Protein AF-0000000079470313 (afdb_homodimer)

InterPro domains:
  IPR011032 GroES-like superfamily [SSF50129] (1-136)
  IPR013149 Alcohol dehydrogenase-like, C-terminal [PF00107] (152-273)
  IPR020843 Enoylreductase domain [SM00829] (20-323)
  IPR036291 NAD(P)-binding domain superfamily [SSF51735] (120-291)
  IPR041694 Oxidoreductase, N-terminal domain [PF16884] (5-104)
  IPR045010 Medium-chain dehydrogenase/reductase [PTHR43205] (5-325)

Solvent-accessible surface area (backbone atoms only — not comparable to full-atom values): 33168 Å² total; per-residue (Å²): 116,47,78,31,48,29,38,22,33,67,42,70,56,78,49,70,62,53,74,82,25,44,43,84,41,79,40,79,32,68,70,47,46,88,47,11,28,18,33,37,40,25,36,34,51,51,60,78,73,52,55,56,30,45,74,67,75,46,57,71,72,30,58,34,78,38,37,34,36,24,30,25,72,33,54,44,24,94,92,52,51,62,67,38,41,27,37,38,62,84,20,43,41,43,45,49,66,42,70,51,79,81,46,42,78,52,86,76,56,89,90,49,66,75,66,41,53,65,26,66,72,20,62,36,23,44,32,23,50,37,36,43,52,56,70,26,51,63,56,76,54,39,31,33,35,26,39,50,20,44,32,49,39,24,35,48,34,53,38,52,42,46,76,44,55,27,50,33,36,29,27,27,76,40,69,68,45,40,48,43,41,44,68,73,65,53,45,74,40,68,42,42,50,76,81,41,62,52,54,62,52,48,52,69,71,32,81,89,30,25,41,29,38,45,35,35,36,36,35,71,59,46,36,45,45,40,79,39,42,30,79,59,12,23,28,21,29,67,42,37,59,56,42,57,50,71,73,49,72,25,34,68,42,66,65,40,25,22,87,22,32,21,35,38,33,20,45,58,53,84,76,37,71,91,42,42,68,61,46,54,53,51,46,50,49,30,45,76,72,56,72,41,77,85,53,66,29,72,44,79,35,65,90,43,43,67,56,50,52,43,34,52,81,69,62,70,48,48,22,35,39,33,30,36,56,48,133,117,46,78,33,48,28,38,21,33,68,41,69,55,80,50,70,62,53,75,82,25,42,43,85,41,80,40,79,32,68,72,48,46,88,47,12,28,18,34,36,38,25,36,33,52,51,60,78,75,53,56,56,31,46,72,66,75,46,57,70,73,30,58,33,78,39,34,33,36,24,30,25,72,33,54,43,22,94,91,52,50,62,68,38,42,27,38,37,64,83,21,43,40,44,46,49,65,44,69,52,81,82,46,43,78,52,85,76,56,90,88,50,65,75,68,41,54,65,25,65,72,20,63,37,24,45,32,24,50,38,35,42,52,57,70,27,51,65,55,74,54,39,31,33,36,27,39,50,19,42,32,46,38,24,36,49,35,55,37,54,41,46,75,45,54,27,49,32,34,29,28,27,76,41,69,68,46,39,49,43,41,45,70,72,64,53,45,75,40,68,42,43,51,77,80,41,62,50,55,63,51,49,51,70,70,31,80,88,29,25,41,30,38,45,34,35,35,37,34,71,59,46,36,45,45,39,78,38,40,30,78,59,12,23,28,22,29,67,42,37,61,54,42,56,51,72,73,48,72,25,35,69,44,67,66,37,25,23,87,22,32,21,36,38,32,21,45,60,54,85,76,37,71,92,44,45,68,62,47,53,53,52,46,51,49,29,45,76,73,56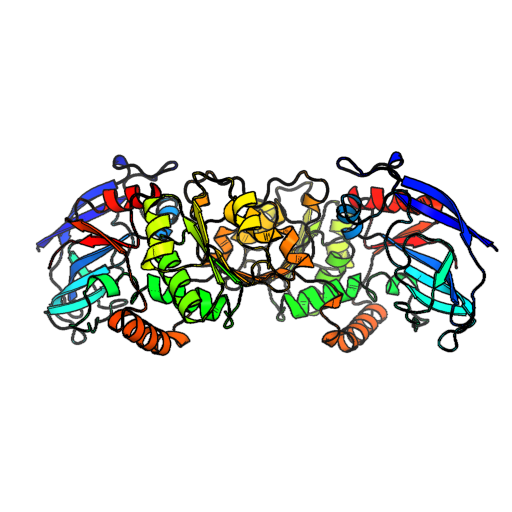,71,41,76,86,53,66,30,71,44,80,36,66,89,43,44,65,55,51,50,43,34,53,81,68,63,70,48,47,23,34,39,33,29,36,55,47,134

Secondary structure (DSSP, 8-state):
-EEEEEEEE-S--SSS--GGGEEEEEEEEPPP-TT-EEEEEEEEEE-TTHHHHHHTTSPTTSBPP--EEEEEEEE--TT--TT-EEEE---SBSEEEE-STT-EE----TTS-GGGGGTTTSHHHHHHHIIIIIIS---TT-EEEETTTTBHHHHHHHHHHHHTT-EEEEEESSHHHHHHIIIII--SEEEETTTS-HHHHHHHH-TT-EEEEEBSS-HHHHHHHGGGEEEEEEEEE---GGGTTS----B--TTHHHHHT-EEEE--GGG-GGGHHHHHHHHHHHHHHTSS---EEEEESGGGHHHHHHHHHTT--SBEEEEE---/-EEEEEEEE-S--SSS--GGGEEEEEEEEPPP-TT-EEEEEEEEEE-TTHHHHHHTTSPTTSBPP--EEEEEEEE--TT--TT-EEEE---SBSEEEE-STT-EE----TTS-GGGGGTTTSHHHHHHHIIIIIIS---TT-EEEETTTTBHHHHHHHHHHHHTT-EEEEEESSHHHHHHIIIII--SEEEETTTS-HHHHHHHH-TT-EEEEEBSS-HHHHHHHGGGEEEEEEEEE---GGGTTS----B--TTHHHHHT-EEEE--GGG-GGGHHHHHHHHHHHHHTTSS---EEEEESGGGHHHHHHHHHTT--SBEEEEE---

Organism: NCBI:txid2803784

Sequence (654 aa):
MTIARQIHLVRRPKGKPVQEDFALVEAPVADAADGEIQVTALLMSVDPYMRPRLDADQALDAPLLGGGIGRVTQSKNPKFKEGDLVRHSAGFRETFVSDGRGVSVLNRDPELPLSVYMHALGGTGVTAYGGLLGTGALKDGEQVFVSTAGGAVGSVVAQIAKIKGCYVVGSTGTDEKAAWLKGEVGIDAVINYKKENLAEALKAATPNGIDVYFENVGGAHLDAALPRMNLRGRIPVCGMISTYNGDGEGVKNLFSLIYGRIRMEGFVAGDFPHLNADFLADMTHWLKSGKIKYQETILDGFERASEGLIGLFEGKNNGKMLIHIADMTIARQIHLVRRPKGKPVQEDFALVEAPVADAADGEIQVTALLMSVDPYMRPRLDADQALDAPLLGGGIGRVTQSKNPKFKEGDLVRHSAGFRETFVSDGRGVSVLNRDPELPLSVYMHALGGTGVTAYGGLLGTGALKDGEQVFVSTAGGAVGSVVAQIAKIKGCYVVGSTGTDEKAAWLKGEVGIDAVINYKKENLAEALKAATPNGIDVYFENVGGAHLDAALPRMNLRGRIPVCGMISTYNGDGEGVKNLFSLIYGRIRMEGFVAGDFPHLNADFLADMTHWLKSGKIKYQETILDGFERASEGLIGLFEGKNNGKMLIHIAD

Structure (mmCIF, N/CA/C/O backbone):
data_AF-0000000079470313-model_v1
#
loop_
_entity.id
_entity.type
_entity.pdbx_description
1 polymer 'NADP-dependent oxidoreductase'
#
loop_
_atom_site.group_PDB
_atom_site.id
_atom_site.type_symbol
_atom_site.label_atom_id
_atom_site.label_alt_id
_atom_site.label_comp_id
_atom_site.label_asym_id
_atom_site.label_entity_id
_atom_site.label_seq_id
_atom_site.pdbx_PDB_ins_code
_atom_site.Cartn_x
_atom_site.Cartn_y
_atom_site.Cartn_z
_atom_site.occupancy
_atom_site.B_iso_or_equiv
_atom_site.auth_seq_id
_atom_site.auth_comp_id
_atom_site.auth_asym_id
_atom_site.auth_atom_id
_atom_site.pdbx_PDB_model_num
ATOM 1 N N . MET A 1 1 ? 17 48.312 10.352 1 73.06 1 MET A N 1
ATOM 2 C CA . MET A 1 1 ? 17.094 46.875 10.594 1 73.06 1 MET A CA 1
ATOM 3 C C . MET A 1 1 ? 16.422 46.5 11.914 1 73.06 1 MET A C 1
ATOM 5 O O . MET A 1 1 ? 16.625 47.188 12.93 1 73.06 1 MET A O 1
ATOM 9 N N . THR A 1 2 ? 15.43 45.656 11.844 1 87.5 2 THR A N 1
ATOM 10 C CA . THR A 1 2 ? 14.742 45.188 13.055 1 87.5 2 THR A CA 1
ATOM 11 C C . THR A 1 2 ? 15.266 43.844 13.508 1 87.5 2 THR A C 1
ATOM 13 O O . THR A 1 2 ? 15.805 43.062 12.703 1 87.5 2 THR A O 1
ATOM 16 N N . ILE A 1 3 ? 15.367 43.656 14.852 1 94.75 3 ILE A N 1
ATOM 17 C CA . ILE A 1 3 ? 15.742 42.344 15.414 1 94.75 3 ILE A CA 1
ATOM 18 C C . ILE A 1 3 ? 14.5 41.5 15.633 1 94.75 3 ILE A C 1
ATOM 20 O O . ILE A 1 3 ? 13.484 42 16.125 1 94.75 3 ILE A O 1
ATOM 24 N N . ALA A 1 4 ? 14.57 40.312 15.141 1 96.44 4 ALA A N 1
ATOM 25 C CA . ALA A 1 4 ? 13.445 39.375 15.328 1 96.44 4 ALA A CA 1
ATOM 26 C C . ALA A 1 4 ? 13.93 38 15.766 1 96.44 4 ALA A C 1
ATOM 28 O O . ALA A 1 4 ? 15.102 37.656 15.578 1 96.44 4 ALA A O 1
ATOM 29 N N . ARG A 1 5 ? 13.023 37.219 16.359 1 97.69 5 ARG A N 1
ATOM 30 C CA . ARG A 1 5 ? 13.375 35.906 16.922 1 97.69 5 ARG A CA 1
ATOM 31 C C . ARG A 1 5 ? 13.156 34.781 15.906 1 97.69 5 ARG A C 1
ATOM 33 O O . ARG A 1 5 ? 12.289 34.906 15.039 1 97.69 5 ARG A O 1
ATOM 40 N N . GLN A 1 6 ? 13.953 33.844 15.945 1 98.06 6 GLN A N 1
ATOM 41 C CA . GLN A 1 6 ? 13.875 32.594 15.18 1 98.06 6 GLN A CA 1
ATOM 42 C C . GLN A 1 6 ? 14.055 31.391 16.078 1 98.06 6 GLN A C 1
ATOM 44 O O . GLN A 1 6 ? 14.727 31.469 17.109 1 98.06 6 GLN A O 1
ATOM 49 N N . ILE A 1 7 ? 13.461 30.312 15.758 1 98.31 7 ILE A N 1
ATOM 50 C CA . ILE A 1 7 ? 13.734 29.047 16.406 1 98.31 7 ILE A CA 1
ATOM 51 C C . ILE A 1 7 ? 14.633 28.188 15.523 1 98.31 7 ILE A C 1
ATOM 53 O O . ILE A 1 7 ? 14.266 27.859 14.391 1 98.31 7 ILE A O 1
ATOM 57 N N . HIS A 1 8 ? 15.781 27.844 15.984 1 98.5 8 HIS A N 1
ATOM 58 C CA . HIS A 1 8 ? 16.75 27.062 15.234 1 98.5 8 HIS A CA 1
ATOM 59 C C . HIS A 1 8 ? 16.812 25.625 15.727 1 98.5 8 HIS A C 1
ATOM 61 O O . HIS A 1 8 ? 16.625 25.359 16.922 1 98.5 8 HIS A O 1
ATOM 67 N N . LEU A 1 9 ? 16.984 24.703 14.82 1 98.38 9 LEU A N 1
ATOM 68 C CA . LEU A 1 9 ? 17.469 23.375 15.203 1 98.38 9 LEU A CA 1
ATOM 69 C C . LEU A 1 9 ? 18.969 23.406 15.438 1 98.38 9 LEU A C 1
ATOM 71 O O . LEU A 1 9 ? 19.75 23.719 14.523 1 98.38 9 LEU A O 1
ATOM 75 N N . VAL A 1 10 ? 19.438 23.047 16.625 1 97.81 10 VAL A N 1
ATOM 76 C CA . VAL A 1 10 ? 20.859 23.203 16.906 1 97.81 10 VAL A CA 1
ATOM 77 C C . VAL A 1 10 ? 21.5 21.828 17.094 1 97.81 10 VAL A C 1
ATOM 79 O O . VAL A 1 10 ? 22.734 21.703 17.078 1 97.81 10 VAL A O 1
ATOM 82 N N . ARG A 1 11 ? 20.672 20.891 17.281 1 96.69 11 ARG A N 1
ATOM 83 C CA . ARG A 1 11 ? 21.109 19.5 17.422 1 96.69 11 ARG A CA 1
ATOM 84 C C . ARG A 1 11 ? 20.047 18.547 16.891 1 96.69 11 ARG A C 1
ATOM 86 O O . ARG A 1 11 ? 18.859 18.703 17.172 1 96.69 11 ARG A O 1
ATOM 93 N N . ARG A 1 12 ? 20.484 17.562 16.156 1 96.31 12 ARG A N 1
ATOM 94 C CA . ARG A 1 12 ? 19.531 16.578 15.672 1 96.31 12 ARG A CA 1
ATOM 95 C C . ARG A 1 12 ? 19.031 15.695 16.812 1 96.31 12 ARG A C 1
ATOM 97 O O . ARG A 1 12 ? 19.844 15.156 17.578 1 96.31 12 ARG A O 1
ATOM 104 N N . PRO A 1 13 ? 17.781 15.578 16.859 1 95 13 PRO A N 1
ATOM 105 C CA . PRO A 1 13 ? 17.234 14.781 17.953 1 95 13 PRO A CA 1
ATOM 106 C C . PRO A 1 13 ? 17.625 13.305 17.859 1 95 13 PRO A C 1
ATOM 108 O O . PRO A 1 13 ? 17.703 12.758 16.75 1 95 13 PRO A O 1
ATOM 111 N N . LYS A 1 14 ? 17.906 12.633 18.938 1 90.44 14 LYS A N 1
ATOM 112 C CA . LYS A 1 14 ? 17.984 11.188 19.078 1 90.44 14 LYS A CA 1
ATOM 113 C C . LYS A 1 14 ? 16.719 10.625 19.703 1 90.44 14 LYS A C 1
ATOM 115 O O . LYS A 1 14 ? 16.547 10.672 20.922 1 90.44 14 LYS A O 1
ATOM 120 N N . GLY A 1 15 ? 15.867 10.109 18.891 1 89.06 15 GLY A N 1
ATOM 121 C CA . GLY A 1 15 ? 14.539 9.773 19.375 1 89.06 15 GLY A CA 1
ATOM 122 C C . GLY A 1 15 ? 13.609 10.969 19.469 1 89.06 15 GLY A C 1
ATOM 123 O O . GLY A 1 15 ? 13.523 11.766 18.531 1 89.06 15 GLY A O 1
ATOM 124 N N . LYS A 1 16 ? 12.945 11.078 20.578 1 91.31 16 LYS A N 1
ATOM 125 C CA . LYS A 1 16 ? 12.023 12.188 20.781 1 91.31 16 LYS A CA 1
ATOM 126 C C . LYS A 1 16 ? 12.781 13.508 20.953 1 91.31 16 LYS A C 1
ATOM 128 O O . LYS A 1 16 ? 13.758 13.578 21.703 1 91.31 16 LYS A O 1
ATOM 133 N N . PRO A 1 17 ? 12.367 14.492 20.234 1 95.56 17 PRO A N 1
ATOM 134 C CA . PRO A 1 17 ? 13.016 15.797 20.406 1 95.56 17 PRO A CA 1
ATOM 135 C C . PRO A 1 17 ? 12.906 16.328 21.828 1 95.56 17 PRO A C 1
ATOM 137 O O . PRO A 1 17 ? 11.922 16.062 22.516 1 95.56 17 PRO A O 1
ATOM 140 N N . VAL A 1 18 ? 13.977 17 22.281 1 96.5 18 VAL A N 1
ATOM 141 C CA . VAL A 1 18 ? 14 17.656 23.578 1 96.5 18 VAL A CA 1
ATOM 142 C C . VAL A 1 18 ? 14.32 19.141 23.391 1 96.5 18 VAL A C 1
ATOM 144 O O . VAL A 1 18 ? 14.734 19.562 22.312 1 96.5 18 VAL A O 1
ATOM 147 N N . GLN A 1 19 ? 14.07 19.891 24.453 1 96.94 19 GLN A N 1
ATOM 148 C CA . GLN A 1 19 ? 14.211 21.328 24.375 1 96.94 19 GLN A CA 1
ATOM 149 C C . GLN A 1 19 ? 15.625 21.719 23.938 1 96.94 19 GLN A C 1
ATOM 151 O O . GLN A 1 19 ? 15.805 22.688 23.188 1 96.94 19 GLN A O 1
ATOM 156 N N . GLU A 1 20 ? 16.609 20.938 24.359 1 97.25 20 GLU A N 1
ATOM 157 C CA . GLU A 1 20 ? 18 21.234 24.094 1 97.25 20 GLU A CA 1
ATOM 158 C C . GLU A 1 20 ? 18.328 21.109 22.609 1 97.25 20 GLU A C 1
ATOM 160 O O . GLU A 1 20 ? 19.375 21.562 22.156 1 97.25 20 GLU A O 1
ATOM 165 N N . ASP A 1 21 ? 17.469 20.469 21.859 1 98 21 ASP A N 1
ATOM 166 C CA . ASP A 1 21 ? 17.688 20.328 20.422 1 98 21 ASP A CA 1
ATOM 167 C C . ASP A 1 21 ? 17.438 21.641 19.688 1 98 21 ASP A C 1
ATOM 169 O O . ASP A 1 21 ? 17.812 21.781 18.531 1 98 21 ASP A O 1
ATOM 173 N N . PHE A 1 22 ? 16.812 22.609 20.344 1 98.19 22 PHE A N 1
ATOM 174 C CA . PHE A 1 22 ? 16.391 23.844 19.703 1 98.19 22 PHE A CA 1
ATOM 175 C C . PHE A 1 22 ? 16.984 25.047 20.438 1 98.19 22 PHE A C 1
ATOM 177 O O . PHE A 1 22 ? 17.391 24.938 21.594 1 98.19 22 PHE A O 1
ATOM 184 N N . ALA A 1 23 ? 17.031 26.141 19.766 1 98.12 23 ALA A N 1
ATOM 185 C CA . ALA A 1 23 ? 17.484 27.406 20.359 1 98.12 23 ALA A CA 1
ATOM 186 C C . ALA A 1 23 ? 16.656 28.578 19.859 1 98.12 23 ALA A C 1
ATOM 188 O O . ALA A 1 23 ? 16.312 28.641 18.672 1 98.12 23 ALA A O 1
ATOM 189 N N . LEU A 1 24 ? 16.25 29.438 20.719 1 97.94 24 LEU A N 1
ATOM 190 C CA . LEU A 1 24 ? 15.719 30.75 20.359 1 97.94 24 LEU A CA 1
ATOM 191 C C . LEU A 1 24 ? 16.844 31.719 20.016 1 97.94 24 LEU A C 1
ATOM 193 O O . LEU A 1 24 ? 17.703 32 20.859 1 97.94 24 LEU A O 1
ATOM 197 N N . VAL A 1 25 ? 16.844 32.219 18.781 1 97.81 25 VAL A N 1
ATOM 198 C CA . VAL A 1 25 ? 17.922 33.062 18.297 1 97.81 25 VAL A CA 1
ATOM 199 C C . VAL A 1 25 ? 17.375 34.406 17.844 1 97.81 25 VAL A C 1
ATOM 201 O O . VAL A 1 25 ? 16.312 34.469 17.219 1 97.81 25 VAL A O 1
ATOM 204 N N . GLU A 1 26 ? 18.062 35.438 18.219 1 97.5 26 GLU A N 1
ATOM 205 C CA . GLU A 1 26 ? 17.75 36.781 17.688 1 97.5 26 GLU A CA 1
ATOM 206 C C . GLU A 1 26 ? 18.578 37.062 16.438 1 97.5 26 GLU A C 1
ATOM 208 O O . GLU A 1 26 ? 19.781 36.844 16.422 1 97.5 26 GLU A O 1
ATOM 213 N N . ALA A 1 27 ? 17.891 37.5 15.461 1 96.06 27 ALA A N 1
ATOM 214 C CA . ALA A 1 27 ? 18.594 37.812 14.211 1 96.06 27 ALA A CA 1
ATOM 215 C C . ALA A 1 27 ? 18.094 39.125 13.617 1 96.06 27 ALA A C 1
ATOM 217 O O . ALA A 1 27 ? 16.906 39.469 13.758 1 96.06 27 ALA A O 1
ATOM 218 N N . PRO A 1 28 ? 19.016 39.906 13.016 1 96.56 28 PRO A N 1
ATOM 219 C CA . PRO A 1 28 ? 18.562 41.094 12.32 1 96.56 28 PRO A CA 1
ATOM 220 C C . PRO A 1 28 ? 17.703 40.781 11.102 1 96.56 28 PRO A C 1
ATOM 222 O O . PRO A 1 28 ? 17.969 39.812 10.391 1 96.56 28 PRO A O 1
ATOM 225 N N . VAL A 1 29 ? 16.672 41.594 10.875 1 97.25 29 VAL A N 1
ATOM 226 C CA . VAL A 1 29 ? 15.828 41.5 9.688 1 97.25 29 VAL A CA 1
ATOM 227 C C . VAL A 1 29 ? 15.93 42.781 8.875 1 97.25 29 VAL A C 1
ATOM 229 O O . VAL A 1 29 ? 15.742 43.875 9.406 1 97.25 29 VAL A O 1
ATOM 232 N N . ALA A 1 30 ? 16.234 42.625 7.602 1 95.5 30 ALA A N 1
ATOM 233 C CA . ALA A 1 30 ? 16.375 43.75 6.715 1 95.5 30 ALA A CA 1
ATOM 234 C C . ALA A 1 30 ? 15.031 44.375 6.391 1 95.5 30 ALA A C 1
ATOM 236 O O . ALA A 1 30 ? 13.984 43.75 6.547 1 95.5 30 ALA A O 1
ATOM 237 N N . ASP A 1 31 ? 15.133 45.688 6.113 1 96.69 31 ASP A N 1
ATOM 238 C CA . ASP A 1 31 ? 13.953 46.312 5.508 1 96.69 31 ASP A CA 1
ATOM 239 C C . ASP A 1 31 ? 13.68 45.719 4.129 1 96.69 31 ASP A C 1
ATOM 241 O O . ASP A 1 31 ? 14.586 45.219 3.471 1 96.69 31 ASP A O 1
ATOM 245 N N . ALA A 1 32 ? 12.359 45.781 3.746 1 97.44 32 ALA A N 1
ATOM 246 C CA . ALA A 1 32 ? 12 45.281 2.42 1 97.44 32 ALA A CA 1
ATOM 247 C C . ALA A 1 32 ? 12.664 46.125 1.327 1 97.44 32 ALA A C 1
ATOM 249 O O . ALA A 1 32 ? 12.594 47.344 1.348 1 97.44 32 ALA A O 1
ATOM 250 N N . ALA A 1 33 ? 13.336 45.438 0.398 1 97.5 33 ALA A N 1
ATOM 251 C CA . ALA A 1 33 ? 13.883 46.094 -0.785 1 97.5 33 ALA A CA 1
ATOM 252 C C . ALA A 1 33 ? 12.883 46.062 -1.935 1 97.5 33 ALA A C 1
ATOM 254 O O . ALA A 1 33 ? 11.742 45.656 -1.764 1 97.5 33 ALA A O 1
ATOM 255 N N . ASP A 1 34 ? 13.305 46.719 -2.994 1 97.81 34 ASP A N 1
ATOM 256 C CA . ASP A 1 34 ? 12.43 46.719 -4.164 1 97.81 34 ASP A CA 1
ATOM 257 C C . ASP A 1 34 ? 12.016 45.312 -4.555 1 97.81 34 ASP A C 1
ATOM 259 O O . ASP A 1 34 ? 12.859 44.438 -4.703 1 97.81 34 ASP A O 1
ATOM 263 N N . GLY A 1 35 ? 10.688 45.188 -4.645 1 98.19 35 GLY A N 1
ATOM 264 C CA . GLY A 1 35 ? 10.156 43.875 -5.031 1 98.19 35 GLY A CA 1
ATOM 265 C C . GLY A 1 35 ? 9.945 42.938 -3.855 1 98.19 35 GLY A C 1
ATOM 266 O O . GLY A 1 35 ? 9.5 41.812 -4.031 1 98.19 35 GLY A O 1
ATOM 267 N N . GLU A 1 36 ? 10.195 43.469 -2.676 1 98.44 36 GLU A N 1
ATOM 268 C CA . GLU A 1 36 ? 10.125 42.594 -1.503 1 98.44 36 GLU A CA 1
ATOM 269 C C . GLU A 1 36 ? 9.039 43.062 -0.537 1 98.44 36 GLU A C 1
ATOM 271 O O . GLU A 1 36 ? 8.5 44.156 -0.685 1 98.44 36 GLU A O 1
ATOM 276 N N . ILE A 1 37 ? 8.734 42.156 0.364 1 98.44 37 ILE A N 1
ATOM 277 C CA . ILE A 1 37 ? 7.859 42.469 1.49 1 98.44 37 ILE A CA 1
ATOM 278 C C . ILE A 1 37 ? 8.508 42 2.791 1 98.44 37 ILE A C 1
ATOM 280 O O . ILE A 1 37 ? 9.312 41.062 2.789 1 98.44 37 ILE A O 1
ATOM 284 N N . GLN A 1 38 ? 8.234 42.688 3.818 1 98.31 38 GLN A N 1
ATOM 285 C CA . GLN A 1 38 ? 8.5 42.188 5.168 1 98.31 38 GLN A CA 1
ATOM 286 C C . GLN A 1 38 ? 7.223 41.688 5.84 1 98.31 38 GLN A C 1
ATOM 288 O O . GLN A 1 38 ? 6.176 42.344 5.742 1 98.31 38 GLN A O 1
ATOM 293 N N . VAL A 1 39 ? 7.289 40.531 6.379 1 98.06 39 VAL A N 1
ATOM 294 C CA . VAL A 1 39 ? 6.121 39.906 6.98 1 98.06 39 VAL A CA 1
ATOM 295 C C . VAL A 1 39 ? 6.402 39.594 8.453 1 98.06 39 VAL A C 1
ATOM 297 O O . VAL A 1 39 ? 7.477 39.094 8.789 1 98.06 39 VAL A O 1
ATOM 300 N N . THR A 1 40 ? 5.523 39.969 9.289 1 97.75 40 THR A N 1
ATOM 301 C CA . THR A 1 40 ? 5.535 39.531 10.688 1 97.75 40 THR A CA 1
ATOM 302 C C . THR A 1 40 ? 4.535 38.406 10.906 1 97.75 40 THR A C 1
ATOM 304 O O . THR A 1 40 ? 3.352 38.531 10.586 1 97.75 40 THR A O 1
ATOM 307 N N . ALA A 1 41 ? 5.043 37.312 11.445 1 97.62 41 ALA A N 1
ATOM 308 C CA . ALA A 1 41 ? 4.199 36.156 11.664 1 97.62 41 ALA A CA 1
ATOM 309 C C . ALA A 1 41 ? 3.168 36.406 12.758 1 97.62 41 ALA A C 1
ATOM 311 O O . ALA A 1 41 ? 3.473 37.031 13.773 1 97.62 41 ALA A O 1
ATOM 312 N N . LEU A 1 42 ? 1.95 35.938 12.508 1 98.25 42 LEU A N 1
ATOM 313 C CA . LEU A 1 42 ? 0.886 36.031 13.5 1 98.25 42 LEU A CA 1
ATOM 314 C C . LEU A 1 42 ? 0.61 34.688 14.141 1 98.25 42 LEU A C 1
ATOM 316 O O . LEU A 1 42 ? 0.445 34.594 15.359 1 98.25 42 LEU A O 1
ATOM 320 N N . LEU A 1 43 ? 0.504 33.656 13.344 1 97.88 43 LEU A N 1
ATOM 321 C CA . LEU A 1 43 ? 0.259 32.281 13.742 1 97.88 43 LEU A CA 1
ATOM 322 C C . LEU A 1 43 ? 1.202 31.344 13.016 1 97.88 43 LEU A C 1
ATOM 324 O O . LEU A 1 43 ? 1.473 31.516 11.828 1 97.88 43 LEU A O 1
ATOM 328 N N . MET A 1 44 ? 1.679 30.391 13.727 1 97 44 MET A N 1
ATOM 329 C CA . MET A 1 44 ? 2.486 29.328 13.117 1 97 44 MET A CA 1
ATOM 330 C C . MET A 1 44 ? 1.876 27.969 13.375 1 97 44 MET A C 1
ATOM 332 O O . MET A 1 44 ? 1.335 27.703 14.453 1 97 44 MET A O 1
ATOM 336 N N . SER A 1 45 ? 1.951 27.172 12.391 1 96.5 45 SER A N 1
ATOM 337 C CA . SER A 1 45 ? 1.435 25.812 12.492 1 96.5 45 SER A CA 1
ATOM 338 C C . SER A 1 45 ? 2.51 24.844 12.977 1 96.5 45 SER A C 1
ATOM 340 O O . SER A 1 45 ? 3.664 24.922 12.547 1 96.5 45 SER A O 1
ATOM 342 N N . VAL A 1 46 ? 2.199 24.016 13.914 1 95.94 46 VAL A N 1
ATOM 343 C CA . VAL A 1 46 ? 3.039 22.891 14.32 1 95.94 46 VAL A CA 1
ATOM 344 C C . VAL A 1 46 ? 2.441 21.594 13.797 1 95.94 46 VAL A C 1
ATOM 346 O O . VAL A 1 46 ? 1.306 21.25 14.125 1 95.94 46 VAL A O 1
ATOM 349 N N . ASP A 1 47 ? 3.215 20.891 13.008 1 94.81 47 ASP A N 1
ATOM 350 C CA . ASP A 1 47 ? 2.691 19.734 12.281 1 94.81 47 ASP A CA 1
ATOM 351 C C . ASP A 1 47 ? 3.59 18.516 12.469 1 94.81 47 ASP A C 1
ATOM 353 O O . ASP A 1 47 ? 4.809 18.641 12.578 1 94.81 47 ASP A O 1
ATOM 357 N N . PRO A 1 48 ? 2.977 17.312 12.383 1 93.44 48 PRO A N 1
ATOM 358 C CA . PRO A 1 48 ? 3.736 16.078 12.586 1 93.44 48 PRO A CA 1
ATOM 359 C C . PRO A 1 48 ? 4.852 15.891 11.555 1 93.44 48 PRO A C 1
ATOM 361 O O . PRO A 1 48 ? 5.91 15.352 11.875 1 93.44 48 PRO A O 1
ATOM 364 N N . TYR A 1 49 ? 4.699 16.344 10.344 1 91.56 49 TYR A N 1
ATOM 365 C CA . TYR A 1 49 ? 5.691 16.125 9.305 1 91.56 49 TYR A CA 1
ATOM 366 C C . TYR A 1 49 ? 7.004 16.828 9.641 1 91.56 49 TYR A C 1
ATOM 368 O O . TYR A 1 49 ? 8.039 16.531 9.047 1 91.56 49 TYR A O 1
ATOM 376 N N . MET A 1 50 ? 6.996 17.734 10.547 1 94.19 50 MET A N 1
ATOM 377 C CA . MET A 1 50 ? 8.203 18.438 10.945 1 94.19 50 MET A CA 1
ATOM 378 C C . MET A 1 50 ? 9.195 17.5 11.633 1 94.19 50 MET A C 1
ATOM 380 O O . MET A 1 50 ? 10.406 17.719 11.578 1 94.19 50 MET A O 1
ATOM 384 N N . ARG A 1 51 ? 8.727 16.422 12.227 1 93.94 51 ARG A N 1
ATOM 385 C CA . ARG A 1 51 ? 9.602 15.555 13.008 1 93.94 51 ARG A CA 1
ATOM 386 C C . ARG A 1 51 ? 10.617 14.852 12.109 1 93.94 51 ARG A C 1
ATOM 388 O O . ARG A 1 51 ? 11.82 14.93 12.359 1 93.94 51 ARG A O 1
ATOM 395 N N . PRO A 1 52 ? 10.109 14.133 11.094 1 91.06 52 PRO A N 1
ATOM 396 C CA . PRO A 1 52 ? 11.117 13.461 10.266 1 91.06 52 PRO A CA 1
ATOM 397 C C . PRO A 1 52 ? 12.062 14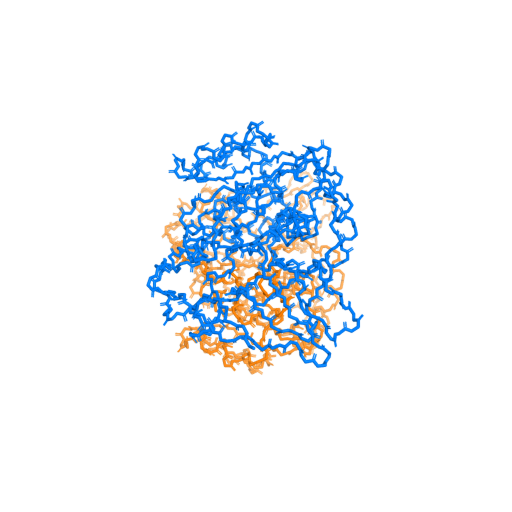.445 9.586 1 91.06 52 PRO A C 1
ATOM 399 O O . PRO A 1 52 ? 13.219 14.102 9.305 1 91.06 52 PRO A O 1
ATOM 402 N N . ARG A 1 53 ? 11.672 15.672 9.367 1 92.75 53 ARG A N 1
ATOM 403 C CA . ARG A 1 53 ? 12.523 16.672 8.719 1 92.75 53 ARG A CA 1
ATOM 404 C C . ARG A 1 53 ? 13.695 17.062 9.617 1 92.75 53 ARG A C 1
ATOM 406 O O . ARG A 1 53 ? 14.734 17.5 9.125 1 92.75 53 ARG A O 1
ATOM 413 N N . LEU A 1 54 ? 13.516 16.906 10.891 1 95.06 54 LEU A N 1
ATOM 414 C CA . LEU A 1 54 ? 14.578 17.25 11.836 1 95.06 54 LEU A CA 1
ATOM 415 C C . LEU A 1 54 ? 15.773 16.328 11.664 1 95.06 54 LEU A C 1
ATOM 417 O O . LEU A 1 54 ? 16.891 16.672 12.055 1 95.06 54 LEU A O 1
ATOM 421 N N . ASP A 1 55 ? 15.539 15.164 11.148 1 91.44 55 ASP A N 1
ATOM 422 C CA . ASP A 1 55 ? 16.594 14.164 11.039 1 91.44 55 ASP A CA 1
ATOM 423 C C . ASP A 1 55 ? 17.5 14.445 9.844 1 91.44 55 ASP A C 1
ATOM 425 O O . ASP A 1 55 ? 18.672 14.094 9.852 1 91.44 55 ASP A O 1
ATOM 429 N N . ALA A 1 56 ? 17.016 15.055 8.75 1 86.25 56 ALA A N 1
ATOM 430 C CA . ALA A 1 56 ? 17.875 15.172 7.574 1 86.25 56 ALA A CA 1
ATOM 431 C C . ALA A 1 56 ? 17.578 16.453 6.805 1 86.25 56 ALA A C 1
ATOM 433 O O . ALA A 1 56 ? 18.5 17.234 6.5 1 86.25 56 ALA A O 1
ATOM 434 N N . ASP A 1 57 ? 16.375 16.875 6.605 1 88.75 57 ASP A N 1
ATOM 435 C CA . ASP A 1 57 ? 15.961 17.969 5.727 1 88.75 57 ASP A CA 1
ATOM 436 C C . ASP A 1 57 ? 16.203 19.328 6.391 1 88.75 57 ASP A C 1
ATOM 438 O O . ASP A 1 57 ? 16.562 20.297 5.723 1 88.75 57 ASP A O 1
ATOM 442 N N . GLN A 1 58 ? 16.016 19.375 7.66 1 95.44 58 GLN A N 1
ATOM 443 C CA . GLN A 1 58 ? 16.172 20.609 8.422 1 95.44 58 GLN A CA 1
ATOM 444 C C . GLN A 1 58 ? 17.656 20.938 8.625 1 95.44 58 GLN A C 1
ATOM 446 O O . GLN A 1 58 ? 18.391 20.156 9.234 1 95.44 58 GLN A O 1
ATOM 451 N N . ALA A 1 59 ? 18.078 22.094 8.094 1 96.62 59 ALA A N 1
ATOM 452 C CA . ALA A 1 59 ? 19.469 22.5 8.305 1 96.62 59 ALA A CA 1
ATOM 453 C C . ALA A 1 59 ? 19.719 22.844 9.773 1 96.62 59 ALA A C 1
ATOM 455 O O . ALA A 1 59 ? 18.859 23.422 10.445 1 96.62 59 ALA A O 1
ATOM 456 N N . LEU A 1 60 ? 20.875 22.5 10.227 1 97.44 60 LEU A N 1
ATOM 457 C CA . LEU A 1 60 ? 21.297 22.875 11.57 1 97.44 60 LEU A CA 1
ATOM 458 C C . LEU A 1 60 ? 21.594 24.375 11.641 1 97.44 60 LEU A C 1
ATOM 460 O O . LEU A 1 60 ? 22.109 24.953 10.688 1 97.44 60 LEU A O 1
ATOM 464 N N . ASP A 1 61 ? 21.25 24.906 12.789 1 97.44 61 ASP A N 1
ATOM 465 C CA . ASP A 1 61 ? 21.5 26.312 13.102 1 97.44 61 ASP A CA 1
ATOM 466 C C . ASP A 1 61 ? 20.812 27.219 12.094 1 97.44 61 ASP A C 1
ATOM 468 O O . ASP A 1 61 ? 21.422 28.188 11.609 1 97.44 61 ASP A O 1
ATOM 472 N N . ALA A 1 62 ? 19.703 26.828 11.711 1 96.94 62 ALA A N 1
ATOM 473 C CA . ALA A 1 62 ? 18.797 27.562 10.836 1 96.94 62 ALA A CA 1
ATOM 474 C C . ALA A 1 62 ? 17.359 27.484 11.344 1 96.94 62 ALA A C 1
ATOM 476 O O . ALA A 1 62 ? 17.016 26.609 12.133 1 96.94 62 ALA A O 1
ATOM 477 N N . PRO A 1 63 ? 16.562 28.453 10.938 1 97 63 PRO A N 1
ATOM 478 C CA . PRO A 1 63 ? 15.172 28.422 11.391 1 97 63 PRO A CA 1
ATOM 479 C C . PRO A 1 63 ? 14.453 27.125 11 1 97 63 PRO A C 1
ATOM 481 O O . PRO A 1 63 ? 14.664 26.609 9.898 1 97 63 PRO A O 1
ATOM 484 N N . LEU A 1 64 ? 13.68 26.672 11.93 1 97.38 64 LEU A N 1
ATOM 485 C CA . LEU A 1 64 ? 12.852 25.5 11.625 1 97.38 64 LEU A CA 1
ATOM 486 C C . LEU A 1 64 ? 11.969 25.766 10.414 1 97.38 64 LEU A C 1
ATOM 488 O O . LEU A 1 64 ? 11.438 26.859 10.25 1 97.38 64 LEU A O 1
ATOM 492 N N . LEU A 1 65 ? 11.82 24.734 9.625 1 95.31 65 LEU A N 1
ATOM 493 C CA . LEU A 1 65 ? 10.875 24.797 8.516 1 95.31 65 LEU A CA 1
ATOM 494 C C . LEU A 1 65 ? 9.438 24.734 9.023 1 95.31 65 LEU A C 1
ATOM 496 O O . LEU A 1 65 ? 9.172 24.156 10.078 1 95.31 65 LEU A O 1
ATOM 500 N N . GLY A 1 66 ? 8.586 25.328 8.258 1 93.69 66 GLY A N 1
ATOM 501 C CA . GLY A 1 66 ? 7.18 25.375 8.617 1 93.69 66 GLY A CA 1
ATOM 502 C C . GLY A 1 66 ? 6.445 26.547 7.973 1 93.69 66 GLY A C 1
ATOM 503 O O . GLY A 1 66 ? 7.031 27.312 7.207 1 93.69 66 GLY A O 1
ATOM 504 N N . GLY A 1 67 ? 5.184 26.578 8.258 1 93.56 67 GLY A N 1
ATOM 505 C CA . GLY A 1 67 ? 4.363 27.625 7.672 1 93.56 67 GLY A CA 1
ATOM 506 C C . GLY A 1 67 ? 3.514 28.359 8.695 1 93.56 67 GLY A C 1
ATOM 507 O O . GLY A 1 67 ? 3.551 28.047 9.883 1 93.56 67 GLY A O 1
ATOM 508 N N . GLY A 1 68 ? 2.908 29.438 8.172 1 96.44 68 GLY A N 1
ATOM 509 C CA . GLY A 1 68 ? 2.049 30.234 9.031 1 96.44 68 GLY A CA 1
ATOM 510 C C . GLY A 1 68 ? 1.317 31.344 8.289 1 96.44 68 GLY A C 1
ATOM 511 O O . GLY A 1 68 ? 1.292 31.359 7.055 1 96.44 68 GLY A O 1
ATOM 512 N N . ILE A 1 69 ? 0.622 32.062 9.086 1 97.75 69 ILE A N 1
ATOM 513 C CA . ILE A 1 69 ? -0.03 33.281 8.633 1 97.75 69 ILE A CA 1
ATOM 514 C C . ILE A 1 69 ? 0.68 34.5 9.227 1 97.75 69 ILE A C 1
ATOM 516 O O . ILE A 1 69 ? 1.056 34.5 10.398 1 97.75 69 ILE A O 1
ATOM 520 N N . GLY A 1 70 ? 0.933 35.406 8.359 1 98.06 70 GLY A N 1
ATOM 521 C CA . GLY A 1 70 ? 1.562 36.656 8.805 1 98.06 70 GLY A CA 1
ATOM 522 C C . GLY A 1 70 ? 0.91 37.875 8.227 1 98.06 70 GLY A C 1
ATOM 523 O O . GLY A 1 70 ? -0.056 37.781 7.465 1 98.06 70 GLY A O 1
ATOM 524 N N . ARG A 1 71 ? 1.409 39 8.68 1 98.12 71 ARG A N 1
ATOM 525 C CA . ARG A 1 71 ? 0.991 40.312 8.188 1 98.12 71 ARG A CA 1
ATOM 526 C C . ARG A 1 71 ? 2.141 41.031 7.492 1 98.12 71 ARG A C 1
ATOM 528 O O . ARG A 1 71 ? 3.254 41.094 8.016 1 98.12 71 ARG A O 1
ATOM 535 N N . VAL A 1 72 ? 1.812 41.562 6.32 1 98.5 72 VAL A N 1
ATOM 536 C CA . VAL A 1 72 ? 2.805 42.375 5.629 1 98.5 72 VAL A CA 1
ATOM 537 C C . VAL A 1 72 ? 3.01 43.688 6.383 1 98.5 72 VAL A C 1
ATOM 539 O O . VAL A 1 72 ? 2.082 44.5 6.512 1 98.5 72 VAL A O 1
ATOM 542 N N . THR A 1 73 ? 4.211 43.938 6.832 1 97.81 73 THR A N 1
ATOM 543 C CA . THR A 1 73 ? 4.492 45.125 7.621 1 97.81 73 THR A CA 1
ATOM 544 C C . THR A 1 73 ? 5.219 46.188 6.781 1 97.81 73 THR A C 1
ATOM 546 O O . THR A 1 73 ? 5.172 47.375 7.09 1 97.81 73 THR A O 1
ATOM 549 N N . GLN A 1 74 ? 5.996 45.75 5.816 1 98.06 74 GLN A N 1
ATOM 550 C CA . GLN A 1 74 ? 6.586 46.562 4.781 1 98.06 74 GLN A CA 1
ATOM 551 C C . GLN A 1 74 ? 6.379 45.969 3.396 1 98.06 74 GLN A C 1
ATOM 553 O O . GLN A 1 74 ? 6.484 44.75 3.225 1 98.06 74 GLN A O 1
ATOM 558 N N . SER A 1 75 ? 6.078 46.875 2.414 1 98.25 75 SER A N 1
ATOM 559 C CA . SER A 1 75 ? 5.934 46.344 1.066 1 98.25 75 SER A CA 1
ATOM 560 C C . SER A 1 75 ? 6.555 47.25 0.029 1 98.25 75 SER A C 1
ATOM 562 O O . SER A 1 75 ? 6.309 48.469 0.046 1 98.25 75 SER A O 1
ATOM 564 N N . LYS A 1 76 ? 7.395 46.781 -0.697 1 98.31 76 LYS A N 1
ATOM 565 C CA . LYS A 1 76 ? 7.875 47.375 -1.94 1 98.31 76 LYS A CA 1
ATOM 566 C C . LYS A 1 76 ? 7.633 46.438 -3.125 1 98.31 76 LYS A C 1
ATOM 568 O O . LYS A 1 76 ? 8.445 46.375 -4.047 1 98.31 76 LYS A O 1
ATOM 573 N N . ASN A 1 77 ? 6.668 45.656 -2.979 1 98 77 ASN A N 1
ATOM 574 C CA . ASN A 1 77 ? 6.176 44.719 -3.975 1 98 77 ASN A CA 1
ATOM 575 C C . ASN A 1 77 ? 4.746 45.031 -4.395 1 98 77 ASN A C 1
ATOM 577 O O . ASN A 1 77 ? 3.838 45.062 -3.561 1 98 77 ASN A O 1
ATOM 581 N N . PRO A 1 78 ? 4.484 45.312 -5.605 1 97.19 78 PRO A N 1
ATOM 582 C CA . PRO A 1 78 ? 3.162 45.75 -6.051 1 97.19 78 PRO A CA 1
ATOM 583 C C . PRO A 1 78 ? 2.076 44.719 -5.832 1 97.19 78 PRO A C 1
ATOM 585 O O . PRO A 1 78 ? 0.886 45.031 -5.844 1 97.19 78 PRO A O 1
ATOM 588 N N . LYS A 1 79 ? 2.451 43.469 -5.645 1 97.62 79 LYS A N 1
ATOM 589 C CA . LYS A 1 79 ? 1.475 42.406 -5.477 1 97.62 79 LYS A CA 1
ATOM 590 C C . LYS A 1 79 ? 0.958 42.344 -4.043 1 97.62 79 LYS A C 1
ATOM 592 O O . LYS A 1 79 ? -0.012 41.656 -3.754 1 97.62 79 LYS A O 1
ATOM 597 N N . PHE A 1 80 ? 1.549 43.031 -3.152 1 98.38 80 PHE A N 1
ATOM 598 C CA . PHE A 1 80 ? 1.2 43 -1.737 1 98.38 80 PHE A CA 1
ATOM 599 C C . PHE A 1 80 ? 1.089 44.406 -1.17 1 98.38 80 PHE A C 1
ATOM 601 O O . PHE A 1 80 ? 1.842 45.281 -1.562 1 98.38 80 PHE A O 1
ATOM 608 N N . LYS A 1 81 ? 0.2 44.531 -0.197 1 97.94 81 LYS A N 1
ATOM 609 C CA . LYS A 1 81 ? 0.053 45.812 0.527 1 97.94 81 LYS A CA 1
ATOM 610 C C . LYS A 1 81 ? 0.37 45.625 2.01 1 97.94 81 LYS A C 1
ATOM 612 O O . LYS A 1 81 ? 0.126 44.562 2.578 1 97.94 81 LYS A O 1
ATOM 617 N N . GLU A 1 82 ? 0.903 46.688 2.527 1 98.25 82 GLU A N 1
ATOM 618 C CA . GLU A 1 82 ? 1.06 46.688 3.979 1 98.25 82 GLU A CA 1
ATOM 619 C C . GLU A 1 82 ? -0.273 46.406 4.676 1 98.25 82 GLU A C 1
ATOM 621 O O . GLU A 1 82 ? -1.302 46.969 4.285 1 98.25 82 GLU A O 1
ATOM 626 N N . GLY A 1 83 ? -0.245 45.531 5.594 1 97.56 83 GLY A N 1
ATOM 627 C CA . GLY A 1 83 ? -1.462 45.156 6.301 1 97.56 83 GLY A CA 1
ATOM 628 C C . GLY A 1 83 ? -2.084 43.875 5.797 1 97.56 83 GLY A C 1
ATOM 629 O O . GLY A 1 83 ? -2.906 43.25 6.484 1 97.56 83 GLY A O 1
ATOM 630 N N . ASP A 1 84 ? -1.705 43.438 4.598 1 97.94 84 ASP A N 1
ATOM 631 C CA . ASP A 1 84 ? -2.238 42.188 4.039 1 97.94 84 ASP A CA 1
ATOM 632 C C . ASP A 1 84 ? -1.934 41 4.945 1 97.94 84 ASP A C 1
ATOM 634 O O . ASP A 1 84 ? -0.83 40.906 5.48 1 97.94 84 ASP A O 1
ATOM 638 N N . LEU A 1 85 ? -2.98 40.188 5.164 1 97.81 85 LEU A N 1
ATOM 639 C CA . LEU A 1 85 ? -2.729 38.844 5.715 1 97.81 85 LEU A CA 1
ATOM 640 C C . LEU A 1 85 ? -2.201 37.906 4.645 1 97.81 85 LEU A C 1
ATOM 642 O O . LEU A 1 85 ? -2.723 37.875 3.527 1 97.81 85 LEU A O 1
ATOM 646 N N . VAL A 1 86 ? -1.136 37.156 4.98 1 98.06 86 VAL A N 1
ATOM 647 C CA . VAL A 1 86 ? -0.553 36.281 3.975 1 98.06 86 VAL A CA 1
ATOM 648 C C . VAL A 1 86 ? -0.254 34.906 4.594 1 98.06 86 VAL A C 1
ATOM 650 O O . VAL A 1 86 ? 0.034 34.812 5.789 1 98.06 86 VAL A O 1
ATOM 653 N N . ARG A 1 87 ? -0.428 33.875 3.824 1 96.56 87 ARG A N 1
ATOM 654 C CA . ARG A 1 87 ? 0.13 32.562 4.145 1 96.56 87 ARG A CA 1
ATOM 655 C C . ARG A 1 87 ? 1.579 32.438 3.682 1 96.56 87 ARG A C 1
ATOM 657 O O . ARG A 1 87 ? 1.927 32.906 2.596 1 96.56 87 ARG A O 1
ATOM 664 N N . HIS A 1 88 ? 2.381 31.922 4.43 1 96.06 88 HIS A N 1
ATOM 665 C CA . HIS A 1 88 ? 3.789 31.797 4.07 1 96.06 88 HIS A CA 1
ATOM 666 C C . HIS A 1 88 ? 4.355 30.469 4.543 1 96.06 88 HIS A C 1
ATOM 668 O O . HIS A 1 88 ? 3.717 29.75 5.32 1 96.06 88 HIS A O 1
ATOM 674 N N . SER A 1 89 ? 5.461 30.094 4.066 1 95.56 89 SER A N 1
ATOM 675 C CA . SER A 1 89 ? 6.215 28.906 4.473 1 95.56 89 SER A CA 1
ATOM 676 C C . SER A 1 89 ? 7.633 29.281 4.898 1 95.56 89 SER A C 1
ATOM 678 O O . SER A 1 89 ? 8.586 28.547 4.598 1 95.56 89 SER A O 1
ATOM 680 N N . ALA A 1 90 ? 7.781 30.391 5.523 1 94.94 90 ALA A N 1
ATOM 681 C CA . ALA A 1 90 ? 9.094 30.969 5.82 1 94.94 90 ALA A CA 1
ATOM 682 C C . ALA A 1 90 ? 9.727 30.281 7.031 1 94.94 90 ALA A C 1
ATOM 684 O O . ALA A 1 90 ? 10.891 30.531 7.352 1 94.94 90 ALA A O 1
ATOM 685 N N . GLY A 1 91 ? 8.984 29.391 7.66 1 94.5 91 GLY A N 1
ATOM 686 C CA . GLY A 1 91 ? 9.516 28.719 8.836 1 94.5 91 GLY A CA 1
ATOM 687 C C . GLY A 1 91 ? 9.289 29.484 10.117 1 94.5 91 GLY A C 1
ATOM 688 O O . GLY A 1 91 ? 8.469 30.406 10.164 1 94.5 91 GLY A O 1
ATOM 689 N N . PHE A 1 92 ? 9.969 29.016 11.148 1 97 92 PHE A N 1
ATOM 690 C CA . PHE A 1 92 ? 9.758 29.578 12.477 1 97 92 PHE A CA 1
ATOM 691 C C . PHE A 1 92 ? 10.594 30.828 12.68 1 97 92 PHE A C 1
ATOM 693 O O . PHE A 1 92 ? 11.539 30.844 13.477 1 97 92 PHE A O 1
ATOM 700 N N . ARG A 1 93 ? 10.117 31.844 12.008 1 97.25 93 ARG A N 1
ATOM 701 C CA . ARG A 1 93 ? 10.641 33.219 12.086 1 97.25 93 ARG A CA 1
ATOM 702 C C . ARG A 1 93 ? 9.539 34.188 12.484 1 97.25 93 ARG A C 1
ATOM 704 O O . ARG A 1 93 ? 8.461 34.188 11.891 1 97.25 93 ARG A O 1
ATOM 711 N N . GLU A 1 94 ? 9.883 34.969 13.414 1 97.19 94 GLU A N 1
ATOM 712 C CA . GLU A 1 94 ? 8.922 35.969 13.859 1 97.19 94 GLU A CA 1
ATOM 713 C C . GLU A 1 94 ? 8.656 37 12.766 1 97.19 94 GLU A C 1
ATOM 715 O O . GLU A 1 94 ? 7.527 37.469 12.594 1 97.19 94 GLU A O 1
ATOM 720 N N . THR A 1 95 ? 9.727 37.469 12.148 1 97.31 95 THR A N 1
ATOM 721 C CA . THR A 1 95 ? 9.688 38.406 11.023 1 97.31 95 THR A CA 1
ATOM 722 C C . THR A 1 95 ? 10.68 37.969 9.945 1 97.31 95 THR A C 1
ATOM 724 O O . THR A 1 95 ? 11.758 37.469 10.242 1 97.31 95 THR A O 1
ATOM 727 N N . PHE A 1 96 ? 10.281 38.156 8.664 1 97 96 PHE A N 1
ATOM 728 C CA . PHE A 1 96 ? 11.172 37.812 7.562 1 97 96 PHE A CA 1
ATOM 729 C C . PHE A 1 96 ? 10.898 38.656 6.34 1 97 96 PHE A C 1
ATOM 731 O O . PHE A 1 96 ? 9.875 39.344 6.273 1 97 96 PHE A O 1
ATOM 738 N N . VAL A 1 97 ? 11.828 38.719 5.488 1 97.81 97 VAL A N 1
ATOM 739 C CA . VAL A 1 97 ? 11.68 39.406 4.207 1 97.81 97 VAL A CA 1
ATOM 740 C C . VAL A 1 97 ? 11.57 38.375 3.086 1 97.81 97 VAL A C 1
ATOM 742 O O . VAL A 1 97 ? 12.203 37.312 3.137 1 97.81 97 VAL A O 1
ATOM 745 N N . SER A 1 98 ? 10.688 38.594 2.16 1 97.25 98 SER A N 1
ATOM 746 C CA . SER A 1 98 ? 10.43 37.688 1.055 1 97.25 98 SER A CA 1
ATOM 747 C C . SER A 1 98 ? 10.242 38.438 -0.257 1 97.25 98 SER A C 1
ATOM 749 O O . SER A 1 98 ? 9.844 39.594 -0.255 1 97.25 98 SER A O 1
ATOM 751 N N . ASP A 1 99 ? 10.547 37.75 -1.353 1 97.25 99 ASP A N 1
ATOM 752 C CA . ASP A 1 99 ? 10.273 38.344 -2.664 1 97.25 99 ASP A CA 1
ATOM 753 C C . ASP A 1 99 ? 8.836 38.094 -3.1 1 97.25 99 ASP A C 1
ATOM 755 O O . ASP A 1 99 ? 8.445 38.438 -4.219 1 97.25 99 ASP A O 1
ATOM 759 N N . GLY A 1 100 ? 8.109 37.5 -2.246 1 95.81 100 GLY A N 1
ATOM 760 C CA . GLY A 1 100 ? 6.707 37.25 -2.512 1 95.81 100 GLY A CA 1
ATOM 761 C C . GLY A 1 100 ? 6.445 35.875 -3.1 1 95.81 100 GLY A C 1
ATOM 762 O O . GLY A 1 100 ? 5.297 35.438 -3.16 1 95.81 100 GLY A O 1
ATOM 763 N N . ARG A 1 101 ? 7.531 35.281 -3.594 1 90.38 101 ARG A N 1
ATOM 764 C CA . ARG A 1 101 ? 7.352 33.938 -4.145 1 90.38 101 ARG A CA 1
ATOM 765 C C . ARG A 1 101 ? 6.934 32.969 -3.059 1 90.38 101 ARG A C 1
ATOM 767 O O . ARG A 1 101 ? 7.535 32.906 -1.985 1 90.38 101 ARG A O 1
ATOM 774 N N . GLY A 1 102 ? 5.816 32.156 -3.252 1 91.62 102 GLY A N 1
ATOM 775 C CA . GLY A 1 102 ? 5.324 31.188 -2.293 1 91.62 102 GLY A CA 1
ATOM 776 C C . GLY A 1 102 ? 4.477 31.797 -1.196 1 91.62 102 GLY A C 1
ATOM 777 O O . GLY A 1 102 ? 4.09 31.109 -0.246 1 91.62 102 GLY A O 1
ATOM 778 N N . VAL A 1 103 ? 4.32 33.031 -1.299 1 96.31 103 VAL A N 1
ATOM 779 C CA . VAL A 1 103 ? 3.457 33.75 -0.369 1 96.31 103 VAL A CA 1
ATOM 780 C C . VAL A 1 103 ? 2.139 34.125 -1.054 1 96.31 103 VAL A C 1
ATOM 782 O O . VAL A 1 103 ? 2.127 34.562 -2.205 1 96.31 103 VAL A O 1
ATOM 785 N N . SER A 1 104 ? 1.083 33.844 -0.371 1 95.31 104 SER A N 1
ATOM 786 C CA . SER A 1 104 ? -0.22 34.156 -0.958 1 95.31 104 SER A CA 1
ATOM 787 C C . SER A 1 104 ? -1.081 34.969 -0.003 1 95.31 104 SER A C 1
ATOM 789 O O . SER A 1 104 ? -1.078 34.719 1.206 1 95.31 104 SER A O 1
ATOM 791 N N . VAL A 1 105 ? -1.797 35.906 -0.562 1 96.94 105 VAL A N 1
ATOM 792 C CA . VAL A 1 105 ? -2.701 36.719 0.232 1 96.94 105 VAL A CA 1
ATOM 793 C C . VAL A 1 105 ? -3.861 35.875 0.745 1 96.94 105 VAL A C 1
ATOM 795 O O . VAL A 1 105 ? -4.422 35.062 0.002 1 96.94 105 VAL A O 1
ATOM 798 N N . LEU A 1 106 ? -4.152 36 1.979 1 95.81 106 LEU A N 1
ATOM 799 C CA . LEU A 1 106 ? -5.262 35.281 2.615 1 95.81 106 LEU A CA 1
ATOM 800 C C . LEU A 1 106 ? -6.5 36.156 2.695 1 95.81 106 LEU A C 1
ATOM 802 O O . LEU A 1 106 ? -6.473 37.219 3.336 1 95.81 106 LEU A O 1
ATOM 806 N N . ASN A 1 107 ? -7.531 35.75 1.961 1 91 107 ASN A N 1
ATOM 807 C CA . ASN A 1 107 ? -8.82 36.406 2.104 1 91 107 ASN A CA 1
ATOM 808 C C . ASN A 1 107 ? -9.648 35.781 3.223 1 91 107 ASN A C 1
ATOM 810 O O . ASN A 1 107 ? -10.328 34.781 3.014 1 91 107 ASN A O 1
ATOM 814 N N . ARG A 1 108 ? -9.641 36.375 4.285 1 90.25 108 ARG A N 1
ATOM 815 C CA . ARG A 1 108 ? -10.289 35.844 5.477 1 90.25 108 ARG A CA 1
ATOM 816 C C . ARG A 1 108 ? -11.766 36.188 5.512 1 90.25 108 ARG A C 1
ATOM 818 O O . ARG A 1 108 ? -12.141 37.344 5.211 1 90.25 108 ARG A O 1
ATOM 825 N N . ASP A 1 109 ? -12.617 35.219 5.789 1 90.75 109 ASP A N 1
ATOM 826 C CA . ASP A 1 109 ? -13.992 35.469 6.195 1 90.75 109 ASP A CA 1
ATOM 827 C C . ASP A 1 109 ? -14.062 36 7.621 1 90.75 109 ASP A C 1
ATOM 829 O O . ASP A 1 109 ? -13.617 35.344 8.562 1 90.75 109 ASP A O 1
ATOM 833 N N . PRO A 1 110 ? -14.562 37.188 7.773 1 90.19 110 PRO A N 1
ATOM 834 C CA . PRO A 1 110 ? -14.562 37.812 9.102 1 90.19 110 PRO A CA 1
ATOM 835 C C . PRO A 1 110 ? -15.344 37 10.133 1 90.19 110 PRO A C 1
ATOM 837 O O . PRO A 1 110 ? -15.156 37.188 11.336 1 90.19 110 PRO A O 1
ATOM 840 N N . GLU A 1 111 ? -16.141 36.125 9.68 1 92.94 111 GLU A N 1
ATOM 841 C CA . GLU A 1 111 ? -16.938 35.312 10.594 1 92.94 111 GLU A CA 1
ATOM 842 C C . GLU A 1 111 ? -16.125 34.156 11.164 1 92.94 111 GLU A C 1
ATOM 844 O O . GLU A 1 111 ? -16.547 33.5 12.125 1 92.94 111 GLU A O 1
ATOM 849 N N . LEU A 1 112 ? -15.039 33.875 10.594 1 94.5 112 LEU A N 1
ATOM 850 C CA . LEU A 1 112 ? -14.227 32.75 11.023 1 94.5 112 LEU A CA 1
ATOM 851 C C . LEU A 1 112 ? -12.922 33.25 11.656 1 94.5 112 LEU A C 1
ATOM 853 O O . LEU A 1 112 ? -12.32 34.188 11.18 1 94.5 112 LEU A O 1
ATOM 857 N N . PRO A 1 113 ? -12.594 32.594 12.719 1 94.56 113 PRO A N 1
ATOM 858 C CA . PRO A 1 113 ? -11.312 32.969 13.32 1 94.56 113 PRO A CA 1
ATOM 859 C C . PRO A 1 113 ? -10.133 32.719 12.391 1 94.56 113 PRO A C 1
ATOM 861 O O . PRO A 1 113 ? -10.164 31.797 11.57 1 94.56 113 PRO A O 1
ATOM 864 N N . LEU A 1 114 ? -9.086 33.531 12.539 1 95.31 114 LEU A N 1
ATOM 865 C CA . LEU A 1 114 ? -7.898 33.438 11.695 1 95.31 114 LEU A CA 1
ATOM 866 C C . LEU A 1 114 ? -7.258 32.062 11.797 1 95.31 114 LEU A C 1
ATOM 868 O O . LEU A 1 114 ? -6.738 31.531 10.812 1 95.31 114 LEU A O 1
ATOM 872 N N . SER A 1 115 ? -7.34 31.453 13.008 1 95.5 115 SER A N 1
ATOM 873 C CA . SER A 1 115 ? -6.656 30.188 13.289 1 95.5 115 SER A CA 1
ATOM 874 C C . SER A 1 115 ? -7.199 29.062 12.414 1 95.5 115 SER A C 1
ATOM 876 O O . SER A 1 115 ? -6.465 28.141 12.07 1 95.5 115 SER A O 1
ATOM 878 N N . VAL A 1 116 ? -8.461 29.109 11.992 1 95.62 116 VAL A N 1
ATOM 879 C CA . VAL A 1 116 ? -9.078 28.031 11.242 1 95.62 116 VAL A CA 1
ATOM 880 C C . VAL A 1 116 ? -8.422 27.906 9.867 1 95.62 116 VAL A C 1
ATOM 882 O O . VAL A 1 116 ? -8.445 26.844 9.25 1 95.62 116 VAL A O 1
ATOM 885 N N . TYR A 1 117 ? -7.789 29 9.383 1 95.69 117 TYR A N 1
ATOM 886 C CA . TYR A 1 117 ? -7.109 29.016 8.094 1 95.69 117 TYR A CA 1
ATOM 887 C C . TYR A 1 117 ? -5.762 28.312 8.18 1 95.69 117 TYR A C 1
ATOM 889 O O . TYR A 1 117 ? -5.125 28.047 7.156 1 95.69 117 TYR A O 1
ATOM 897 N N . MET A 1 118 ? -5.316 27.922 9.391 1 94.06 118 MET A N 1
ATOM 898 C CA . MET A 1 118 ? -4.133 27.094 9.602 1 94.06 118 MET A CA 1
ATOM 899 C C . MET A 1 118 ? -4.523 25.656 9.969 1 94.06 118 MET A C 1
ATOM 901 O O . MET A 1 118 ? -3.66 24.844 10.281 1 94.06 118 MET A O 1
ATOM 905 N N . HIS A 1 119 ? -5.742 25.406 9.977 1 94.44 119 HIS A N 1
ATOM 906 C CA . HIS A 1 119 ? -6.301 24.125 10.383 1 94.44 119 HIS A CA 1
ATOM 907 C C . HIS A 1 119 ? -7.324 23.625 9.367 1 94.44 119 HIS A C 1
ATOM 909 O O . HIS A 1 119 ? -6.957 23.203 8.266 1 94.44 119 HIS A O 1
ATOM 915 N N . ALA A 1 120 ? -8.695 23.688 9.695 1 95.19 120 ALA A N 1
ATOM 916 C CA . ALA A 1 120 ? -9.766 23.062 8.93 1 95.19 120 ALA A CA 1
ATOM 917 C C . ALA A 1 120 ? -9.906 23.703 7.551 1 95.19 120 ALA A C 1
ATOM 919 O O . ALA A 1 120 ? -10.344 23.047 6.598 1 95.19 120 ALA A O 1
ATOM 920 N N . LEU A 1 121 ? -9.523 25 7.375 1 95.38 121 LEU A N 1
ATOM 921 C CA . LEU A 1 121 ? -9.633 25.672 6.09 1 95.38 121 LEU A CA 1
ATOM 922 C C . LEU A 1 121 ? -8.258 25.828 5.438 1 95.38 121 LEU A C 1
ATOM 924 O O . LEU A 1 121 ? -8.133 26.422 4.371 1 95.38 121 LEU A O 1
ATOM 928 N N . GLY A 1 122 ? -7.262 25.266 6.078 1 93.38 122 GLY A N 1
ATOM 929 C CA . GLY A 1 122 ? -5.895 25.312 5.582 1 93.38 122 GLY A CA 1
ATOM 930 C C . GLY A 1 122 ? -5.379 23.953 5.145 1 93.38 122 GLY A C 1
ATOM 931 O O . GLY A 1 122 ? -6.117 23.172 4.539 1 93.38 122 GLY A O 1
ATOM 932 N N . GLY A 1 123 ? -4.125 23.734 5.352 1 92.88 123 GLY A N 1
ATOM 933 C CA . GLY A 1 123 ? -3.453 22.516 4.934 1 92.88 123 GLY A CA 1
ATOM 934 C C . GLY A 1 123 ? -4.051 21.266 5.551 1 92.88 123 GLY A C 1
ATOM 935 O O . GLY A 1 123 ? -4.203 20.25 4.875 1 92.88 123 GLY A O 1
ATOM 936 N N . THR A 1 124 ? -4.441 21.344 6.816 1 95 124 THR A N 1
ATOM 937 C CA . THR A 1 124 ? -5.066 20.219 7.52 1 95 124 THR A CA 1
ATOM 938 C C . THR A 1 124 ? -6.367 19.812 6.836 1 95 124 THR A C 1
ATOM 940 O O . THR A 1 124 ? -6.609 18.625 6.613 1 95 124 THR A O 1
ATOM 943 N N . GLY A 1 125 ? -7.164 20.844 6.539 1 97.06 125 GLY A N 1
ATOM 944 C CA . GLY A 1 125 ? -8.438 20.578 5.895 1 97.06 125 GLY A CA 1
ATOM 945 C C . GLY A 1 125 ? -8.297 19.953 4.516 1 97.06 125 GLY A C 1
ATOM 946 O O . GLY A 1 125 ? -8.977 18.984 4.191 1 97.06 125 GLY A O 1
ATOM 947 N N . VAL A 1 126 ? -7.406 20.531 3.725 1 97.06 126 VAL A N 1
ATOM 948 C CA . VAL A 1 126 ? -7.215 20.031 2.367 1 97.06 126 VAL A CA 1
ATOM 949 C C . VAL A 1 126 ? -6.652 18.609 2.412 1 97.06 126 VAL A C 1
ATOM 951 O O . VAL A 1 126 ? -7 17.781 1.577 1 97.06 126 VAL A O 1
ATOM 954 N N . THR A 1 127 ? -5.809 18.359 3.332 1 98.06 127 THR A N 1
ATOM 955 C CA . THR A 1 127 ? -5.273 17.016 3.527 1 98.06 127 THR A CA 1
ATOM 956 C C . THR A 1 127 ? -6.391 16.031 3.838 1 98.06 127 THR A C 1
ATOM 958 O O . THR A 1 127 ? -6.457 14.953 3.236 1 98.06 127 THR A O 1
ATOM 961 N N . ALA A 1 128 ? -7.242 16.406 4.746 1 98.69 128 ALA A N 1
ATOM 962 C CA . ALA A 1 128 ? -8.367 15.539 5.121 1 98.69 128 ALA A CA 1
ATOM 963 C C . ALA A 1 128 ? -9.32 15.352 3.953 1 98.69 128 ALA A C 1
ATOM 965 O O . ALA A 1 128 ? -9.672 14.219 3.607 1 98.69 128 ALA A O 1
ATOM 966 N N . TYR A 1 129 ? -9.727 16.484 3.32 1 98.75 129 TYR A N 1
ATOM 967 C CA . TYR A 1 129 ? -10.711 16.5 2.242 1 98.75 129 TYR A CA 1
ATOM 968 C C . TYR A 1 129 ? -10.203 15.742 1.023 1 98.75 129 TYR A C 1
ATOM 970 O O . TYR A 1 129 ? -10.859 14.82 0.546 1 98.75 129 TYR A O 1
ATOM 978 N N . GLY A 1 130 ? -9.062 16.141 0.584 1 98.75 130 GLY A N 1
ATOM 979 C CA . GLY A 1 130 ? -8.484 15.5 -0.584 1 98.75 130 GLY A CA 1
ATOM 980 C C . GLY A 1 130 ? -8.086 14.055 -0.337 1 98.75 130 GLY A C 1
ATOM 981 O O . GLY A 1 130 ? -8.289 13.195 -1.197 1 98.75 130 GLY A O 1
ATOM 982 N N . GLY A 1 131 ? -7.48 13.766 0.835 1 98.81 131 GLY A N 1
ATOM 983 C CA . GLY A 1 131 ? -7.109 12.398 1.157 1 98.81 131 GLY A CA 1
ATOM 984 C C . GLY A 1 131 ? -8.297 11.453 1.219 1 98.81 131 GLY A C 1
ATOM 985 O O . GLY A 1 131 ? -8.234 10.344 0.697 1 98.81 131 GLY A O 1
ATOM 986 N N . LEU A 1 132 ? -9.375 11.898 1.848 1 98.88 132 LEU A N 1
ATOM 987 C CA . LEU A 1 132 ? -10.547 11.047 2.057 1 98.88 132 LEU A CA 1
ATOM 988 C C . LEU A 1 132 ? -11.352 10.906 0.769 1 98.88 132 LEU A C 1
ATOM 990 O O . LEU A 1 132 ? -11.688 9.789 0.365 1 98.88 132 LEU A O 1
ATOM 994 N N . LEU A 1 133 ? -11.633 12 0.078 1 98.62 133 LEU A N 1
ATOM 995 C CA . LEU A 1 133 ? -12.539 11.984 -1.062 1 98.62 133 LEU A CA 1
ATOM 996 C C . LEU A 1 133 ? -11.789 11.719 -2.359 1 98.62 133 LEU A C 1
ATOM 998 O O . LEU A 1 133 ? -12.336 11.125 -3.291 1 98.62 133 LEU A O 1
ATOM 1002 N N . GLY A 1 134 ? -10.602 12.219 -2.449 1 98.25 134 GLY A N 1
ATOM 1003 C CA . GLY A 1 134 ? -9.797 12 -3.645 1 98.25 134 GLY A CA 1
ATOM 1004 C C . GLY A 1 134 ? -9.07 10.672 -3.639 1 98.25 134 GLY A C 1
ATOM 1005 O O . GLY A 1 134 ? -9.492 9.727 -4.301 1 98.25 134 GLY A O 1
ATOM 1006 N N . THR A 1 135 ? -8.07 10.539 -2.781 1 98.56 135 THR A N 1
ATOM 1007 C CA . THR A 1 135 ? -7.23 9.344 -2.732 1 98.56 135 THR A CA 1
ATOM 1008 C C . THR A 1 135 ? -8.023 8.156 -2.199 1 98.56 135 THR A C 1
ATOM 1010 O O . THR A 1 135 ? -7.953 7.055 -2.76 1 98.56 135 THR A O 1
ATOM 1013 N N . GLY A 1 136 ? -8.773 8.367 -1.168 1 98.69 136 GLY A N 1
ATOM 1014 C CA . GLY A 1 136 ? -9.578 7.309 -0.583 1 98.69 136 GLY A CA 1
ATOM 1015 C C . GLY A 1 136 ? -10.828 6.996 -1.39 1 98.69 136 GLY A C 1
ATOM 1016 O O . GLY A 1 136 ? -11.438 5.941 -1.211 1 98.69 136 GLY A O 1
ATOM 1017 N N . ALA A 1 137 ? -11.289 7.957 -2.213 1 98.56 137 ALA A N 1
ATOM 1018 C CA . ALA A 1 137 ? -12.461 7.797 -3.072 1 98.56 137 ALA A CA 1
ATOM 1019 C C . ALA A 1 137 ? -13.68 7.352 -2.264 1 98.56 137 ALA A C 1
ATOM 1021 O O . ALA A 1 137 ? -14.359 6.395 -2.635 1 98.56 137 ALA A O 1
ATOM 1022 N N . LEU A 1 138 ? -13.93 7.965 -1.188 1 98.75 138 LEU A N 1
ATOM 1023 C CA . LEU A 1 138 ? -14.992 7.59 -0.266 1 98.75 138 LEU A CA 1
ATOM 1024 C C . LEU A 1 138 ? -16.344 7.637 -0.96 1 98.75 138 LEU A C 1
ATOM 1026 O O . LEU A 1 138 ? -16.641 8.57 -1.708 1 98.75 138 LEU A O 1
ATOM 1030 N N . LYS A 1 139 ? -17.109 6.605 -0.764 1 98.38 139 LYS A N 1
ATOM 1031 C CA . LYS A 1 139 ? -18.516 6.59 -1.168 1 98.38 139 LYS A CA 1
ATOM 1032 C C . LYS A 1 139 ? -19.438 6.738 0.04 1 98.38 139 LYS A C 1
ATOM 1034 O O . LYS A 1 139 ? -19.094 6.297 1.141 1 98.38 139 LYS A O 1
ATOM 1039 N N . ASP A 1 140 ? -20.547 7.32 -0.209 1 98.25 140 ASP A N 1
ATOM 1040 C CA . ASP A 1 140 ? -21.516 7.539 0.864 1 98.25 140 ASP A CA 1
ATOM 1041 C C . ASP A 1 140 ? -21.891 6.223 1.536 1 98.25 140 ASP A C 1
ATOM 1043 O O . ASP A 1 140 ? -22.094 5.211 0.861 1 98.25 140 ASP A O 1
ATOM 1047 N N . GLY A 1 141 ? -21.906 6.234 2.836 1 98.38 141 GLY A N 1
ATOM 1048 C CA . GLY A 1 141 ? -22.438 5.109 3.588 1 98.38 141 GLY A CA 1
ATOM 1049 C C . GLY A 1 141 ? -21.406 4.027 3.852 1 98.38 141 GLY A C 1
ATOM 1050 O O . GLY A 1 141 ? -21.703 3.002 4.465 1 98.38 141 GLY A O 1
ATOM 1051 N N . GLU A 1 142 ? -20.156 4.199 3.469 1 98.88 142 GLU A N 1
ATOM 1052 C CA . GLU A 1 142 ? -19.125 3.182 3.629 1 98.88 142 GLU A CA 1
ATOM 1053 C C . GLU A 1 142 ? -18.641 3.111 5.074 1 98.88 142 GLU A C 1
ATOM 1055 O O . GLU A 1 142 ? -19.031 3.928 5.906 1 98.88 142 GLU A O 1
ATOM 1060 N N . GLN A 1 143 ? -17.891 2.061 5.391 1 98.88 143 GLN A N 1
ATOM 1061 C CA . GLN A 1 143 ? -17.25 1.852 6.68 1 98.88 143 GLN A CA 1
ATOM 1062 C C . GLN A 1 143 ? -15.867 2.5 6.715 1 98.88 143 GLN A C 1
ATOM 1064 O O . GLN A 1 143 ? -14.977 2.119 5.953 1 98.88 143 GLN A O 1
ATOM 1069 N N . VAL A 1 144 ? -15.727 3.477 7.637 1 98.94 144 VAL A N 1
ATOM 1070 C CA . VAL A 1 144 ? -14.5 4.258 7.641 1 98.94 144 VAL A CA 1
ATOM 1071 C C . VAL A 1 144 ? -13.789 4.098 8.984 1 98.94 144 VAL A C 1
ATOM 1073 O O . VAL A 1 144 ? -14.414 4.176 10.039 1 98.94 144 VAL A O 1
ATOM 1076 N N . PHE A 1 145 ? -12.508 3.775 8.984 1 98.94 145 PHE A N 1
ATOM 1077 C CA . PHE A 1 145 ? -11.648 3.82 10.164 1 98.94 145 PHE A CA 1
ATOM 1078 C C . PHE A 1 145 ? -10.633 4.949 10.055 1 98.94 145 PHE A C 1
ATOM 1080 O O . PHE A 1 145 ? -9.977 5.098 9.023 1 98.94 145 PHE A O 1
ATOM 1087 N N . VAL A 1 146 ? -10.508 5.789 11.055 1 98.94 146 VAL A N 1
ATOM 1088 C CA . VAL A 1 146 ? -9.57 6.902 11.109 1 98.94 146 VAL A CA 1
ATOM 1089 C C . VAL A 1 146 ? -8.641 6.734 12.305 1 98.94 146 VAL A C 1
ATOM 1091 O O . VAL A 1 146 ? -9.078 6.793 13.453 1 98.94 146 VAL A O 1
ATOM 1094 N N . SER A 1 147 ? -7.371 6.469 12.055 1 98.5 147 SER A N 1
ATOM 1095 C CA . SER A 1 147 ? -6.418 6.473 13.164 1 98.5 147 SER A CA 1
ATOM 1096 C C . SER A 1 147 ? -6.066 7.895 13.586 1 98.5 147 SER A C 1
ATOM 1098 O O . SER A 1 147 ? -6.094 8.812 12.766 1 98.5 147 SER A O 1
ATOM 1100 N N . THR A 1 148 ? -5.711 8.102 14.867 1 96.44 148 THR A N 1
ATOM 1101 C CA . THR A 1 148 ? -5.492 9.414 15.469 1 96.44 148 THR A CA 1
ATOM 1102 C C . THR A 1 148 ? -6.629 10.367 15.109 1 96.44 148 THR A C 1
ATOM 1104 O O . THR A 1 148 ? -6.383 11.477 14.617 1 96.44 148 THR A O 1
ATOM 1107 N N . ALA A 1 149 ? -7.84 9.898 15.398 1 97.94 149 ALA A N 1
ATOM 1108 C CA . ALA A 1 149 ? -9.039 10.617 14.992 1 97.94 149 ALA A CA 1
ATOM 1109 C C . ALA A 1 149 ? -9.219 11.898 15.805 1 97.94 149 ALA A C 1
ATOM 1111 O O . ALA A 1 149 ? -9.992 12.781 15.422 1 97.94 149 ALA A O 1
ATOM 1112 N N . GLY A 1 150 ? -8.602 11.984 16.938 1 96.19 150 GLY A N 1
ATOM 1113 C CA . GLY A 1 150 ? -8.695 13.172 17.766 1 96.19 150 GLY A CA 1
ATOM 1114 C C . GLY A 1 150 ? -7.676 14.242 17.391 1 96.19 150 GLY A C 1
ATOM 1115 O O . GLY A 1 150 ? -7.664 15.32 17.984 1 96.19 150 GLY A O 1
ATOM 1116 N N . GLY A 1 151 ? -6.828 13.922 16.438 1 95.56 151 GLY A N 1
ATOM 1117 C CA . GLY A 1 151 ? -5.812 14.867 15.992 1 95.56 151 GLY A CA 1
ATOM 1118 C C . GLY A 1 151 ? -6.336 15.875 14.992 1 95.56 151 GLY A C 1
ATOM 1119 O O . GLY A 1 151 ? -7.543 15.969 14.773 1 95.56 151 GLY A O 1
ATOM 1120 N N . ALA A 1 152 ? -5.398 16.672 14.43 1 96.12 152 ALA A N 1
ATOM 1121 C CA . ALA A 1 152 ? -5.754 17.766 13.523 1 96.12 152 ALA A CA 1
ATOM 1122 C C . ALA A 1 152 ? -6.422 17.234 12.266 1 96.12 152 ALA A C 1
ATOM 1124 O O . ALA A 1 152 ? -7.609 17.484 12.031 1 96.12 152 ALA A O 1
ATOM 1125 N N . VAL A 1 153 ? -5.738 16.406 11.531 1 97.69 153 VAL A N 1
ATOM 1126 C CA . VAL A 1 153 ? -6.258 15.906 10.266 1 97.69 153 VAL A CA 1
ATOM 1127 C C . VAL A 1 153 ? -7.34 14.859 10.531 1 97.69 153 VAL A C 1
ATOM 1129 O O . VAL A 1 153 ? -8.422 14.914 9.938 1 97.69 153 VAL A O 1
ATOM 1132 N N . GLY A 1 154 ? -7.113 13.969 11.484 1 98.19 154 GLY A N 1
ATOM 1133 C CA . GLY A 1 154 ? -8.023 12.875 11.781 1 98.19 154 GLY A CA 1
ATOM 1134 C C . GLY A 1 154 ? -9.414 13.336 12.172 1 98.19 154 GLY A C 1
ATOM 1135 O O . GLY A 1 154 ? -10.414 12.742 11.758 1 98.19 154 GLY A O 1
ATOM 1136 N N . SER A 1 155 ? -9.492 14.375 12.977 1 98.06 155 SER A N 1
ATOM 1137 C CA . SER A 1 155 ? -10.789 14.844 13.438 1 98.06 155 SER A CA 1
ATOM 1138 C C . SER A 1 155 ? -11.617 15.406 12.281 1 98.06 155 SER A C 1
ATOM 1140 O O . SER A 1 155 ? -12.836 15.234 12.242 1 98.06 155 SER A O 1
ATOM 1142 N N . VAL A 1 156 ? -10.945 16.094 11.352 1 98.44 156 VAL A N 1
ATOM 1143 C CA . VAL A 1 156 ? -11.633 16.625 10.188 1 98.44 156 VAL A CA 1
ATOM 1144 C C . VAL A 1 156 ? -12.094 15.484 9.281 1 98.44 156 VAL A C 1
ATOM 1146 O O . VAL A 1 156 ? -13.227 15.492 8.797 1 98.44 156 VAL A O 1
ATOM 1149 N N . VAL A 1 157 ? -11.281 14.453 9.086 1 98.88 157 VAL A N 1
ATOM 1150 C CA . VAL A 1 157 ? -11.617 13.289 8.281 1 98.88 157 VAL A CA 1
ATOM 1151 C C . VAL A 1 157 ? -12.867 12.609 8.836 1 98.88 157 VAL A C 1
ATOM 1153 O O . VAL A 1 157 ? -13.797 12.312 8.086 1 98.88 157 VAL A O 1
ATOM 1156 N N . ALA A 1 158 ? -12.859 12.367 10.148 1 98.81 158 ALA A N 1
ATOM 1157 C CA . ALA A 1 158 ? -13.984 11.688 10.797 1 98.81 158 ALA A CA 1
ATOM 1158 C C . ALA A 1 158 ? -15.289 12.445 10.57 1 98.81 158 ALA A C 1
ATOM 1160 O O . ALA A 1 158 ? -16.328 11.844 10.273 1 98.81 158 ALA A O 1
ATOM 1161 N N . GLN A 1 159 ? -15.234 13.742 10.664 1 98.81 159 GLN A N 1
ATOM 1162 C CA . GLN A 1 159 ? -16.438 14.555 10.539 1 98.81 159 GLN A CA 1
ATOM 1163 C C . GLN A 1 159 ? -16.938 14.602 9.102 1 98.81 159 GLN A C 1
ATOM 1165 O O . GLN A 1 159 ? -18.141 14.539 8.844 1 98.81 159 GLN A O 1
ATOM 1170 N N . ILE A 1 160 ? -16 14.719 8.117 1 98.75 160 ILE A N 1
ATOM 1171 C CA . ILE A 1 160 ? -16.406 14.672 6.715 1 98.75 160 ILE A CA 1
ATOM 1172 C C . ILE A 1 160 ? -17.062 13.336 6.418 1 98.75 160 ILE A C 1
ATOM 1174 O O . ILE A 1 160 ? -18.109 13.281 5.746 1 98.75 160 ILE A O 1
ATOM 1178 N N . ALA A 1 161 ? -16.484 12.227 6.902 1 98.88 161 ALA A N 1
ATOM 1179 C CA . ALA A 1 161 ? -17.062 10.906 6.695 1 98.88 161 ALA A CA 1
ATOM 1180 C C . ALA A 1 161 ? -18.469 10.82 7.273 1 98.88 161 ALA A C 1
ATOM 1182 O O . ALA A 1 161 ? -19.375 10.242 6.66 1 98.88 161 ALA A O 1
ATOM 1183 N N . LYS A 1 162 ? -18.672 11.406 8.461 1 98.75 162 LYS A N 1
ATOM 1184 C CA . LYS A 1 162 ? -20 11.422 9.062 1 98.75 162 LYS A CA 1
ATOM 1185 C C . LYS A 1 162 ? -20.984 12.211 8.211 1 98.75 162 LYS A C 1
ATOM 1187 O O . LYS A 1 162 ? -22.125 11.789 8.016 1 98.75 162 LYS A O 1
ATOM 1192 N N . ILE A 1 163 ? -20.547 13.367 7.75 1 98.31 163 ILE A N 1
ATOM 1193 C CA . ILE A 1 163 ? -21.391 14.195 6.895 1 98.31 163 ILE A CA 1
ATOM 1194 C C . ILE A 1 163 ? -21.812 13.406 5.66 1 98.31 163 ILE A C 1
ATOM 1196 O O . ILE A 1 163 ? -22.938 13.562 5.168 1 98.31 163 ILE A O 1
ATOM 1200 N N . LYS A 1 164 ? -20.953 12.5 5.203 1 98.19 164 LYS A N 1
ATOM 1201 C CA . LYS A 1 164 ? -21.234 11.68 4.027 1 98.19 164 LYS A CA 1
ATOM 1202 C C . LYS A 1 164 ? -22.062 10.453 4.395 1 98.19 164 LYS A C 1
ATOM 1204 O O . LYS A 1 164 ? -22.281 9.578 3.559 1 98.19 164 LYS A O 1
ATOM 1209 N N . GLY A 1 165 ? -22.484 10.336 5.629 1 98.44 165 GLY A N 1
ATOM 1210 C CA . GLY A 1 165 ? -23.391 9.281 6.062 1 98.44 165 GLY A CA 1
ATOM 1211 C C . GLY A 1 165 ? -22.688 7.969 6.352 1 98.44 165 GLY A C 1
ATOM 1212 O O . GLY A 1 165 ? -23.312 6.906 6.316 1 98.44 165 GLY A O 1
ATOM 1213 N N . CYS A 1 166 ? -21.453 7.992 6.621 1 98.81 166 CYS A N 1
ATOM 1214 C CA . CYS A 1 166 ? -20.672 6.785 6.809 1 98.81 166 CYS A CA 1
ATOM 1215 C C . CYS A 1 166 ? -20.719 6.316 8.258 1 98.81 166 CYS A C 1
ATOM 1217 O O . CYS A 1 166 ? -21.062 7.09 9.148 1 98.81 166 CYS A O 1
ATOM 1219 N N . TYR A 1 167 ? -20.5 4.992 8.461 1 98.88 167 TYR A N 1
ATOM 1220 C CA . TYR A 1 167 ? -20.125 4.465 9.766 1 98.88 167 TYR A CA 1
ATOM 1221 C C . TYR A 1 167 ? -18.656 4.734 10.062 1 98.88 167 TYR A C 1
ATOM 1223 O O . TYR A 1 167 ? -17.781 4.316 9.305 1 98.88 167 TYR A O 1
ATOM 1231 N N . VAL A 1 168 ? -18.406 5.469 11.141 1 98.94 168 VAL A N 1
ATOM 1232 C CA . VAL A 1 168 ? -17.047 5.949 11.367 1 98.94 168 VAL A CA 1
ATOM 1233 C C . VAL A 1 168 ? -16.531 5.43 12.711 1 98.94 168 VAL A C 1
ATOM 1235 O O . VAL A 1 168 ? -17.172 5.637 13.75 1 98.94 168 VAL A O 1
ATOM 1238 N N . VAL A 1 169 ? -15.43 4.707 12.711 1 98.94 169 VAL A N 1
ATOM 1239 C CA . VAL A 1 169 ? -14.664 4.324 13.891 1 98.94 169 VAL A CA 1
ATOM 1240 C C . VAL A 1 169 ? -13.383 5.16 13.961 1 98.94 169 VAL A C 1
ATOM 1242 O O . VAL A 1 169 ? -12.695 5.34 12.961 1 98.94 169 VAL A O 1
ATOM 1245 N N . GLY A 1 170 ? -13.086 5.734 15.078 1 98.88 170 GLY A N 1
ATOM 1246 C CA . GLY A 1 170 ? -11.852 6.469 15.297 1 98.88 170 GLY A CA 1
ATOM 1247 C C . GLY A 1 170 ? -11.023 5.922 16.438 1 98.88 170 GLY A C 1
ATOM 1248 O O . GLY A 1 170 ? -11.57 5.402 17.422 1 98.88 170 GLY A O 1
ATOM 1249 N N . SER A 1 171 ? -9.734 5.938 16.312 1 98.62 171 SER A N 1
ATOM 1250 C CA . SER A 1 171 ? -8.852 5.656 17.438 1 98.62 171 SER A CA 1
ATOM 1251 C C . SER A 1 171 ? -8.195 6.93 17.953 1 98.62 171 SER A C 1
ATOM 1253 O O . SER A 1 171 ? -7.973 7.875 17.203 1 98.62 171 SER A O 1
ATOM 1255 N N . THR A 1 172 ? -7.926 6.996 19.188 1 97.44 172 THR A N 1
ATOM 1256 C CA . THR A 1 172 ? -7.25 8.117 19.828 1 97.44 172 THR A CA 1
ATOM 1257 C C . THR A 1 172 ? -6.531 7.664 21.109 1 97.44 172 THR A C 1
ATOM 1259 O O . THR A 1 172 ? -6.609 6.496 21.484 1 97.44 172 THR A O 1
ATOM 1262 N N . GLY A 1 173 ? -5.762 8.555 21.766 1 95.31 173 GLY A N 1
ATOM 1263 C CA . GLY A 1 173 ? -4.883 8.125 22.828 1 95.31 173 GLY A CA 1
ATOM 1264 C C . GLY A 1 173 ? -5.34 8.586 24.203 1 95.31 173 GLY A C 1
ATOM 1265 O O . GLY A 1 173 ? -4.699 8.281 25.219 1 95.31 173 GLY A O 1
ATOM 1266 N N . THR A 1 174 ? -6.406 9.367 24.312 1 96.06 174 THR A N 1
ATOM 1267 C CA . THR A 1 174 ? -6.871 9.836 25.609 1 96.06 174 THR A CA 1
ATOM 1268 C C . THR A 1 174 ? -8.391 9.727 25.719 1 96.06 174 THR A C 1
ATOM 1270 O O . THR A 1 174 ? -9.086 9.75 24.703 1 96.06 174 THR A O 1
ATOM 1273 N N . ASP A 1 175 ? -8.852 9.656 26.953 1 97.06 175 ASP A N 1
ATOM 1274 C CA . ASP A 1 175 ? -10.289 9.602 27.188 1 97.06 175 ASP A CA 1
ATOM 1275 C C . ASP A 1 175 ? -10.961 10.922 26.812 1 97.06 175 ASP A C 1
ATOM 1277 O O . ASP A 1 175 ? -12.102 10.93 26.359 1 97.06 175 ASP A O 1
ATOM 1281 N N . GLU A 1 176 ? -10.234 11.977 27.078 1 96.56 176 GLU A N 1
ATOM 1282 C CA . GLU A 1 176 ? -10.766 13.297 26.734 1 96.56 176 GLU A CA 1
ATOM 1283 C C . GLU A 1 176 ? -11.047 13.414 25.25 1 96.56 176 GLU A C 1
ATOM 1285 O O . GLU A 1 176 ? -12.133 13.844 24.844 1 96.56 176 GLU A O 1
ATOM 1290 N N . LYS A 1 177 ? -10.148 13.023 24.453 1 97 177 LYS A N 1
ATOM 1291 C CA . LYS A 1 177 ? -10.328 13.062 23.016 1 97 177 LYS A CA 1
ATOM 1292 C C . LYS A 1 177 ? -11.406 12.078 22.562 1 97 177 LYS A C 1
ATOM 1294 O O . LYS A 1 177 ? -12.195 12.375 21.656 1 97 177 LYS A O 1
ATOM 1299 N N . ALA A 1 178 ? -11.391 10.914 23.203 1 97.94 178 ALA A N 1
ATOM 1300 C CA . ALA A 1 178 ? -12.414 9.93 22.875 1 97.94 178 ALA A CA 1
ATOM 1301 C C . ALA A 1 178 ? -13.812 10.469 23.156 1 97.94 178 ALA A C 1
ATOM 1303 O O . ALA A 1 178 ? -14.727 10.297 22.344 1 97.94 178 ALA A O 1
ATOM 1304 N N . ALA A 1 179 ? -13.945 11.102 24.281 1 97.75 179 ALA A N 1
ATOM 1305 C CA . ALA A 1 179 ? -15.234 11.688 24.656 1 97.75 179 ALA A CA 1
ATOM 1306 C C . ALA A 1 179 ? -15.656 12.766 23.672 1 97.75 179 ALA A C 1
ATOM 1308 O O . ALA A 1 179 ? -16.828 12.844 23.297 1 97.75 179 ALA A O 1
ATOM 1309 N N . TRP A 1 180 ? -14.75 13.562 23.25 1 97.75 180 TRP A N 1
ATOM 1310 C CA . TRP A 1 180 ? -15.047 14.609 22.281 1 97.75 180 TRP A CA 1
ATOM 1311 C C . TRP A 1 180 ? -15.492 14.008 20.953 1 97.75 180 TRP A C 1
ATOM 1313 O O . TRP A 1 180 ? -16.453 14.477 20.344 1 97.75 180 TRP A O 1
ATOM 1323 N N . LEU A 1 181 ? -14.82 12.969 20.469 1 98.25 181 LEU A N 1
ATOM 1324 C CA . LEU A 1 181 ? -15.141 12.305 19.219 1 98.25 181 LEU A CA 1
ATOM 1325 C C . LEU A 1 181 ? -16.547 11.703 19.266 1 98.25 181 LEU A C 1
ATOM 1327 O O . LEU A 1 181 ? -17.312 11.828 18.297 1 98.25 181 LEU A O 1
ATOM 1331 N N . LYS A 1 182 ? -16.844 11.109 20.359 1 97.5 182 LYS A N 1
ATOM 1332 C CA . LYS A 1 182 ? -18.156 10.461 20.5 1 97.5 182 LYS A CA 1
ATOM 1333 C C . LYS A 1 182 ? -19.266 11.492 20.703 1 97.5 182 LYS A C 1
ATOM 1335 O O . LYS A 1 182 ? -20.312 11.414 20.062 1 97.5 182 LYS A O 1
ATOM 1340 N N . GLY A 1 183 ? -19.062 12.383 21.562 1 97.12 183 GLY A N 1
ATOM 1341 C CA . GLY A 1 183 ? -20.094 13.312 21.984 1 97.12 183 GLY A CA 1
ATOM 1342 C C . GLY A 1 183 ? -20.266 14.469 21.016 1 97.12 183 GLY A C 1
ATOM 1343 O O . GLY A 1 183 ? -21.391 14.773 20.594 1 97.12 183 GLY A O 1
ATOM 1344 N N . GLU A 1 184 ? -19.188 15.148 20.672 1 95.69 184 GLU A N 1
ATOM 1345 C CA . GLU A 1 184 ? -19.234 16.375 19.875 1 95.69 184 GLU A CA 1
ATOM 1346 C C . GLU A 1 184 ? -19.172 16.047 18.391 1 95.69 184 GLU A C 1
ATOM 1348 O O . GLU A 1 184 ? -19.969 16.562 17.609 1 95.69 184 GLU A O 1
ATOM 1353 N N . VAL A 1 185 ? -18.266 15.234 18 1 96.69 185 VAL A N 1
ATOM 1354 C CA . VAL A 1 185 ? -18.125 14.891 16.594 1 96.69 185 VAL A CA 1
ATOM 1355 C C . VAL A 1 185 ? -19.188 13.875 16.188 1 96.69 185 VAL A C 1
ATOM 1357 O O . VAL A 1 185 ? -19.719 13.922 15.078 1 96.69 185 VAL A O 1
ATOM 1360 N N . GLY A 1 186 ? -19.516 12.945 17.125 1 97.75 186 GLY A N 1
ATOM 1361 C CA . GLY A 1 186 ? -20.625 12.016 16.906 1 97.75 186 GLY A CA 1
ATOM 1362 C C . GLY A 1 186 ? -20.234 10.812 16.062 1 97.75 186 GLY A C 1
ATOM 1363 O O . GLY A 1 186 ? -21.047 10.312 15.289 1 97.75 186 GLY A O 1
ATOM 1364 N N . ILE A 1 187 ? -18.984 10.344 16.141 1 98.12 187 ILE A N 1
ATOM 1365 C CA . ILE A 1 187 ? -18.625 9.156 15.375 1 98.12 187 ILE A CA 1
ATOM 1366 C C . ILE A 1 187 ? -19.172 7.91 16.078 1 98.12 187 ILE A C 1
ATOM 1368 O O . ILE A 1 187 ? -19.594 7.98 17.234 1 98.12 187 ILE A O 1
ATOM 1372 N N . ASP A 1 188 ? -19.266 6.836 15.367 1 98.75 188 ASP A N 1
ATOM 1373 C CA . ASP A 1 188 ? -20.047 5.668 15.742 1 98.75 188 ASP A CA 1
ATOM 1374 C C . ASP A 1 188 ? -19.328 4.844 16.812 1 98.75 188 ASP A C 1
ATOM 1376 O O . ASP A 1 188 ? -19.984 4.203 17.641 1 98.75 188 ASP A O 1
ATOM 1380 N N . ALA A 1 189 ? -18.031 4.789 16.781 1 98.75 189 ALA A N 1
ATOM 1381 C CA . ALA A 1 189 ? -17.234 4.09 17.781 1 98.75 189 ALA A CA 1
ATOM 1382 C C . ALA A 1 189 ? -15.852 4.73 17.922 1 98.75 189 ALA A C 1
ATOM 1384 O O . ALA A 1 189 ? -15.305 5.27 16.953 1 98.75 189 ALA A O 1
ATOM 1385 N N . VAL A 1 190 ? -15.328 4.746 19.141 1 98.75 190 VAL A N 1
ATOM 1386 C CA . VAL A 1 190 ? -14 5.293 19.406 1 98.75 190 VAL A CA 1
ATOM 1387 C C . VAL A 1 190 ? -13.188 4.289 20.219 1 98.75 190 VAL A C 1
ATOM 1389 O O . VAL A 1 190 ? -13.703 3.664 21.156 1 98.75 190 VAL A O 1
ATOM 1392 N N . ILE A 1 191 ? -12.023 4.047 19.812 1 98.62 191 ILE A N 1
ATOM 1393 C CA . ILE A 1 191 ? -11.086 3.156 20.5 1 98.62 191 ILE A CA 1
ATOM 1394 C C . ILE A 1 191 ? -9.984 3.977 21.156 1 98.62 191 ILE A C 1
ATOM 1396 O O . ILE A 1 191 ? -9.25 4.707 20.484 1 98.62 191 ILE A O 1
ATOM 1400 N N . ASN A 1 192 ? -9.859 3.924 22.469 1 98.31 192 ASN A N 1
ATOM 1401 C CA . ASN A 1 192 ? -8.664 4.422 23.141 1 98.31 192 ASN A CA 1
ATOM 1402 C C . ASN A 1 192 ? -7.551 3.381 23.141 1 98.31 192 ASN A C 1
ATOM 1404 O O . ASN A 1 192 ? -7.508 2.523 24.031 1 98.31 192 ASN A O 1
ATOM 1408 N N . TYR A 1 193 ? -6.668 3.502 22.203 1 96.19 193 TYR A N 1
ATOM 1409 C CA . TYR A 1 193 ? -5.707 2.438 21.938 1 96.19 193 TYR A CA 1
ATOM 1410 C C . TYR A 1 193 ? -4.672 2.346 23.047 1 96.19 193 TYR A C 1
ATOM 1412 O O . TYR A 1 193 ? -3.895 1.388 23.094 1 96.19 193 TYR A O 1
ATOM 1420 N N . LYS A 1 194 ? -4.605 3.336 23.938 1 95.5 194 LYS A N 1
ATOM 1421 C CA . LYS A 1 194 ? -3.709 3.273 25.094 1 95.5 194 LYS A CA 1
ATOM 1422 C C . LYS A 1 194 ? -4.316 2.447 26.219 1 95.5 194 LYS A C 1
ATOM 1424 O O . LYS A 1 194 ? -3.609 2.02 27.141 1 95.5 194 LYS A O 1
ATOM 1429 N N . LYS A 1 195 ? -5.578 2.197 26.156 1 96.81 195 LYS A N 1
ATOM 1430 C CA . LYS A 1 195 ? -6.273 1.511 27.234 1 96.81 195 LYS A CA 1
ATOM 1431 C C . LYS A 1 195 ? -6.84 0.172 26.766 1 96.81 195 LYS A C 1
ATOM 1433 O O . LYS A 1 195 ? -7.195 -0.677 27.594 1 96.81 195 LYS A O 1
ATOM 1438 N N . GLU A 1 196 ? -6.98 0.093 25.516 1 96.69 196 GLU A N 1
ATOM 1439 C CA . GLU A 1 196 ? -7.586 -1.105 24.938 1 96.69 196 GLU A CA 1
ATOM 1440 C C . GLU A 1 196 ? -6.598 -1.846 24.047 1 96.69 196 GLU A C 1
ATOM 1442 O O . GLU A 1 196 ? -5.645 -1.253 23.547 1 96.69 196 GLU A O 1
ATOM 1447 N N . ASN A 1 197 ? -6.828 -3.146 23.984 1 97.69 197 ASN A N 1
ATOM 1448 C CA . ASN A 1 197 ? -6.148 -3.871 22.922 1 97.69 197 ASN A CA 1
ATOM 1449 C C . ASN A 1 197 ? -6.656 -3.443 21.547 1 97.69 197 ASN A C 1
ATOM 1451 O O . ASN A 1 197 ? -7.785 -3.762 21.172 1 97.69 197 ASN A O 1
ATOM 1455 N N . LEU A 1 198 ? -5.895 -2.824 20.828 1 97.56 198 LEU A N 1
ATOM 1456 C CA . LEU A 1 198 ? -6.277 -2.166 19.578 1 97.56 198 LEU A CA 1
ATOM 1457 C C . LEU A 1 198 ? -6.887 -3.166 18.609 1 97.56 198 LEU A C 1
ATOM 1459 O O . LEU A 1 198 ? -7.961 -2.924 18.047 1 97.56 198 LEU A O 1
ATOM 1463 N N . ALA A 1 199 ? -6.223 -4.305 18.344 1 97.62 199 ALA A N 1
ATOM 1464 C CA . ALA A 1 199 ? -6.684 -5.281 17.375 1 97.62 199 ALA A CA 1
ATOM 1465 C C . ALA A 1 199 ? -8.055 -5.836 17.75 1 97.62 199 ALA A C 1
ATOM 1467 O O . ALA A 1 199 ? -8.953 -5.906 16.906 1 97.62 199 ALA A O 1
ATOM 1468 N N . GLU A 1 200 ? -8.266 -6.18 18.969 1 98.25 200 GLU A N 1
ATOM 1469 C CA . GLU A 1 200 ? -9.531 -6.719 19.438 1 98.25 200 GLU A CA 1
ATOM 1470 C C . GLU A 1 200 ? -10.633 -5.66 19.391 1 98.25 200 GLU A C 1
ATOM 1472 O O . GLU A 1 200 ? -11.758 -5.941 18.969 1 98.25 200 GLU A O 1
ATOM 1477 N N . ALA A 1 201 ? -10.281 -4.473 19.906 1 98.62 201 ALA A N 1
ATOM 1478 C CA . ALA A 1 201 ? -11.258 -3.385 19.922 1 98.62 201 ALA A CA 1
ATOM 1479 C C . ALA A 1 201 ? -11.695 -3.02 18.516 1 98.62 201 ALA A C 1
ATOM 1481 O O . ALA A 1 201 ? -12.883 -2.775 18.266 1 98.62 201 ALA A O 1
ATOM 1482 N N . LEU A 1 202 ? -10.75 -2.977 17.594 1 98.69 202 LEU A N 1
ATOM 1483 C CA . LEU A 1 202 ? -11.062 -2.643 16.203 1 98.69 202 LEU A CA 1
ATOM 1484 C C . LEU A 1 202 ? -11.953 -3.709 15.578 1 98.69 202 LEU A C 1
ATOM 1486 O O . LEU A 1 202 ? -12.906 -3.387 14.867 1 98.69 202 LEU A O 1
ATOM 1490 N N . LYS A 1 203 ? -11.648 -4.953 15.797 1 98.38 203 LYS A N 1
ATOM 1491 C CA . LYS A 1 203 ? -12.492 -6.043 15.312 1 98.38 203 LYS A CA 1
ATOM 1492 C C . LYS A 1 203 ? -13.922 -5.91 15.82 1 98.38 203 LYS A C 1
ATOM 1494 O O . LYS A 1 203 ? -14.875 -6.051 15.055 1 98.38 203 LYS A O 1
ATOM 1499 N N . ALA A 1 204 ? -14.086 -5.605 17.094 1 98.56 204 ALA A N 1
ATOM 1500 C CA . ALA A 1 204 ? -15.406 -5.445 17.703 1 98.56 204 ALA A CA 1
ATOM 1501 C C . ALA A 1 204 ? -16.141 -4.242 17.109 1 98.56 204 ALA A C 1
ATOM 1503 O O . ALA A 1 204 ? -17.359 -4.281 16.922 1 98.56 204 ALA A O 1
ATOM 1504 N N . ALA A 1 205 ? -15.414 -3.195 16.797 1 98.69 205 ALA A N 1
ATOM 1505 C CA . ALA A 1 205 ? -16.016 -1.94 16.344 1 98.69 205 ALA A CA 1
ATOM 1506 C C . ALA A 1 205 ? -16.312 -1.985 14.844 1 98.69 205 ALA A C 1
ATOM 1508 O O . ALA A 1 205 ? -17 -1.109 14.32 1 98.69 205 ALA A O 1
ATOM 1509 N N . THR A 1 206 ? -15.781 -2.963 14.125 1 98.56 206 THR A N 1
ATOM 1510 C CA . THR A 1 206 ? -15.961 -3.023 12.68 1 98.56 206 THR A CA 1
ATOM 1511 C C . THR A 1 206 ? -16.5 -4.387 12.258 1 98.56 206 THR A C 1
ATOM 1513 O O . THR A 1 206 ? -15.883 -5.09 11.461 1 98.56 206 THR A O 1
ATOM 1516 N N . PRO A 1 207 ? -17.641 -4.777 12.758 1 98.19 207 PRO A N 1
ATOM 1517 C CA . PRO A 1 207 ? -18.188 -6.09 12.422 1 98.19 207 PRO A CA 1
ATOM 1518 C C . PRO A 1 207 ? -18.406 -6.273 10.922 1 98.19 207 PRO A C 1
ATOM 1520 O O . PRO A 1 207 ? -18.375 -7.402 10.422 1 98.19 207 PRO A O 1
ATOM 1523 N N . ASN A 1 208 ? -18.609 -5.16 10.195 1 98.56 208 ASN A N 1
ATOM 1524 C CA . ASN A 1 208 ? -18.844 -5.238 8.758 1 98.56 208 ASN A CA 1
ATOM 1525 C C . ASN A 1 208 ? -17.594 -4.863 7.965 1 98.56 208 ASN A C 1
ATOM 1527 O O . ASN A 1 208 ? -17.672 -4.535 6.781 1 98.56 208 ASN A O 1
ATOM 1531 N N . GLY A 1 209 ? -16.422 -4.793 8.617 1 98.81 209 GLY A N 1
ATOM 1532 C CA . GLY A 1 209 ? -15.156 -4.496 7.969 1 98.81 209 GLY A CA 1
ATOM 1533 C C . GLY A 1 209 ? -14.93 -3.01 7.758 1 98.81 209 GLY A C 1
ATOM 1534 O O . GLY A 1 209 ? -15.609 -2.18 8.359 1 98.81 209 GLY A O 1
ATOM 1535 N N . ILE A 1 210 ? -13.875 -2.703 7.008 1 98.94 210 ILE A N 1
ATOM 1536 C CA . ILE A 1 210 ? -13.461 -1.335 6.723 1 98.94 210 ILE A CA 1
ATOM 1537 C C . ILE A 1 210 ? -13.344 -1.133 5.215 1 98.94 210 ILE A C 1
ATOM 1539 O O . ILE A 1 210 ? -12.641 -1.882 4.535 1 98.94 210 ILE A O 1
ATOM 1543 N N . ASP A 1 211 ? -14.016 -0.16 4.688 1 98.94 211 ASP A N 1
ATOM 1544 C CA . ASP A 1 211 ? -13.906 0.165 3.27 1 98.94 211 ASP A CA 1
ATOM 1545 C C . ASP A 1 211 ? -12.781 1.169 3.02 1 98.94 211 ASP A C 1
ATOM 1547 O O . ASP A 1 211 ? -12.062 1.067 2.023 1 98.94 211 ASP A O 1
ATOM 1551 N N . VAL A 1 212 ? -12.688 2.168 3.895 1 98.94 212 VAL A N 1
ATOM 1552 C CA . VAL A 1 212 ? -11.633 3.172 3.799 1 98.94 212 VAL A CA 1
ATOM 1553 C C . VAL A 1 212 ? -10.938 3.322 5.148 1 98.94 212 VAL A C 1
ATOM 1555 O O . VAL A 1 212 ? -11.586 3.584 6.164 1 98.94 212 VAL A O 1
ATOM 1558 N N . TYR A 1 213 ? -9.719 3.039 5.23 1 99 213 TYR A N 1
ATOM 1559 C CA . TYR A 1 213 ? -8.898 3.334 6.398 1 99 213 TYR A CA 1
ATOM 1560 C C . TYR A 1 213 ? -8 4.539 6.145 1 99 213 TYR A C 1
ATOM 1562 O O . TYR A 1 213 ? -7.074 4.469 5.332 1 99 213 TYR A O 1
ATOM 1570 N N . PHE A 1 214 ? -8.305 5.695 6.73 1 98.94 214 PHE A N 1
ATOM 1571 C CA . PHE A 1 214 ? -7.457 6.879 6.66 1 98.94 214 PHE A CA 1
ATOM 1572 C C . PHE A 1 214 ? -6.27 6.75 7.609 1 98.94 214 PHE A C 1
ATOM 1574 O O . PHE A 1 214 ? -6.406 6.969 8.82 1 98.94 214 PHE A O 1
ATOM 1581 N N . GLU A 1 215 ? -5.113 6.449 7.109 1 98.75 215 GLU A N 1
ATOM 1582 C CA . GLU A 1 215 ? -3.947 5.988 7.855 1 98.75 215 GLU A CA 1
ATOM 1583 C C . GLU A 1 215 ? -3.062 7.156 8.281 1 98.75 215 GLU A C 1
ATOM 1585 O O . GLU A 1 215 ? -2.557 7.898 7.434 1 98.75 215 GLU A O 1
ATOM 1590 N N . ASN A 1 216 ? -2.91 7.336 9.57 1 97.75 216 ASN A N 1
ATOM 1591 C CA . ASN A 1 216 ? -2.088 8.414 10.109 1 97.75 216 ASN A CA 1
ATOM 1592 C C . ASN A 1 216 ? -0.971 7.875 11 1 97.75 216 ASN A C 1
ATOM 1594 O O . ASN A 1 216 ? -0.061 8.617 11.375 1 97.75 216 ASN A O 1
ATOM 1598 N N . VAL A 1 217 ? -0.977 6.586 11.312 1 95.81 217 VAL A N 1
ATOM 1599 C CA . VAL A 1 217 ? -0.161 6.16 12.445 1 95.81 217 VAL A CA 1
ATOM 1600 C C . VAL A 1 217 ? 0.85 5.109 11.992 1 95.81 217 VAL A C 1
ATOM 1602 O O . VAL A 1 217 ? 2.025 5.168 12.359 1 95.81 217 VAL A O 1
ATOM 1605 N N . GLY A 1 218 ? 0.461 4.191 11.172 1 95.62 218 GLY A N 1
ATOM 1606 C CA . GLY A 1 218 ? 1.303 3.068 10.797 1 95.62 218 GLY A CA 1
ATOM 1607 C C . GLY A 1 218 ? 1.426 2.023 11.891 1 95.62 218 GLY A C 1
ATOM 1608 O O . GLY A 1 218 ? 0.516 1.862 12.703 1 95.62 218 GLY A O 1
ATOM 1609 N N . GLY A 1 219 ? 2.471 1.17 11.805 1 94.06 219 GLY A N 1
ATOM 1610 C CA . GLY A 1 219 ? 2.799 0.196 12.836 1 94.06 219 GLY A CA 1
ATOM 1611 C C . GLY A 1 219 ? 1.623 -0.681 13.227 1 94.06 219 GLY A C 1
ATOM 1612 O O . GLY A 1 219 ? 0.978 -1.28 12.359 1 94.06 219 GLY A O 1
ATOM 1613 N N . ALA A 1 220 ? 1.348 -0.678 14.562 1 94.25 220 ALA A N 1
ATOM 1614 C CA . ALA A 1 220 ? 0.337 -1.563 15.133 1 94.25 220 ALA A CA 1
ATOM 1615 C C . ALA A 1 220 ? -1.05 -1.238 14.586 1 94.25 220 ALA A C 1
ATOM 1617 O O . ALA A 1 220 ? -1.88 -2.133 14.406 1 94.25 220 ALA A O 1
ATOM 1618 N N . HIS A 1 221 ? -1.331 0.039 14.344 1 97 221 HIS A N 1
ATOM 1619 C CA . HIS A 1 221 ? -2.633 0.439 13.82 1 97 221 HIS A CA 1
ATOM 1620 C C . HIS A 1 221 ? -2.873 -0.15 12.43 1 97 221 HIS A C 1
ATOM 1622 O O . HIS A 1 221 ? -3.92 -0.754 12.18 1 97 221 HIS A O 1
ATOM 1628 N N . LEU A 1 222 ? -1.885 0.065 11.586 1 97.69 222 LEU A N 1
ATOM 1629 C CA . LEU A 1 222 ? -2.006 -0.479 10.242 1 97.69 222 LEU A CA 1
ATOM 1630 C C . LEU A 1 222 ? -2.08 -2.002 10.273 1 97.69 222 LEU A C 1
ATOM 1632 O O . LEU A 1 222 ? -2.889 -2.604 9.562 1 97.69 222 LEU A O 1
ATOM 1636 N N . ASP A 1 223 ? -1.268 -2.609 11.078 1 96.19 223 ASP A N 1
ATOM 1637 C CA . ASP A 1 223 ? -1.263 -4.062 11.227 1 96.19 223 ASP A CA 1
ATOM 1638 C C . ASP A 1 223 ? -2.637 -4.578 11.648 1 96.19 223 ASP A C 1
ATOM 1640 O O . ASP A 1 223 ? -3.076 -5.633 11.188 1 96.19 223 ASP A O 1
ATOM 1644 N N . ALA A 1 224 ? -3.254 -3.883 12.531 1 97.56 224 ALA A N 1
ATOM 1645 C CA . ALA A 1 224 ? -4.562 -4.293 13.031 1 97.56 224 ALA A CA 1
ATOM 1646 C C . ALA A 1 224 ? -5.648 -4.062 11.984 1 97.56 224 ALA A C 1
ATOM 1648 O O . ALA A 1 224 ? -6.613 -4.824 11.906 1 97.56 224 ALA A O 1
ATOM 1649 N N . ALA A 1 225 ? -5.562 -3.037 11.188 1 98.69 225 ALA A N 1
ATOM 1650 C CA . ALA A 1 225 ? -6.605 -2.631 10.25 1 98.69 225 ALA A CA 1
ATOM 1651 C C . ALA A 1 225 ? -6.617 -3.529 9.016 1 98.69 225 ALA A C 1
ATOM 1653 O O . ALA A 1 225 ? -7.68 -3.83 8.469 1 98.69 225 ALA A O 1
ATOM 1654 N N . LEU A 1 226 ? -5.496 -3.967 8.578 1 98.44 226 LEU A N 1
ATOM 1655 C CA . LEU A 1 226 ? -5.324 -4.641 7.293 1 98.44 226 LEU A CA 1
ATOM 1656 C C . LEU A 1 226 ? -6.195 -5.891 7.215 1 98.44 226 LEU A C 1
ATOM 1658 O O . LEU A 1 226 ? -6.957 -6.059 6.262 1 98.44 226 LEU A O 1
ATOM 1662 N N . PRO A 1 227 ? -6.18 -6.746 8.242 1 97.31 227 PRO A N 1
ATOM 1663 C CA . PRO A 1 227 ? -7.02 -7.941 8.141 1 97.31 227 PRO A CA 1
ATOM 1664 C C . PRO A 1 227 ? -8.516 -7.617 8.188 1 97.31 227 PRO A C 1
ATOM 1666 O O . PRO A 1 227 ? -9.344 -8.477 7.895 1 97.31 227 PRO A O 1
ATOM 1669 N N . ARG A 1 228 ? -8.875 -6.379 8.539 1 98.5 228 ARG A N 1
ATOM 1670 C CA . ARG A 1 228 ? -10.273 -5.984 8.672 1 98.5 228 ARG A CA 1
ATOM 1671 C C . ARG A 1 228 ? -10.773 -5.312 7.395 1 98.5 228 ARG A C 1
ATOM 1673 O O . ARG A 1 228 ? -11.961 -5.004 7.277 1 98.5 228 ARG A O 1
ATOM 1680 N N . MET A 1 229 ? -9.891 -5.023 6.465 1 98.88 229 MET A N 1
ATOM 1681 C CA . MET A 1 229 ? -10.266 -4.297 5.254 1 98.88 229 MET A CA 1
ATOM 1682 C C . MET A 1 229 ? -11.203 -5.137 4.387 1 98.88 229 MET A C 1
ATOM 1684 O O . MET A 1 229 ? -11.008 -6.344 4.246 1 98.88 229 MET A O 1
ATOM 1688 N N . ASN A 1 230 ? -12.203 -4.488 3.846 1 98.81 230 ASN A N 1
ATOM 1689 C CA . ASN A 1 230 ? -13.094 -5.117 2.877 1 98.81 230 ASN A CA 1
ATOM 1690 C C . ASN A 1 230 ? -12.438 -5.23 1.503 1 98.81 230 ASN A C 1
ATOM 1692 O O . ASN A 1 230 ? -11.414 -4.594 1.243 1 98.81 230 ASN A O 1
ATOM 1696 N N . LEU A 1 231 ? -13.023 -6.16 0.689 1 98.69 231 LEU A N 1
ATOM 1697 C CA . LEU A 1 231 ? -12.547 -6.332 -0.679 1 98.69 231 LEU A CA 1
ATOM 1698 C C . LEU A 1 231 ? -12.469 -4.992 -1.401 1 98.69 231 LEU A C 1
ATOM 1700 O O . LEU A 1 231 ? -13.438 -4.223 -1.398 1 98.69 231 LEU A O 1
ATOM 1704 N N . ARG A 1 232 ? -11.281 -4.672 -1.95 1 98.69 232 ARG A N 1
ATOM 1705 C CA . ARG A 1 232 ? -11 -3.457 -2.707 1 98.69 232 ARG A CA 1
ATOM 1706 C C . ARG A 1 232 ? -11.047 -2.229 -1.806 1 98.69 232 ARG A C 1
ATOM 1708 O O . ARG A 1 232 ? -11.383 -1.132 -2.258 1 98.69 232 ARG A O 1
ATOM 1715 N N . GLY A 1 233 ? -10.844 -2.467 -0.454 1 98.88 233 GLY A N 1
ATOM 1716 C CA . GLY A 1 233 ? -10.68 -1.348 0.459 1 98.88 233 GLY A CA 1
ATOM 1717 C C . GLY A 1 233 ? -9.555 -0.412 0.058 1 98.88 233 GLY A C 1
ATOM 1718 O O . GLY A 1 233 ? -8.648 -0.803 -0.682 1 98.88 233 GLY A O 1
ATOM 1719 N N . ARG A 1 234 ? -9.641 0.815 0.522 1 98.94 234 ARG A N 1
ATOM 1720 C CA . ARG A 1 234 ? -8.648 1.837 0.203 1 98.94 234 ARG A CA 1
ATOM 1721 C C . ARG A 1 234 ? -8.039 2.428 1.471 1 98.94 234 ARG A C 1
ATOM 1723 O O . ARG A 1 234 ? -8.75 2.668 2.451 1 98.94 234 ARG A O 1
ATOM 1730 N N . ILE A 1 235 ? -6.781 2.598 1.371 1 98.94 235 ILE A N 1
ATOM 1731 C CA . ILE A 1 235 ? -6.062 3.193 2.494 1 98.94 235 ILE A CA 1
ATOM 1732 C C . ILE A 1 235 ? -5.281 4.414 2.018 1 98.94 235 ILE A C 1
ATOM 1734 O O . ILE A 1 235 ? -4.145 4.293 1.561 1 98.94 235 ILE A O 1
ATOM 1738 N N . PRO A 1 236 ? -5.895 5.602 2.014 1 98.94 236 PRO A N 1
ATOM 1739 C CA . PRO A 1 236 ? -5.066 6.801 1.855 1 98.94 236 PRO A CA 1
ATOM 1740 C C . PRO A 1 236 ? -4.055 6.973 2.986 1 98.94 236 PRO A C 1
ATOM 1742 O O . PRO A 1 236 ? -4.438 7.039 4.156 1 98.94 236 PRO A O 1
ATOM 1745 N N . VAL A 1 237 ? -2.818 6.996 2.639 1 98.88 237 VAL A N 1
ATOM 1746 C CA . VAL A 1 237 ? -1.742 7.062 3.623 1 98.88 237 VAL A CA 1
ATOM 1747 C C . VAL A 1 237 ? -1.328 8.516 3.836 1 98.88 237 VAL A C 1
ATOM 1749 O O . VAL A 1 237 ? -0.596 9.086 3.021 1 98.88 237 VAL A O 1
ATOM 1752 N N . CYS A 1 238 ? -1.736 9.023 4.91 1 98.38 238 CYS A N 1
ATOM 1753 C CA . CYS A 1 238 ? -1.511 10.422 5.242 1 98.38 238 CYS A CA 1
ATOM 1754 C C . CYS A 1 238 ? -0.25 10.594 6.086 1 98.38 238 CYS A C 1
ATOM 1756 O O . CYS A 1 238 ? 0.5 11.547 5.902 1 98.38 238 CYS A O 1
ATOM 1758 N N . GLY A 1 239 ? -0.092 9.703 6.977 1 96.44 239 GLY A N 1
ATOM 1759 C CA . GLY A 1 239 ? 1.046 9.75 7.883 1 96.44 239 GLY A CA 1
ATOM 1760 C C . GLY A 1 239 ? 1.358 8.406 8.516 1 96.44 239 GLY A C 1
ATOM 1761 O O . GLY A 1 239 ? 0.585 7.457 8.383 1 96.44 239 GLY A O 1
ATOM 1762 N N . MET A 1 240 ? 2.449 8.344 9.227 1 94.44 240 MET A N 1
ATOM 1763 C CA . MET A 1 240 ? 2.92 7.207 10.016 1 94.44 240 MET A CA 1
ATOM 1764 C C . MET A 1 240 ? 3.672 7.672 11.25 1 94.44 240 MET A C 1
ATOM 1766 O O . MET A 1 240 ? 4.844 7.332 11.438 1 94.44 240 MET A O 1
ATOM 1770 N N . ILE A 1 241 ? 2.957 8.312 12.031 1 90.88 241 ILE A N 1
ATOM 1771 C CA . ILE A 1 241 ? 3.549 9.055 13.141 1 90.88 241 ILE A CA 1
ATOM 1772 C C . ILE A 1 241 ? 4.23 8.086 14.109 1 90.88 241 ILE A C 1
ATOM 1774 O O . ILE A 1 241 ? 5.145 8.469 14.844 1 90.88 241 ILE A O 1
ATOM 1778 N N . SER A 1 242 ? 3.885 6.816 14.172 1 86.38 242 SER A N 1
ATOM 1779 C CA . SER A 1 242 ? 4.465 5.832 15.078 1 86.38 242 SER A CA 1
ATOM 1780 C C . SER A 1 242 ? 5.938 5.582 14.758 1 86.38 242 SER A C 1
ATOM 1782 O O . SER A 1 242 ? 6.684 5.078 15.594 1 86.38 242 SER A O 1
ATOM 1784 N N . THR A 1 243 ? 6.309 5.93 13.562 1 85.38 243 THR A N 1
ATOM 1785 C CA . THR A 1 243 ? 7.66 5.59 13.141 1 85.38 243 THR A CA 1
ATOM 1786 C C . THR A 1 243 ? 8.57 6.812 13.211 1 85.38 243 THR A C 1
ATOM 1788 O O . THR A 1 243 ? 9.781 6.707 12.984 1 85.38 243 THR A O 1
ATOM 1791 N N . TYR A 1 244 ? 8.047 7.91 13.5 1 85.94 244 TYR A N 1
ATOM 1792 C CA . TYR A 1 244 ? 8.773 9.172 13.359 1 85.94 244 TYR A CA 1
ATOM 1793 C C . TYR A 1 244 ? 9.961 9.219 14.312 1 85.94 244 TYR A C 1
ATOM 1795 O O . TYR A 1 244 ? 10.992 9.828 14 1 85.94 244 TYR A O 1
ATOM 1803 N N . ASN A 1 245 ? 9.82 8.57 15.414 1 82.5 245 ASN A N 1
ATOM 1804 C CA . ASN A 1 245 ? 10.883 8.648 16.406 1 82.5 245 ASN A CA 1
ATOM 1805 C C . ASN A 1 245 ? 11.797 7.426 16.344 1 82.5 245 ASN A C 1
ATOM 1807 O O . ASN A 1 245 ? 12.594 7.191 17.25 1 82.5 245 ASN A O 1
ATOM 1811 N N . GLY A 1 246 ? 11.727 6.578 15.32 1 76.06 246 GLY A N 1
ATOM 1812 C CA . GLY A 1 246 ? 12.641 5.48 15.062 1 76.06 246 GLY A CA 1
ATOM 1813 C C . GLY A 1 246 ? 12.227 4.188 15.742 1 76.06 246 GLY A C 1
ATOM 1814 O O . GLY A 1 246 ? 12.961 3.197 15.703 1 76.06 246 GLY A O 1
ATOM 1815 N N . ASP A 1 247 ? 11.164 3.984 16.484 1 69.12 247 ASP A N 1
ATOM 1816 C CA . ASP A 1 247 ? 10.805 2.822 17.297 1 69.12 247 ASP A CA 1
ATOM 1817 C C . ASP A 1 247 ? 9.703 2.004 16.625 1 69.12 247 ASP A C 1
ATOM 1819 O O . ASP A 1 247 ? 9.164 1.073 17.219 1 69.12 247 ASP A O 1
ATOM 1823 N N . GLY A 1 248 ? 9.664 1.98 15.414 1 72.38 248 GLY A N 1
ATOM 1824 C CA . GLY A 1 248 ? 8.492 1.289 14.898 1 72.38 248 GLY A CA 1
ATOM 1825 C C . GLY A 1 248 ? 8.781 -0.146 14.492 1 72.38 248 GLY A C 1
ATOM 1826 O O . GLY A 1 248 ? 9.852 -0.448 13.977 1 72.38 248 GLY A O 1
ATOM 1827 N N . GLU A 1 249 ? 8.062 -1.329 15.047 1 77.25 249 GLU A N 1
ATOM 1828 C CA . GLU A 1 249 ? 8.195 -2.754 14.758 1 77.25 249 GLU A CA 1
ATOM 1829 C C . GLU A 1 249 ? 7.871 -3.059 13.297 1 77.25 249 GLU A C 1
ATOM 1831 O O . GLU A 1 249 ? 8.109 -4.172 12.82 1 77.25 249 GLU A O 1
ATOM 1836 N N . GLY A 1 250 ? 7.676 -2.201 12.445 1 88.12 250 GLY A N 1
ATOM 1837 C CA . GLY A 1 250 ? 7.281 -2.436 11.062 1 88.12 250 GLY A CA 1
ATOM 1838 C C . GLY A 1 250 ? 5.887 -3.023 10.938 1 88.12 250 GLY A C 1
ATOM 1839 O O . GLY A 1 250 ? 5.258 -3.365 11.938 1 88.12 250 GLY A O 1
ATOM 1840 N N . VAL A 1 251 ? 5.348 -3.217 9.789 1 94.5 251 VAL A N 1
ATOM 1841 C CA . VAL A 1 251 ? 4.02 -3.742 9.5 1 94.5 251 VAL A CA 1
ATOM 1842 C C . VAL A 1 251 ? 4.129 -5.164 8.961 1 94.5 251 VAL A C 1
ATOM 1844 O O . VAL A 1 251 ? 4.871 -5.418 8.008 1 94.5 251 VAL A O 1
ATOM 1847 N N . LYS A 1 252 ? 3.338 -6.125 9.508 1 93.12 252 LYS A N 1
ATOM 1848 C CA . LYS A 1 252 ? 3.52 -7.543 9.203 1 93.12 252 LYS A CA 1
ATOM 1849 C C . LYS A 1 252 ? 2.361 -8.086 8.375 1 93.12 252 LYS A C 1
ATOM 1851 O O . LYS A 1 252 ? 2.486 -9.133 7.73 1 93.12 252 LYS A O 1
ATOM 1856 N N . ASN A 1 253 ? 1.263 -7.43 8.352 1 94.5 253 ASN A N 1
ATOM 1857 C CA . ASN A 1 253 ? 0.055 -8.008 7.777 1 94.5 253 ASN A CA 1
ATOM 1858 C C . ASN A 1 253 ? -0.202 -7.484 6.367 1 94.5 253 ASN A C 1
ATOM 1860 O O . ASN A 1 253 ? -1.338 -7.508 5.891 1 94.5 253 ASN A O 1
ATOM 1864 N N . LEU A 1 254 ? 0.867 -7.039 5.656 1 96.69 254 LEU A N 1
ATOM 1865 C CA . LEU A 1 254 ? 0.717 -6.461 4.324 1 96.69 254 LEU A CA 1
ATOM 1866 C C . LEU A 1 254 ? 0.217 -7.504 3.33 1 96.69 254 LEU A C 1
ATOM 1868 O O . LEU A 1 254 ? -0.26 -7.16 2.248 1 96.69 254 LEU A O 1
ATOM 1872 N N . PHE A 1 255 ? 0.308 -8.789 3.68 1 94.56 255 PHE A N 1
ATOM 1873 C CA . PHE A 1 255 ? -0.187 -9.859 2.826 1 94.56 255 PHE A CA 1
ATOM 1874 C C . PHE A 1 255 ? -1.678 -9.695 2.557 1 94.56 255 PHE A C 1
ATOM 1876 O O . PHE A 1 255 ? -2.178 -10.125 1.514 1 94.56 255 PHE A O 1
ATOM 1883 N N . SER A 1 256 ? -2.416 -9.008 3.436 1 96.56 256 SER A N 1
ATOM 1884 C CA . SER A 1 256 ? -3.85 -8.773 3.311 1 96.56 256 SER A CA 1
ATOM 1885 C C . SER A 1 256 ? -4.172 -7.984 2.045 1 96.56 256 SER A C 1
ATOM 1887 O O . SER A 1 256 ? -5.301 -8.031 1.548 1 96.56 256 SER A O 1
ATOM 1889 N N . LEU A 1 257 ? -3.195 -7.219 1.517 1 98.56 257 LEU A N 1
ATOM 1890 C CA . LEU A 1 257 ? -3.422 -6.445 0.301 1 98.56 257 LEU A CA 1
ATOM 1891 C C . LEU A 1 257 ? -3.812 -7.355 -0.858 1 98.56 257 LEU A C 1
ATOM 1893 O O . LEU A 1 257 ? -4.66 -6.992 -1.68 1 98.56 257 LEU A O 1
ATOM 1897 N N . ILE A 1 258 ? -3.225 -8.484 -0.931 1 97.75 258 ILE A N 1
ATOM 1898 C CA . ILE A 1 258 ? -3.303 -9.344 -2.104 1 97.75 258 ILE A CA 1
ATOM 1899 C C . ILE A 1 258 ? -4.73 -9.859 -2.277 1 97.75 258 ILE A C 1
ATOM 1901 O O . ILE A 1 258 ? -5.449 -9.422 -3.182 1 97.75 258 ILE A O 1
ATOM 1905 N N . TYR A 1 259 ? -5.27 -10.578 -1.286 1 95.5 259 TYR A N 1
ATOM 1906 C CA . TYR A 1 259 ? -6.574 -11.211 -1.465 1 95.5 259 TYR A CA 1
ATOM 1907 C C . TYR A 1 259 ? -7.699 -10.211 -1.233 1 95.5 259 TYR A C 1
ATOM 1909 O O . TYR A 1 259 ? -8.805 -10.383 -1.75 1 95.5 259 TYR A O 1
ATOM 1917 N N . GLY A 1 260 ? -7.363 -9.141 -0.487 1 98.12 260 GLY A N 1
ATOM 1918 C CA . GLY A 1 260 ? -8.336 -8.07 -0.314 1 98.12 260 GLY A CA 1
ATOM 1919 C C . GLY A 1 260 ? -8.359 -7.102 -1.479 1 98.12 260 GLY A C 1
ATOM 1920 O O . GLY A 1 260 ? -9.25 -6.254 -1.562 1 98.12 260 GLY A O 1
ATOM 1921 N N . ARG A 1 261 ? -7.461 -7.305 -2.393 1 98.75 261 ARG A N 1
ATOM 1922 C CA . ARG A 1 261 ? -7.312 -6.316 -3.457 1 98.75 261 ARG A CA 1
ATOM 1923 C C . ARG A 1 261 ? -7.316 -4.898 -2.895 1 98.75 261 ARG A C 1
ATOM 1925 O O . ARG A 1 261 ? -7.973 -4.012 -3.439 1 98.75 261 ARG A O 1
ATOM 1932 N N . ILE A 1 262 ? -6.605 -4.711 -1.804 1 98.88 262 ILE A N 1
ATOM 1933 C CA . ILE A 1 262 ? -6.586 -3.428 -1.112 1 98.88 262 ILE A CA 1
ATOM 1934 C C . ILE A 1 262 ? -5.605 -2.484 -1.806 1 98.88 262 ILE A C 1
ATOM 1936 O O . ILE A 1 262 ? -4.531 -2.908 -2.244 1 98.88 262 ILE A O 1
ATOM 1940 N N . ARG A 1 263 ? -5.953 -1.219 -1.892 1 98.88 263 ARG A N 1
ATOM 1941 C CA . ARG A 1 263 ? -5.074 -0.182 -2.424 1 98.88 263 ARG A CA 1
ATOM 1942 C C . ARG A 1 263 ? -4.582 0.743 -1.315 1 98.88 263 ARG A C 1
ATOM 1944 O O . ARG A 1 263 ? -5.387 1.345 -0.6 1 98.88 263 ARG A O 1
ATOM 1951 N N . MET A 1 264 ? -3.342 0.754 -1.125 1 98.88 264 MET A N 1
ATOM 1952 C CA . MET A 1 264 ? -2.666 1.725 -0.269 1 98.88 264 MET A CA 1
ATOM 1953 C C . MET A 1 264 ? -1.963 2.791 -1.103 1 98.88 264 MET A C 1
ATOM 1955 O O . MET A 1 264 ? -1.217 2.469 -2.029 1 98.88 264 MET A O 1
ATOM 1959 N N . GLU A 1 265 ? -2.213 4.039 -0.796 1 98.94 265 GLU A N 1
ATOM 1960 C CA . GLU A 1 265 ? -1.65 5.09 -1.638 1 98.94 265 GLU A CA 1
ATOM 1961 C C . GLU A 1 265 ? -1.302 6.328 -0.817 1 98.94 265 GLU A C 1
ATOM 1963 O O . GLU A 1 265 ? -2.133 6.832 -0.059 1 98.94 265 GLU A O 1
ATOM 1968 N N . GLY A 1 266 ? -0.048 6.773 -0.974 1 98.81 266 GLY A N 1
ATOM 1969 C CA . GLY A 1 266 ? 0.372 8 -0.32 1 98.81 266 GLY A CA 1
ATOM 1970 C C . GLY A 1 266 ? -0.091 9.25 -1.046 1 98.81 266 GLY A C 1
ATOM 1971 O O . GLY A 1 266 ? -0.371 9.211 -2.246 1 98.81 266 GLY A O 1
ATOM 1972 N N . PHE A 1 267 ? -0.145 10.305 -0.276 1 98.75 267 PHE A N 1
ATOM 1973 C CA . PHE A 1 267 ? -0.52 11.594 -0.85 1 98.75 267 PHE A CA 1
ATOM 1974 C C . PHE A 1 267 ? -0.014 12.742 0.016 1 98.75 267 PHE A C 1
ATOM 1976 O O . PHE A 1 267 ? 0.409 12.523 1.154 1 98.75 267 PHE A O 1
ATOM 1983 N N . VAL A 1 268 ? -0.017 13.93 -0.538 1 97.06 268 VAL A N 1
ATOM 1984 C CA . VAL A 1 268 ? 0.234 15.164 0.199 1 97.06 268 VAL A CA 1
ATOM 1985 C C . VAL A 1 268 ? -0.821 16.203 -0.164 1 97.06 268 VAL A C 1
ATOM 1987 O O . VAL A 1 268 ? -1.521 16.062 -1.17 1 97.06 268 VAL A O 1
ATOM 1990 N N . ALA A 1 269 ? -0.94 17.188 0.623 1 94.88 269 ALA A N 1
ATOM 1991 C CA . ALA A 1 269 ? -1.958 18.219 0.447 1 94.88 269 ALA A CA 1
ATOM 1992 C C . ALA A 1 269 ? -1.858 18.859 -0.936 1 94.88 269 ALA A C 1
ATOM 1994 O O . ALA A 1 269 ? -2.875 19.234 -1.53 1 94.88 269 ALA A O 1
ATOM 1995 N N . GLY A 1 270 ? -0.663 19 -1.465 1 94.81 270 GLY A N 1
ATOM 1996 C CA . GLY A 1 270 ? -0.419 19.688 -2.729 1 94.81 270 GLY A CA 1
ATOM 1997 C C . GLY A 1 270 ? -0.921 18.906 -3.93 1 94.81 270 GLY A C 1
ATOM 1998 O O . GLY A 1 270 ? -0.89 19.406 -5.055 1 94.81 270 GLY A O 1
ATOM 1999 N N . ASP A 1 271 ? -1.466 17.766 -3.715 1 96.88 271 ASP A N 1
ATOM 2000 C CA . ASP A 1 271 ? -1.9 16.906 -4.809 1 96.88 271 ASP A CA 1
ATOM 2001 C C . ASP A 1 271 ? -3.318 17.25 -5.254 1 96.88 271 ASP A C 1
ATOM 2003 O O . ASP A 1 271 ? -3.812 16.719 -6.25 1 96.88 271 ASP A O 1
ATOM 2007 N N . PHE A 1 272 ? -3.99 18.25 -4.574 1 96.94 272 PHE A N 1
ATOM 2008 C CA . PHE A 1 272 ? -5.426 18.375 -4.801 1 96.94 272 PHE A CA 1
ATOM 2009 C C . PHE A 1 272 ? -5.797 19.797 -5.199 1 96.94 272 PHE A C 1
ATOM 2011 O O . PHE A 1 272 ? -6.789 20.344 -4.715 1 96.94 272 PHE A O 1
ATOM 2018 N N . PRO A 1 273 ? -5.062 20.438 -5.992 1 94.06 273 PRO A N 1
ATOM 2019 C CA . PRO A 1 273 ? -5.488 21.766 -6.441 1 94.06 273 PRO A CA 1
ATOM 2020 C C . PRO A 1 273 ? -6.844 21.75 -7.145 1 94.06 273 PRO A C 1
ATOM 2022 O O . PRO A 1 273 ? -7.613 22.703 -7.039 1 94.06 273 PRO A O 1
ATOM 2025 N N . HIS A 1 274 ? -7.09 20.641 -7.797 1 95.75 274 HIS A N 1
ATOM 2026 C CA . HIS A 1 274 ? -8.32 20.484 -8.57 1 95.75 274 HIS A CA 1
ATOM 2027 C C . HIS A 1 274 ? -9.539 20.422 -7.652 1 95.75 274 HIS A C 1
ATOM 2029 O O . HIS A 1 274 ? -10.664 20.609 -8.109 1 95.75 274 HIS A O 1
ATOM 2035 N N . LEU A 1 275 ? -9.305 20.234 -6.359 1 96.44 275 LEU A N 1
ATOM 2036 C CA . LEU A 1 275 ? -10.414 20.125 -5.422 1 96.44 275 LEU A CA 1
ATOM 2037 C C . LEU A 1 275 ? -10.562 21.406 -4.609 1 96.44 275 LEU A C 1
ATOM 2039 O O . LEU A 1 275 ? -11.484 21.531 -3.801 1 96.44 275 LEU A O 1
ATOM 2043 N N . ASN A 1 276 ? -9.719 22.359 -4.82 1 94.12 276 ASN A N 1
ATOM 2044 C CA . ASN A 1 276 ? -9.602 23.531 -3.947 1 94.12 276 ASN A CA 1
ATOM 2045 C C . ASN A 1 276 ? -10.922 24.281 -3.842 1 94.12 276 ASN A C 1
ATOM 2047 O O . ASN A 1 276 ? -11.344 24.656 -2.746 1 94.12 276 ASN A O 1
ATOM 2051 N N . ALA A 1 277 ? -11.609 24.562 -4.977 1 95.38 277 ALA A N 1
ATOM 2052 C CA . ALA A 1 277 ? -12.859 25.312 -4.969 1 95.38 277 ALA A CA 1
ATOM 2053 C C . ALA A 1 277 ? -13.938 24.578 -4.164 1 95.38 277 ALA A C 1
ATOM 2055 O O . ALA A 1 277 ? -14.586 25.172 -3.307 1 95.38 277 ALA A O 1
ATOM 2056 N N . ASP A 1 278 ? -14.117 23.281 -4.438 1 97.62 278 ASP A N 1
ATOM 2057 C CA . ASP A 1 278 ? -15.094 22.484 -3.713 1 97.62 278 ASP A CA 1
ATOM 2058 C C . ASP A 1 278 ? -14.75 22.406 -2.229 1 97.62 278 ASP A C 1
ATOM 2060 O O . ASP A 1 278 ? -15.633 22.516 -1.373 1 97.62 278 ASP A O 1
ATOM 2064 N N . PHE A 1 279 ? -13.484 22.266 -1.98 1 97.69 279 PHE A N 1
ATOM 2065 C CA . PHE A 1 279 ? -13 22.188 -0.607 1 97.69 279 PHE A CA 1
ATOM 2066 C C . PHE A 1 279 ? -13.367 23.453 0.162 1 97.69 279 PHE A C 1
ATOM 2068 O O . PHE A 1 279 ? -13.984 23.375 1.228 1 97.69 279 PHE A O 1
ATOM 2075 N N . LEU A 1 280 ? -12.977 24.562 -0.361 1 95.38 280 LEU A N 1
ATOM 2076 C CA . LEU A 1 280 ? -13.219 25.828 0.329 1 95.38 280 LEU A CA 1
ATOM 2077 C C . LEU A 1 280 ? -14.719 26.062 0.506 1 95.38 280 LEU A C 1
ATOM 2079 O O . LEU A 1 280 ? -15.164 26.484 1.572 1 95.38 280 LEU A O 1
ATOM 2083 N N . ALA A 1 281 ? -15.516 25.75 -0.5 1 96.94 281 ALA A N 1
ATOM 2084 C CA . ALA A 1 281 ? -16.969 25.938 -0.423 1 96.94 281 ALA A CA 1
ATOM 2085 C C . ALA A 1 281 ? -17.578 25.031 0.642 1 96.94 281 ALA A C 1
ATOM 2087 O O . ALA A 1 281 ? -18.297 25.5 1.528 1 96.94 281 ALA A O 1
ATOM 2088 N N . ASP A 1 282 ? -17.281 23.766 0.599 1 98 282 ASP A N 1
ATOM 2089 C CA . ASP A 1 282 ? -17.844 22.781 1.522 1 98 282 ASP A CA 1
ATOM 2090 C C . ASP A 1 282 ? -17.422 23.078 2.961 1 98 282 ASP A C 1
ATOM 2092 O O . ASP A 1 282 ? -18.266 23.188 3.85 1 98 282 ASP A O 1
ATOM 2096 N N . MET A 1 283 ? -16.141 23.281 3.135 1 97.38 283 MET A N 1
ATOM 2097 C CA . MET A 1 283 ? -15.633 23.422 4.492 1 97.38 283 MET A CA 1
ATOM 2098 C C . MET A 1 283 ? -16.109 24.719 5.125 1 97.38 283 MET A C 1
ATOM 2100 O O . MET A 1 283 ? -16.422 24.766 6.316 1 97.38 283 MET A O 1
ATOM 2104 N N . THR A 1 284 ? -16.094 25.781 4.293 1 96.56 284 THR A N 1
ATOM 2105 C CA . THR A 1 284 ? -16.609 27.031 4.82 1 96.56 284 THR A CA 1
ATOM 2106 C C . THR A 1 284 ? -18.062 26.875 5.266 1 96.56 284 THR A C 1
ATOM 2108 O O . THR A 1 284 ? -18.438 27.297 6.363 1 96.56 284 THR A O 1
ATOM 2111 N N . HIS A 1 285 ? -18.844 26.266 4.426 1 97.19 285 HIS A N 1
ATOM 2112 C CA . HIS A 1 285 ? -20.25 26.016 4.754 1 97.19 285 HIS A CA 1
ATOM 2113 C C . HIS A 1 285 ? -20.391 25.172 6.008 1 97.19 285 HIS A C 1
ATOM 2115 O O . HIS A 1 285 ? -21.141 25.5 6.918 1 97.19 285 HIS A O 1
ATOM 2121 N N . TRP A 1 286 ? -19.609 24.094 6.09 1 97.88 286 TRP A N 1
ATOM 2122 C CA . TRP A 1 286 ? -19.719 23.156 7.203 1 97.88 286 TRP A CA 1
ATOM 2123 C C . TRP A 1 286 ? -19.25 23.797 8.508 1 97.88 286 TRP A C 1
ATOM 2125 O O . TRP A 1 286 ? -19.812 23.531 9.57 1 97.88 286 TRP A O 1
ATOM 2135 N N . LEU A 1 287 ? -18.25 24.641 8.438 1 96.69 287 LEU A N 1
ATOM 2136 C CA . LEU A 1 287 ? -17.766 25.328 9.633 1 96.69 287 LEU A CA 1
ATOM 2137 C C . LEU A 1 287 ? -18.781 26.375 10.109 1 96.69 287 LEU A C 1
ATOM 2139 O O . LEU A 1 287 ? -19.109 26.422 11.297 1 96.69 287 LEU A O 1
ATOM 2143 N N . LYS A 1 288 ? -19.328 27.125 9.195 1 96.25 288 LYS A N 1
ATOM 2144 C CA . LYS A 1 288 ? -20.266 28.188 9.547 1 96.25 288 LYS A CA 1
ATOM 2145 C C . LYS A 1 288 ? -21.578 27.609 10.062 1 96.25 288 LYS A C 1
ATOM 2147 O O . LYS A 1 288 ? -22.219 28.188 10.945 1 96.25 288 LYS A O 1
ATOM 2152 N N . SER A 1 289 ? -22.016 26.438 9.523 1 96.56 289 SER A N 1
ATOM 2153 C CA . SER A 1 289 ? -23.25 25.812 9.945 1 96.56 289 SER A CA 1
ATOM 2154 C C . SER A 1 289 ? -23.047 24.984 11.211 1 96.56 289 SER A C 1
ATOM 2156 O O . SER A 1 289 ? -24.016 24.469 11.781 1 96.56 289 SER A O 1
ATOM 2158 N N . GLY A 1 290 ? -21.812 24.781 11.578 1 95.19 290 GLY A N 1
ATOM 2159 C CA . GLY A 1 290 ? -21.5 24.031 12.781 1 95.19 290 GLY A CA 1
ATOM 2160 C C . GLY A 1 290 ? -21.453 22.531 12.539 1 95.19 290 GLY A C 1
ATOM 2161 O O . GLY A 1 290 ? -21.312 21.75 13.484 1 95.19 290 GLY A O 1
ATOM 2162 N N . LYS A 1 291 ? -21.547 22.156 11.352 1 96.62 291 LYS A N 1
ATOM 2163 C CA . LYS A 1 291 ? -21.484 20.734 11.023 1 96.62 291 LYS A CA 1
ATOM 2164 C C . LYS A 1 291 ? -20.078 20.188 11.273 1 96.62 291 LYS A C 1
ATOM 2166 O O . LYS A 1 291 ? -19.922 19 11.594 1 96.62 291 LYS A O 1
ATOM 2171 N N . ILE A 1 292 ? -19.109 21 11.023 1 97.12 292 ILE A N 1
ATOM 2172 C CA . ILE A 1 292 ? -17.75 20.641 11.398 1 97.12 292 ILE A CA 1
ATOM 2173 C C . ILE A 1 292 ? -17.297 21.516 12.578 1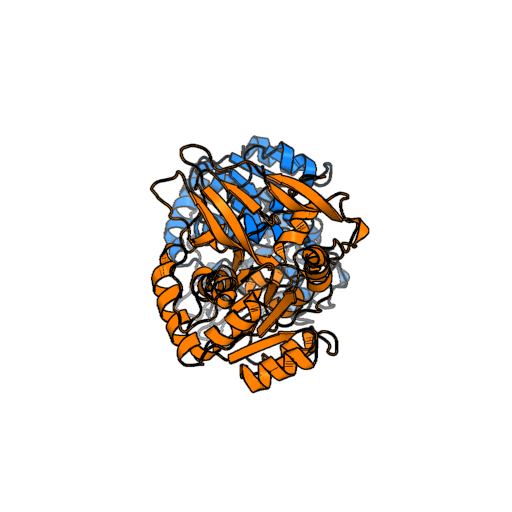 97.12 292 ILE A C 1
ATOM 2175 O O . ILE A 1 292 ? -17.438 22.734 12.547 1 97.12 292 ILE A O 1
ATOM 2179 N N . LYS A 1 293 ? -16.891 20.797 13.5 1 95.94 293 LYS A N 1
ATOM 2180 C CA . LYS A 1 293 ? -16.281 21.422 14.672 1 95.94 293 LYS A CA 1
ATOM 2181 C C . LYS A 1 293 ? -14.773 21.203 14.688 1 95.94 293 LYS A C 1
ATOM 2183 O O . LYS A 1 293 ? -14.258 20.359 13.945 1 95.94 293 LYS A O 1
ATOM 2188 N N . TYR A 1 294 ? -14.094 22.047 15.406 1 93.88 294 TYR A N 1
ATOM 2189 C CA . TYR A 1 294 ? -12.648 21.875 15.477 1 93.88 294 TYR A CA 1
ATOM 2190 C C . TYR A 1 294 ? -12.125 22.219 16.875 1 93.88 294 TYR A C 1
ATOM 2192 O O . TYR A 1 294 ? -12.781 22.953 17.625 1 93.88 294 TYR A O 1
ATOM 2200 N N . GLN A 1 295 ? -11.047 21.547 17.219 1 95.19 295 GLN A N 1
ATOM 2201 C CA . GLN A 1 295 ? -10.289 21.844 18.438 1 95.19 295 GLN A CA 1
ATOM 2202 C C . GLN A 1 295 ? -8.875 22.312 18.094 1 95.19 295 GLN A C 1
ATOM 2204 O O . GLN A 1 295 ? -8.273 21.859 17.125 1 95.19 295 GLN A O 1
ATOM 2209 N N . GLU A 1 296 ? -8.43 23.25 18.875 1 96.44 296 GLU A N 1
ATOM 2210 C CA . GLU A 1 296 ? -7.078 23.781 18.703 1 96.44 296 GLU A CA 1
ATOM 2211 C C . GLU A 1 296 ? -6.367 23.922 20.047 1 96.44 296 GLU A C 1
ATOM 2213 O O . GLU A 1 296 ? -7 24.219 21.062 1 96.44 296 GLU A O 1
ATOM 2218 N N . THR A 1 297 ? -5.176 23.594 20.047 1 97.44 297 THR A N 1
ATOM 2219 C CA . THR A 1 297 ? -4.254 23.938 21.125 1 97.44 297 THR A CA 1
ATOM 2220 C C . THR A 1 297 ? -3.318 25.062 20.703 1 97.44 297 THR A C 1
ATOM 2222 O O . THR A 1 297 ? -2.418 24.859 19.891 1 97.44 297 THR A O 1
ATOM 2225 N N . ILE A 1 298 ? -3.545 26.266 21.266 1 97.5 298 ILE A N 1
ATOM 2226 C CA . ILE A 1 298 ? -2.781 27.438 20.859 1 97.5 298 ILE A CA 1
ATOM 2227 C C . ILE A 1 298 ? -1.86 27.891 21.984 1 97.5 298 ILE A C 1
ATOM 2229 O O . ILE A 1 298 ? -2.326 28.234 23.078 1 97.5 298 ILE A O 1
ATOM 2233 N N . LEU A 1 299 ? -0.593 27.766 21.781 1 97.88 299 LEU A N 1
ATOM 2234 C CA . LEU A 1 299 ? 0.384 28.297 22.734 1 97.88 299 LEU A CA 1
AT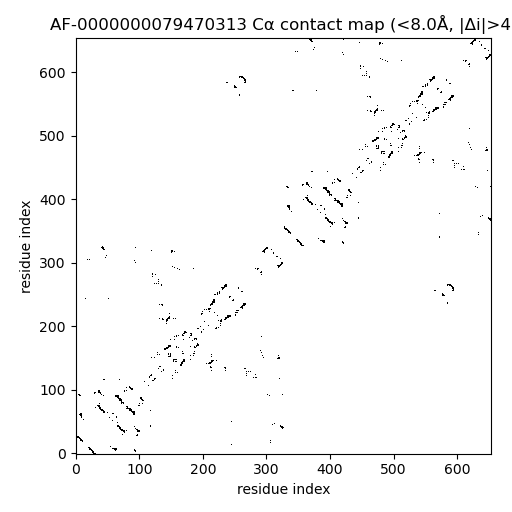OM 2235 C C . LEU A 1 299 ? 0.684 29.766 22.438 1 97.88 299 LEU A C 1
ATOM 2237 O O . LEU A 1 299 ? 0.952 30.141 21.297 1 97.88 299 LEU A O 1
ATOM 2241 N N . ASP A 1 300 ? 0.667 30.578 23.453 1 97.81 300 ASP A N 1
ATOM 2242 C CA . ASP A 1 300 ? 0.937 32 23.297 1 97.81 300 ASP A CA 1
ATOM 2243 C C . ASP A 1 300 ? 2.424 32.312 23.469 1 97.81 300 ASP A C 1
ATOM 2245 O O . ASP A 1 300 ? 3.004 32 24.516 1 97.81 300 ASP A O 1
ATOM 2249 N N . GLY A 1 301 ? 2.973 32.875 22.406 1 97.56 301 GLY A N 1
ATOM 2250 C CA . GLY A 1 301 ? 4.363 33.312 22.469 1 97.56 301 GLY A CA 1
ATOM 2251 C C . GLY A 1 301 ? 5.27 32.531 21.547 1 97.56 301 GLY A C 1
ATOM 2252 O O . GLY A 1 301 ? 5.336 31.297 21.641 1 97.56 301 GLY A O 1
ATOM 2253 N N . PHE A 1 302 ? 6.008 33.219 20.781 1 96.69 302 PHE A N 1
ATOM 2254 C CA . PHE A 1 302 ? 6.91 32.625 19.797 1 96.69 302 PHE A CA 1
ATOM 2255 C C . PHE A 1 302 ? 7.934 31.734 20.484 1 96.69 302 PHE A C 1
ATOM 2257 O O . PHE A 1 302 ? 8.336 30.703 19.938 1 96.69 302 PHE A O 1
ATOM 2264 N N . GLU A 1 303 ? 8.336 32.094 21.75 1 96.19 303 GLU A N 1
ATOM 2265 C CA . GLU A 1 303 ? 9.367 31.375 22.484 1 96.19 303 GLU A CA 1
ATOM 2266 C C . GLU A 1 303 ? 8.906 29.984 22.875 1 96.19 303 GLU A C 1
ATOM 2268 O O . GLU A 1 303 ? 9.719 29.125 23.25 1 96.19 303 GLU A O 1
ATOM 2273 N N . ARG A 1 304 ? 7.621 29.719 22.703 1 96.69 304 ARG A N 1
ATOM 2274 C CA . ARG A 1 304 ? 7.07 28.422 23.109 1 96.69 304 ARG A CA 1
ATOM 2275 C C . ARG A 1 304 ? 6.941 27.5 21.906 1 96.69 304 ARG A C 1
ATOM 2277 O O . ARG A 1 304 ? 6.375 26.406 22.016 1 96.69 304 ARG A O 1
ATOM 2284 N N . ALA A 1 305 ? 7.477 27.938 20.766 1 96.5 305 ALA A N 1
ATOM 2285 C CA . ALA A 1 305 ? 7.309 27.172 19.531 1 96.5 305 ALA A CA 1
ATOM 2286 C C . ALA A 1 305 ? 7.91 25.766 19.672 1 96.5 305 ALA A C 1
ATOM 2288 O O . ALA A 1 305 ? 7.281 24.781 19.281 1 96.5 305 ALA A O 1
ATOM 2289 N N . SER A 1 306 ? 9.102 25.656 20.234 1 96.5 306 SER A N 1
ATOM 2290 C CA . SER A 1 306 ? 9.719 24.344 20.406 1 96.5 306 SER A CA 1
ATOM 2291 C C . SER A 1 306 ? 8.93 23.469 21.391 1 96.5 306 SER A C 1
ATOM 2293 O O . SER A 1 306 ? 8.852 22.25 21.219 1 96.5 306 SER A O 1
ATOM 2295 N N . GLU A 1 307 ? 8.375 24.125 22.406 1 96.81 307 GLU A N 1
ATOM 2296 C CA . GLU A 1 307 ? 7.488 23.422 23.328 1 96.81 307 GLU A CA 1
ATOM 2297 C C . GLU A 1 307 ? 6.293 22.812 22.609 1 96.81 307 GLU A C 1
ATOM 2299 O O . GLU A 1 307 ? 5.898 21.672 22.891 1 96.81 307 GLU A O 1
ATOM 2304 N N . GLY A 1 308 ? 5.738 23.594 21.719 1 96.75 308 GLY A N 1
ATOM 2305 C CA . GLY A 1 308 ? 4.625 23.109 20.922 1 96.75 308 GLY A CA 1
ATOM 2306 C C . GLY A 1 308 ? 4.98 21.891 20.094 1 96.75 308 GLY A C 1
ATOM 2307 O O . GLY A 1 308 ? 4.223 20.922 20.031 1 96.75 308 GLY A O 1
ATOM 2308 N N . LEU A 1 309 ? 6.117 21.953 19.469 1 95.81 309 LEU A N 1
ATOM 2309 C CA . LEU A 1 309 ? 6.574 20.859 18.625 1 95.81 309 LEU A CA 1
ATOM 2310 C C . LEU A 1 309 ? 6.801 19.594 19.453 1 95.81 309 LEU A C 1
ATOM 2312 O O . LEU A 1 309 ? 6.32 18.516 19.094 1 95.81 309 LEU A O 1
ATOM 2316 N N . ILE A 1 310 ? 7.496 19.703 20.578 1 95.94 310 ILE A N 1
ATOM 2317 C CA . ILE A 1 310 ? 7.773 18.578 21.469 1 95.94 310 ILE A CA 1
ATOM 2318 C C . ILE A 1 310 ? 6.465 18.016 22.016 1 95.94 310 ILE A C 1
ATOM 2320 O O . ILE A 1 310 ? 6.254 16.812 22.016 1 95.94 310 ILE A O 1
ATOM 2324 N N . GLY A 1 311 ? 5.609 18.922 22.453 1 94.38 311 GLY A N 1
ATOM 2325 C CA . GLY A 1 311 ? 4.328 18.516 23 1 94.38 311 GLY A CA 1
ATOM 2326 C C . GLY A 1 311 ? 3.457 17.766 22.016 1 94.38 311 GLY A C 1
ATOM 2327 O O . GLY A 1 311 ? 2.697 16.875 22.406 1 94.38 311 GLY A O 1
ATOM 2328 N N . LEU A 1 312 ? 3.514 18.156 20.75 1 93.75 312 LEU A N 1
ATOM 2329 C CA . LEU A 1 312 ? 2.758 17.469 19.703 1 93.75 312 LEU A CA 1
ATOM 2330 C C . LEU A 1 312 ? 3.1 15.992 19.672 1 93.75 312 LEU A C 1
ATOM 2332 O O . LEU A 1 312 ? 2.207 15.141 19.625 1 93.75 312 LEU A O 1
ATOM 2336 N N . PHE A 1 313 ? 4.371 15.609 19.812 1 89.38 313 PHE A N 1
ATOM 2337 C CA . PHE A 1 313 ? 4.832 14.227 19.719 1 89.38 313 PHE A CA 1
ATOM 2338 C C . PHE A 1 313 ? 4.629 13.484 21.031 1 89.38 313 PHE A C 1
ATOM 2340 O O . PHE A 1 313 ? 4.785 12.266 21.094 1 89.38 313 PHE A O 1
ATOM 2347 N N . GLU A 1 314 ? 4.223 14.258 22.047 1 88.38 314 GLU A N 1
ATOM 2348 C CA . GLU A 1 314 ? 3.824 13.648 23.312 1 88.38 314 GLU A CA 1
ATOM 2349 C C . GLU A 1 314 ? 2.309 13.5 23.406 1 88.38 314 GLU A C 1
ATOM 2351 O O . GLU A 1 314 ? 1.791 12.93 24.359 1 88.38 314 GLU A O 1
ATOM 2356 N N . GLY A 1 315 ? 1.606 13.977 22.406 1 87.25 315 GLY A N 1
ATOM 2357 C CA . GLY A 1 315 ? 0.157 13.859 22.359 1 87.25 315 GLY A CA 1
ATOM 2358 C C . GLY A 1 315 ? -0.544 14.82 23.297 1 87.25 315 GLY A C 1
ATOM 2359 O O . GLY A 1 315 ? -1.663 14.562 23.75 1 87.25 315 GLY A O 1
ATOM 2360 N N . LYS A 1 316 ? 0.078 15.914 23.562 1 88.5 316 LYS A N 1
ATOM 2361 C CA . LYS A 1 316 ? -0.453 16.859 24.547 1 88.5 316 LYS A CA 1
ATOM 2362 C C . LYS A 1 316 ? -1.496 17.781 23.922 1 88.5 316 LYS A C 1
ATOM 2364 O O . LYS A 1 316 ? -2.246 18.453 24.641 1 88.5 316 LYS A O 1
ATOM 2369 N N . ASN A 1 317 ? -1.563 17.781 22.641 1 92.62 317 ASN A N 1
ATOM 2370 C CA . ASN A 1 317 ? -2.471 18.703 21.969 1 92.62 317 ASN A CA 1
ATOM 2371 C C . ASN A 1 317 ? -3.854 18.094 21.781 1 92.62 317 ASN A C 1
ATOM 2373 O O . ASN A 1 317 ? -3.977 16.891 21.562 1 92.62 317 ASN A O 1
ATOM 2377 N N . ASN A 1 318 ? -4.805 18.875 21.891 1 94.12 318 ASN A N 1
ATOM 2378 C CA . ASN A 1 318 ? -6.129 18.594 21.344 1 94.12 318 ASN A CA 1
ATOM 2379 C C . ASN A 1 318 ? -6.336 19.266 19.984 1 94.12 318 ASN A C 1
ATOM 2381 O O . ASN A 1 318 ? -6.316 20.5 19.891 1 94.12 318 ASN A O 1
ATOM 2385 N N . GLY A 1 319 ? -6.57 18.469 19.031 1 95.19 319 GLY A N 1
ATOM 2386 C CA . GLY A 1 319 ? -6.723 19.016 17.688 1 95.19 319 GLY A CA 1
ATOM 2387 C C . GLY A 1 319 ? -5.457 19.672 17.156 1 95.19 319 GLY A C 1
ATOM 2388 O O . GLY A 1 319 ? -4.355 19.141 17.359 1 95.19 319 GLY A O 1
ATOM 2389 N N . LYS A 1 320 ? -5.566 20.781 16.469 1 96.94 320 LYS A N 1
ATOM 2390 C CA . LYS A 1 320 ? -4.465 21.453 15.781 1 96.94 320 LYS A CA 1
ATOM 2391 C C . LYS A 1 320 ? -3.592 22.219 16.766 1 96.94 320 LYS A C 1
ATOM 2393 O O . LYS A 1 320 ? -4.102 22.984 17.594 1 96.94 320 LYS A O 1
ATOM 2398 N N . MET A 1 321 ? -2.283 21.984 16.75 1 97.19 321 MET A N 1
ATOM 2399 C CA . MET A 1 321 ? -1.317 22.75 17.531 1 97.19 321 MET A CA 1
ATOM 2400 C C . MET A 1 321 ? -0.87 24 16.797 1 97.19 321 MET A C 1
ATOM 2402 O O . MET A 1 321 ? -0.428 23.922 15.648 1 97.19 321 MET A O 1
ATOM 2406 N N . LEU A 1 322 ? -1.012 25.125 17.391 1 97.75 322 LEU A N 1
ATOM 2407 C CA . LEU A 1 322 ? -0.626 26.406 16.812 1 97.75 322 LEU A CA 1
ATOM 2408 C C . LEU A 1 322 ? 0.183 27.234 17.812 1 97.75 322 LEU A C 1
ATOM 2410 O O . LEU A 1 322 ? 0.08 27.031 19.016 1 97.75 322 LEU A O 1
ATOM 2414 N N . ILE A 1 323 ? 0.972 28.078 17.266 1 97.88 323 ILE A N 1
ATOM 2415 C CA . ILE A 1 323 ? 1.69 29.078 18.047 1 97.88 323 ILE A CA 1
ATOM 2416 C C . ILE A 1 323 ? 1.17 30.469 17.703 1 97.88 323 ILE A C 1
ATOM 2418 O O . ILE A 1 323 ? 1.229 30.891 16.562 1 97.88 323 ILE A O 1
ATOM 2422 N N . HIS A 1 324 ? 0.629 31.125 18.656 1 98 324 HIS A N 1
ATOM 2423 C CA . HIS A 1 324 ? 0.224 32.531 18.5 1 98 324 HIS A CA 1
ATOM 2424 C C . HIS A 1 324 ? 1.385 33.469 18.797 1 98 324 HIS A C 1
ATOM 2426 O O . HIS A 1 324 ? 2.018 33.375 19.844 1 98 324 HIS A O 1
ATOM 2432 N N . ILE A 1 325 ? 1.626 34.312 17.906 1 97 325 ILE A N 1
ATOM 2433 C CA . ILE A 1 325 ? 2.791 35.188 18.016 1 97 325 ILE A CA 1
ATOM 2434 C C . ILE A 1 325 ? 2.338 36.625 18.219 1 97 325 ILE A C 1
ATOM 2436 O O . ILE A 1 325 ? 2.861 37.312 19.094 1 97 325 ILE A O 1
ATOM 2440 N N . ALA A 1 326 ? 1.4 37.031 17.391 1 93.31 326 ALA A N 1
ATOM 2441 C CA . ALA A 1 326 ? 0.9 38.406 17.469 1 93.31 326 ALA A CA 1
ATOM 2442 C C . ALA A 1 326 ? -0.516 38.5 16.906 1 93.31 326 ALA A C 1
ATOM 2444 O O . ALA A 1 326 ? -0.992 37.562 16.234 1 93.31 326 ALA A O 1
ATOM 2445 N N . ASP A 1 327 ? -1.181 39.656 17.203 1 89.69 327 ASP A N 1
ATOM 2446 C CA . ASP A 1 327 ? -2.529 39.906 16.703 1 89.69 327 ASP A CA 1
ATOM 2447 C C . ASP A 1 327 ? -2.494 40.656 15.375 1 89.69 327 ASP A C 1
ATOM 2449 O O . ASP A 1 327 ? -1.609 41.5 15.164 1 89.69 327 ASP A O 1
ATOM 2453 N N . MET B 1 1 ? -15.664 -48.938 -9.523 1 73.25 1 MET B N 1
ATOM 2454 C CA . MET B 1 1 ? -14.953 -48 -8.656 1 73.25 1 MET B CA 1
ATOM 2455 C C . MET B 1 1 ? -13.445 -48.156 -8.812 1 73.25 1 MET B C 1
ATOM 2457 O O . MET B 1 1 ? -12.93 -49.281 -8.836 1 73.25 1 MET B O 1
ATOM 2461 N N . THR B 1 2 ? -12.773 -47.094 -9.195 1 87.44 2 THR B N 1
ATOM 2462 C CA . THR B 1 2 ? -11.32 -47.125 -9.336 1 87.44 2 THR B CA 1
ATOM 2463 C C . THR B 1 2 ? -10.641 -46.531 -8.109 1 87.44 2 THR B C 1
ATOM 2465 O O . THR B 1 2 ? -11.258 -45.719 -7.387 1 87.44 2 THR B O 1
ATOM 2468 N N . ILE B 1 3 ? -9.484 -47.094 -7.715 1 94.69 3 ILE B N 1
ATOM 2469 C CA . ILE B 1 3 ? -8.68 -46.531 -6.633 1 94.69 3 ILE B CA 1
ATOM 2470 C C . ILE B 1 3 ? -7.68 -45.531 -7.199 1 94.69 3 ILE B C 1
ATOM 2472 O O . ILE B 1 3 ? -7.043 -45.781 -8.227 1 94.69 3 ILE B O 1
ATOM 2476 N N . ALA B 1 4 ? -7.676 -44.406 -6.59 1 96.31 4 ALA B N 1
ATOM 2477 C CA . ALA B 1 4 ? -6.734 -43.375 -7.023 1 96.31 4 ALA B CA 1
ATOM 2478 C C . ALA B 1 4 ? -6.051 -42.719 -5.824 1 96.31 4 ALA B C 1
ATOM 2480 O O . ALA B 1 4 ? -6.547 -42.781 -4.699 1 96.31 4 ALA B O 1
ATOM 2481 N N . ARG B 1 5 ? -4.906 -42.062 -6.07 1 97.69 5 ARG B N 1
ATOM 2482 C CA . ARG B 1 5 ? -4.09 -41.5 -5.004 1 97.69 5 ARG B CA 1
ATOM 2483 C C . ARG B 1 5 ? -4.434 -40.031 -4.773 1 97.69 5 ARG B C 1
ATOM 2485 O O . ARG B 1 5 ? -4.855 -39.312 -5.699 1 97.69 5 ARG B O 1
ATOM 2492 N N . GLN B 1 6 ? -4.359 -39.594 -3.604 1 98.06 6 GLN B N 1
ATOM 2493 C CA . GLN B 1 6 ? -4.516 -38.219 -3.146 1 98.06 6 GLN B CA 1
ATOM 2494 C C . GLN B 1 6 ? -3.377 -37.812 -2.213 1 98.06 6 GLN B C 1
ATOM 2496 O O . GLN B 1 6 ? -2.803 -38.688 -1.526 1 98.06 6 GLN B O 1
ATOM 2501 N N . ILE B 1 7 ? -3.014 -36.625 -2.205 1 98.31 7 ILE B N 1
ATOM 2502 C CA . ILE B 1 7 ? -2.102 -36.062 -1.2 1 98.31 7 ILE B CA 1
ATOM 2503 C C . ILE B 1 7 ? -2.891 -35.312 -0.151 1 98.31 7 ILE B C 1
ATOM 2505 O O . ILE B 1 7 ? -3.566 -34.312 -0.473 1 98.31 7 ILE B O 1
ATOM 2509 N N . HIS B 1 8 ? -2.83 -35.719 1.065 1 98.44 8 HIS B N 1
ATOM 2510 C CA . HIS B 1 8 ? -3.559 -35.094 2.164 1 98.44 8 HIS B CA 1
ATOM 2511 C C . HIS B 1 8 ? -2.625 -34.25 3.039 1 98.44 8 HIS B C 1
ATOM 2513 O O . HIS B 1 8 ? -1.458 -34.594 3.219 1 98.44 8 HIS B O 1
ATOM 2519 N N . LEU B 1 9 ? -3.111 -33.125 3.51 1 98.31 9 LEU B N 1
ATOM 2520 C CA . LEU B 1 9 ? -2.496 -32.5 4.668 1 98.31 9 LEU B CA 1
ATOM 2521 C C . LEU B 1 9 ? -2.912 -33.219 5.957 1 98.31 9 LEU B C 1
ATOM 2523 O O . LEU B 1 9 ? -4.102 -33.25 6.285 1 98.31 9 LEU B O 1
ATOM 2527 N N . VAL B 1 10 ? -1.966 -33.719 6.73 1 97.81 10 VAL B N 1
ATOM 2528 C CA . VAL B 1 10 ? -2.355 -34.531 7.895 1 97.81 10 VAL B CA 1
ATOM 2529 C C . VAL B 1 10 ? -1.952 -33.781 9.172 1 97.81 10 VAL B C 1
ATOM 2531 O O . VAL B 1 10 ? -2.412 -34.125 10.266 1 97.81 10 VAL B O 1
ATOM 2534 N N . ARG B 1 11 ? -1.118 -32.875 9 1 96.62 11 ARG B N 1
ATOM 2535 C CA . ARG B 1 11 ? -0.65 -32.031 10.109 1 96.62 11 ARG B CA 1
ATOM 2536 C C . ARG B 1 11 ? -0.315 -30.625 9.633 1 96.62 11 ARG B C 1
ATOM 2538 O O . ARG B 1 11 ? 0.323 -30.453 8.594 1 96.62 11 ARG B O 1
ATOM 2545 N N . ARG B 1 12 ? -0.745 -29.641 10.367 1 96.31 12 ARG B N 1
ATOM 2546 C CA . ARG B 1 12 ? -0.392 -28.281 10.008 1 96.31 12 ARG B CA 1
ATOM 2547 C C . ARG B 1 12 ? 1.091 -28.016 10.242 1 96.31 12 ARG B C 1
ATOM 2549 O O . ARG B 1 12 ? 1.613 -28.297 11.32 1 96.31 12 ARG B O 1
ATOM 2556 N N . PRO B 1 13 ? 1.664 -27.484 9.25 1 95 13 PRO B N 1
ATOM 2557 C CA . PRO B 1 13 ? 3.1 -27.234 9.398 1 95 13 PRO B CA 1
ATOM 2558 C C . PRO B 1 13 ? 3.412 -26.188 10.469 1 95 13 PRO B C 1
ATOM 2560 O O . PRO B 1 13 ? 2.66 -25.219 10.633 1 95 13 PRO B O 1
ATOM 2563 N N . LYS B 1 14 ? 4.449 -26.328 11.234 1 90.56 14 LYS B N 1
ATOM 2564 C CA . LYS B 1 14 ? 5.086 -25.312 12.078 1 90.56 14 LYS B CA 1
ATOM 2565 C C . LYS B 1 14 ? 6.332 -24.75 11.414 1 90.56 14 LYS B C 1
ATOM 2567 O O . LYS B 1 14 ? 7.402 -25.359 11.461 1 90.56 14 LYS B O 1
ATOM 2572 N N . GLY B 1 15 ? 6.172 -23.625 10.836 1 89.06 15 GLY B N 1
ATOM 2573 C CA . GLY B 1 15 ? 7.242 -23.125 9.984 1 89.06 15 GLY B CA 1
ATOM 2574 C C . GLY B 1 15 ? 7.246 -23.75 8.602 1 89.06 15 GLY B C 1
ATOM 2575 O O . GLY B 1 15 ? 6.199 -23.844 7.957 1 89.06 15 GLY B O 1
ATOM 2576 N N . LYS B 1 16 ? 8.398 -24.141 8.18 1 91.38 16 LYS B N 1
ATOM 2577 C CA . LYS B 1 16 ? 8.523 -24.766 6.867 1 91.38 16 LYS B CA 1
ATOM 2578 C C . LYS B 1 16 ? 7.867 -26.141 6.844 1 91.38 16 LYS B C 1
ATOM 2580 O O . LYS B 1 16 ? 8.07 -26.953 7.754 1 91.38 16 LYS B O 1
ATOM 2585 N N . PRO B 1 17 ? 7.066 -26.375 5.852 1 95.56 17 PRO B N 1
ATOM 2586 C CA . PRO B 1 17 ? 6.465 -27.719 5.75 1 95.56 17 PRO B CA 1
ATOM 2587 C C . PRO B 1 17 ? 7.508 -28.828 5.625 1 95.56 17 PRO B C 1
ATOM 2589 O O . PRO B 1 17 ? 8.578 -28.609 5.055 1 95.56 17 PRO B O 1
ATOM 2592 N N . VAL B 1 18 ? 7.199 -29.969 6.25 1 96.5 18 VAL B N 1
ATOM 2593 C CA . VAL B 1 18 ? 8.031 -31.156 6.145 1 96.5 18 VAL B CA 1
ATOM 2594 C C . VAL B 1 18 ? 7.199 -32.312 5.613 1 96.5 18 VAL B C 1
ATOM 2596 O O . VAL B 1 18 ? 5.969 -32.25 5.562 1 96.5 18 VAL B O 1
ATOM 2599 N N . GLN B 1 19 ? 7.914 -33.375 5.199 1 96.88 19 GLN B N 1
ATOM 2600 C CA . GLN B 1 19 ? 7.242 -34.469 4.555 1 96.88 19 GLN B CA 1
ATOM 2601 C C . GLN B 1 19 ? 6.172 -35.094 5.461 1 96.88 19 GLN B C 1
ATOM 2603 O O . GLN B 1 19 ? 5.117 -35.5 4.988 1 96.88 19 GLN B O 1
ATOM 2608 N N . GLU B 1 20 ? 6.434 -35.062 6.762 1 97.25 20 GLU B N 1
ATOM 2609 C CA . GLU B 1 20 ? 5.535 -35.656 7.738 1 97.25 20 GLU B CA 1
ATOM 2610 C C . GLU B 1 20 ? 4.211 -34.906 7.816 1 97.25 20 GLU B C 1
ATOM 2612 O O . GLU B 1 20 ? 3.236 -35.438 8.375 1 97.25 20 GLU B O 1
ATOM 2617 N N . ASP B 1 21 ? 4.18 -33.719 7.309 1 98 21 ASP B N 1
ATOM 2618 C CA . ASP B 1 21 ? 2.947 -32.938 7.324 1 98 21 ASP B CA 1
ATOM 2619 C C . ASP B 1 21 ? 1.939 -33.469 6.312 1 98 21 ASP B C 1
ATOM 2621 O O . ASP B 1 21 ? 0.76 -33.125 6.352 1 98 21 ASP B O 1
ATOM 2625 N N . PHE B 1 22 ? 2.357 -34.344 5.391 1 98.19 22 PHE B N 1
ATOM 2626 C CA . PHE B 1 22 ? 1.532 -34.812 4.285 1 98.19 22 PHE B CA 1
ATOM 2627 C C . PHE B 1 22 ? 1.464 -36.312 4.266 1 98.19 22 PHE B C 1
ATOM 2629 O O . PHE B 1 22 ? 2.316 -37 4.852 1 98.19 22 PHE B O 1
ATOM 2636 N N . ALA B 1 23 ? 0.477 -36.844 3.627 1 98.06 23 ALA B N 1
ATOM 2637 C CA . ALA B 1 23 ? 0.319 -38.281 3.449 1 98.06 23 ALA B CA 1
ATOM 2638 C C . ALA B 1 23 ? -0.214 -38.594 2.059 1 98.06 23 ALA B C 1
ATOM 2640 O O . ALA B 1 23 ? -1.095 -37.906 1.544 1 98.06 23 ALA B O 1
ATOM 2641 N N . LEU B 1 24 ? 0.352 -39.562 1.41 1 97.88 24 LEU B N 1
ATOM 2642 C CA . LEU B 1 24 ? -0.223 -40.188 0.222 1 97.88 24 LEU B CA 1
ATOM 2643 C C . LEU B 1 24 ? -1.316 -41.156 0.601 1 97.88 24 LEU B C 1
ATOM 2645 O O . LEU B 1 24 ? -1.057 -42.156 1.31 1 97.88 24 LEU B O 1
ATOM 2649 N N . VAL B 1 25 ? -2.51 -40.906 0.13 1 97.75 25 VAL B N 1
ATOM 2650 C CA . VAL B 1 25 ? -3.664 -41.719 0.521 1 97.75 25 VAL B CA 1
ATOM 2651 C C . VAL B 1 25 ? -4.324 -42.312 -0.721 1 97.75 25 VAL B C 1
ATOM 2653 O O . VAL B 1 25 ? -4.453 -41.625 -1.746 1 97.75 25 VAL B O 1
ATOM 2656 N N . GLU B 1 26 ? -4.68 -43.562 -0.628 1 97.44 26 GLU B N 1
ATOM 2657 C CA . GLU B 1 26 ? -5.496 -44.188 -1.668 1 97.44 26 GLU B CA 1
ATOM 2658 C C . GLU B 1 26 ? -6.984 -44.094 -1.334 1 97.44 26 GLU B C 1
ATOM 2660 O O . GLU B 1 26 ? -7.387 -44.344 -0.2 1 97.44 26 GLU B O 1
ATOM 2665 N N . ALA B 1 27 ? -7.695 -43.656 -2.289 1 95.94 27 ALA B N 1
ATOM 2666 C CA . ALA B 1 27 ? -9.133 -43.5 -2.082 1 95.94 27 ALA B CA 1
ATOM 2667 C C . ALA B 1 27 ? -9.914 -44 -3.283 1 95.94 27 ALA B C 1
ATOM 2669 O O . ALA B 1 27 ? -9.461 -43.906 -4.426 1 95.94 27 ALA B O 1
ATOM 2670 N N . PRO B 1 28 ? -11.078 -44.625 -3.002 1 96.56 28 PRO B N 1
ATOM 2671 C CA . PRO B 1 28 ? -11.93 -45.031 -4.129 1 96.56 28 PRO B CA 1
ATOM 2672 C C . PRO B 1 28 ? -12.492 -43.844 -4.895 1 96.56 28 PRO B C 1
ATOM 2674 O O . PRO B 1 28 ? -12.836 -42.812 -4.289 1 96.56 28 PRO B O 1
ATOM 2677 N N . VAL B 1 29 ? -12.578 -43.969 -6.207 1 97.25 29 VAL B N 1
ATOM 2678 C CA . VAL B 1 29 ? -13.195 -42.938 -7.066 1 97.25 29 VAL B CA 1
ATOM 2679 C C . VAL B 1 29 ? -14.398 -43.562 -7.789 1 97.25 29 VAL B C 1
ATOM 2681 O O . VAL B 1 29 ? -14.281 -44.594 -8.422 1 97.25 29 VAL B O 1
ATOM 2684 N N . ALA B 1 30 ? -15.516 -42.875 -7.668 1 95.5 30 ALA B N 1
ATOM 2685 C CA . ALA B 1 30 ? -16.75 -43.344 -8.289 1 95.5 30 ALA B CA 1
ATOM 2686 C C . ALA B 1 30 ? -16.703 -43.156 -9.797 1 95.5 30 ALA B C 1
ATOM 2688 O O . ALA B 1 30 ? -15.93 -42.344 -10.312 1 95.5 30 ALA B O 1
ATOM 2689 N N . ASP B 1 31 ? -17.469 -44.062 -10.453 1 96.69 31 ASP B N 1
ATOM 2690 C CA . ASP B 1 31 ? -17.734 -43.781 -11.859 1 96.69 31 ASP B CA 1
ATOM 2691 C C . ASP B 1 31 ? -18.562 -42.5 -12.008 1 96.69 31 ASP B C 1
ATOM 2693 O O . ASP B 1 31 ? -19.281 -42.125 -11.094 1 96.69 31 ASP B O 1
ATOM 2697 N N . ALA B 1 32 ? -18.375 -41.844 -13.195 1 97.44 32 ALA B N 1
ATOM 2698 C CA . ALA B 1 32 ? -19.156 -40.656 -13.461 1 97.44 32 ALA B CA 1
ATOM 2699 C C . ALA B 1 32 ? -20.656 -40.969 -13.523 1 97.44 32 ALA B C 1
ATOM 2701 O O . ALA B 1 32 ? -21.062 -41.906 -14.219 1 97.44 32 ALA B O 1
ATOM 2702 N N . ALA B 1 33 ? -21.453 -40.219 -12.758 1 97.44 33 ALA B N 1
ATOM 2703 C CA . ALA B 1 33 ? -22.906 -40.312 -12.836 1 97.44 33 ALA B CA 1
ATOM 2704 C C . ALA B 1 33 ? -23.453 -39.344 -13.859 1 97.44 33 ALA B C 1
ATOM 2706 O O . ALA B 1 33 ? -22.703 -38.656 -14.562 1 97.44 33 ALA B O 1
ATOM 2707 N N . ASP B 1 34 ? -24.766 -39.438 -14.008 1 97.81 34 ASP B N 1
ATOM 2708 C CA . ASP B 1 34 ? -25.406 -38.531 -14.945 1 97.81 34 ASP B CA 1
ATOM 2709 C C . ASP B 1 34 ? -25.047 -37.062 -14.617 1 97.81 34 ASP B C 1
ATOM 2711 O O . ASP B 1 34 ? -25.172 -36.625 -13.477 1 97.81 34 ASP B O 1
ATOM 2715 N N . GLY B 1 35 ? -24.531 -36.406 -15.672 1 98.19 35 GLY B N 1
ATOM 2716 C CA . GLY B 1 35 ? -24.172 -35.031 -15.508 1 98.19 35 GLY B CA 1
ATOM 2717 C C . GLY B 1 35 ? -22.75 -34.844 -15 1 98.19 35 GLY B C 1
ATOM 2718 O O . GLY B 1 35 ? -22.297 -33.719 -14.805 1 98.19 35 GLY B O 1
ATOM 2719 N N . GLU B 1 36 ? -22.047 -35.938 -14.859 1 98.44 36 GLU B N 1
ATOM 2720 C CA . GLU B 1 36 ? -20.719 -35.844 -14.273 1 98.44 36 GLU B CA 1
ATOM 2721 C C . GLU B 1 36 ? -19.641 -36.312 -15.266 1 98.44 36 GLU B C 1
ATOM 2723 O O . GLU B 1 36 ? -19.953 -36.875 -16.312 1 98.44 36 GLU B O 1
ATOM 2728 N N . ILE B 1 37 ? -18.438 -35.969 -14.906 1 98.44 37 ILE B N 1
ATOM 2729 C CA . ILE B 1 37 ? -17.25 -36.469 -15.617 1 98.44 37 ILE B CA 1
ATOM 2730 C C . ILE B 1 37 ? -16.25 -37 -14.609 1 98.44 37 ILE B C 1
ATOM 2732 O O . ILE B 1 37 ? -16.219 -36.594 -13.453 1 98.44 37 ILE B O 1
ATOM 2736 N N . GLN B 1 38 ? -15.523 -37.969 -15.016 1 98.31 38 GLN B N 1
ATOM 2737 C CA . GLN B 1 38 ? -14.32 -38.375 -14.312 1 98.31 38 GLN B CA 1
ATOM 2738 C C . GLN B 1 38 ? -13.062 -37.875 -15.008 1 98.31 38 GLN B C 1
ATOM 2740 O O . GLN B 1 38 ? -12.961 -37.938 -16.234 1 98.31 38 GLN B O 1
ATOM 2745 N N . VAL B 1 39 ? -12.219 -37.281 -14.273 1 98 39 VAL B N 1
ATOM 2746 C CA . VAL B 1 39 ? -11.008 -36.688 -14.812 1 98 39 VAL B CA 1
ATOM 2747 C C . VAL B 1 39 ? -9.773 -37.312 -14.172 1 98 39 VAL B C 1
ATOM 2749 O O . VAL B 1 39 ? -9.734 -37.5 -12.953 1 98 39 VAL B O 1
ATOM 2752 N N . THR B 1 40 ? -8.852 -37.688 -14.953 1 97.75 40 THR B N 1
ATOM 2753 C CA . THR B 1 40 ? -7.527 -38.094 -14.484 1 97.75 40 THR B CA 1
ATOM 2754 C C . THR B 1 40 ? -6.52 -36.969 -14.695 1 97.75 40 THR B C 1
ATOM 2756 O O . THR B 1 40 ? -6.371 -36.469 -15.812 1 97.75 40 THR B O 1
ATOM 2759 N N . ALA B 1 41 ? -5.867 -36.594 -13.617 1 97.56 41 ALA B N 1
ATOM 2760 C CA . ALA B 1 41 ? -4.918 -35.5 -13.68 1 97.56 41 ALA B CA 1
ATOM 2761 C C . ALA B 1 41 ? -3.688 -35.875 -14.5 1 97.56 41 ALA B C 1
ATOM 2763 O O . ALA B 1 41 ? -3.191 -37 -14.406 1 97.56 41 ALA B O 1
ATOM 2764 N N . LEU B 1 42 ? -3.236 -34.938 -15.312 1 98.25 42 LEU B N 1
ATOM 2765 C CA . LEU B 1 42 ? -2.02 -35.125 -16.094 1 98.25 42 LEU B CA 1
ATOM 2766 C C . LEU B 1 42 ? -0.865 -34.312 -15.516 1 98.25 42 LEU B C 1
ATOM 2768 O O . LEU B 1 42 ? 0.255 -34.812 -15.398 1 98.25 42 LEU B O 1
ATOM 2772 N N . LEU B 1 43 ? -1.116 -33.094 -15.203 1 97.88 43 LEU B N 1
ATOM 2773 C CA . LEU B 1 43 ? -0.172 -32.125 -14.625 1 97.88 43 LEU B CA 1
ATOM 2774 C C . LEU B 1 43 ? -0.804 -31.391 -13.453 1 97.88 43 LEU B C 1
ATOM 2776 O O . LEU B 1 43 ? -1.977 -31 -13.516 1 97.88 43 LEU B O 1
ATOM 2780 N N . MET B 1 44 ? -0.055 -31.203 -12.445 1 97 44 MET B N 1
ATOM 2781 C CA . MET B 1 44 ? -0.495 -30.391 -11.312 1 97 44 MET B CA 1
ATOM 2782 C C . MET B 1 44 ? 0.474 -29.234 -11.062 1 97 44 MET B C 1
ATOM 2784 O O . MET B 1 44 ? 1.687 -29.406 -11.203 1 97 44 MET B O 1
ATOM 2788 N N . SER B 1 45 ? -0.084 -28.156 -10.75 1 96.44 45 SER B N 1
ATOM 2789 C CA . SER B 1 45 ? 0.71 -26.969 -10.461 1 96.44 45 SER B CA 1
ATOM 2790 C C . SER B 1 45 ? 1.048 -26.875 -8.977 1 96.44 45 SER B C 1
ATOM 2792 O O . SER B 1 45 ? 0.198 -27.141 -8.125 1 96.44 45 SER B O 1
ATOM 2794 N N . VAL B 1 46 ? 2.271 -26.609 -8.648 1 95.88 46 VAL B N 1
ATOM 2795 C CA . VAL B 1 46 ? 2.693 -26.266 -7.293 1 95.88 46 VAL B CA 1
ATOM 2796 C C . VAL B 1 46 ? 2.975 -24.766 -7.203 1 95.88 46 VAL B C 1
ATOM 2798 O O . VAL B 1 46 ? 3.83 -24.25 -7.922 1 95.88 46 VAL B O 1
ATOM 2801 N N . ASP B 1 47 ? 2.27 -24.094 -6.324 1 94.75 47 ASP B N 1
ATOM 2802 C CA . ASP B 1 47 ? 2.301 -22.641 -6.281 1 94.75 47 ASP B CA 1
ATOM 2803 C C . ASP B 1 47 ? 2.557 -22.141 -4.863 1 94.75 47 ASP B C 1
ATOM 2805 O O . ASP B 1 47 ? 2.111 -22.75 -3.891 1 94.75 47 ASP B O 1
ATOM 2809 N N . PRO B 1 48 ? 3.184 -20.938 -4.762 1 93.44 48 PRO B N 1
ATOM 2810 C CA . PRO B 1 48 ? 3.51 -20.391 -3.449 1 93.44 48 PRO B CA 1
ATOM 2811 C C . PRO B 1 48 ? 2.27 -20.125 -2.596 1 93.44 48 PRO B C 1
ATOM 2813 O O . PRO B 1 48 ? 2.318 -20.266 -1.371 1 93.44 48 PRO B O 1
ATOM 2816 N N . TYR B 1 49 ? 1.15 -19.781 -3.156 1 91.56 49 TYR B N 1
ATOM 2817 C CA . TYR B 1 49 ? -0.044 -19.438 -2.389 1 91.56 49 TYR B CA 1
ATOM 2818 C C . TYR B 1 49 ? -0.542 -20.641 -1.598 1 91.56 49 TYR B C 1
ATOM 2820 O O . TYR B 1 49 ? -1.349 -20.5 -0.676 1 91.56 49 TYR B O 1
ATOM 2828 N N . MET B 1 50 ? -0.112 -21.812 -1.924 1 94.19 50 MET B N 1
ATOM 2829 C CA . MET B 1 50 ? -0.527 -23.016 -1.217 1 94.19 50 MET B CA 1
ATOM 2830 C C . MET B 1 50 ? -0.001 -23.016 0.214 1 94.19 50 MET B C 1
ATOM 2832 O O . MET B 1 50 ? -0.612 -23.609 1.104 1 94.19 50 MET B O 1
ATOM 2836 N N . ARG B 1 51 ? 1.083 -22.328 0.487 1 94 51 ARG B N 1
ATOM 2837 C CA . ARG B 1 51 ? 1.714 -22.391 1.801 1 94 51 ARG B CA 1
ATOM 2838 C C . ARG B 1 51 ? 0.818 -21.781 2.869 1 94 51 ARG B C 1
ATOM 2840 O O . ARG B 1 51 ? 0.515 -22.422 3.879 1 94 51 ARG B O 1
ATOM 2847 N N . PRO B 1 52 ? 0.432 -20.5 2.645 1 91.12 52 PRO B N 1
ATOM 2848 C CA . PRO B 1 52 ? -0.419 -19.938 3.697 1 91.12 52 PRO B CA 1
ATOM 2849 C C . PRO B 1 52 ? -1.732 -20.703 3.861 1 91.12 52 PRO B C 1
ATOM 2851 O O . PRO B 1 52 ? -2.303 -20.734 4.957 1 91.12 52 PRO B O 1
ATOM 2854 N N . ARG B 1 53 ? -2.215 -21.391 2.865 1 92.81 53 ARG B N 1
ATOM 2855 C CA . ARG B 1 53 ? -3.463 -22.141 2.941 1 92.81 53 ARG B CA 1
ATOM 2856 C C . ARG B 1 53 ? -3.32 -23.344 3.869 1 92.81 53 ARG B C 1
ATOM 2858 O O . ARG B 1 53 ? -4.309 -23.812 4.434 1 92.81 53 ARG B O 1
ATOM 2865 N N . LEU B 1 54 ? -2.125 -23.812 4.004 1 95.12 54 LEU B N 1
ATOM 2866 C CA . LEU B 1 54 ? -1.878 -24.969 4.871 1 95.12 54 LEU B CA 1
ATOM 2867 C C . LEU B 1 54 ? -2.15 -24.625 6.328 1 95.12 54 LEU B C 1
ATOM 2869 O O . LEU B 1 54 ? -2.391 -25.5 7.148 1 95.12 54 LEU B O 1
ATOM 2873 N N . ASP B 1 55 ? -2.066 -23.375 6.652 1 91.5 55 ASP B N 1
ATOM 2874 C CA . ASP B 1 55 ? -2.213 -22.938 8.039 1 91.5 55 ASP B CA 1
ATOM 2875 C C . ASP B 1 55 ? -3.684 -22.859 8.445 1 91.5 55 ASP B C 1
ATOM 2877 O O . ASP B 1 55 ? -4.02 -23.031 9.617 1 91.5 55 ASP B O 1
ATOM 2881 N N . ALA B 1 56 ? -4.621 -22.594 7.539 1 86.25 56 ALA B N 1
ATOM 2882 C CA . ALA B 1 56 ? -5.992 -22.375 7.988 1 86.25 56 ALA B CA 1
ATOM 2883 C C . ALA B 1 56 ? -6.996 -22.859 6.949 1 86.25 56 ALA B C 1
ATOM 2885 O O . ALA B 1 56 ? -7.883 -23.656 7.266 1 86.25 56 ALA B O 1
ATOM 2886 N N . ASP B 1 57 ? -6.863 -22.625 5.676 1 88.81 57 ASP B N 1
ATOM 2887 C CA . ASP B 1 57 ? -7.844 -22.859 4.621 1 88.81 57 ASP B CA 1
ATOM 2888 C C . ASP B 1 57 ? -7.883 -24.344 4.23 1 88.81 57 ASP B C 1
ATOM 2890 O O . ASP B 1 57 ? -8.945 -24.875 3.916 1 88.81 57 ASP B O 1
ATOM 2894 N N . GLN B 1 58 ? -6.75 -24.953 4.258 1 95.5 58 GLN B N 1
ATOM 2895 C CA . GLN B 1 58 ? -6.637 -26.359 3.881 1 95.5 58 GLN B CA 1
ATOM 2896 C C . GLN B 1 58 ? -7.176 -27.266 4.98 1 95.5 58 GLN B C 1
ATOM 2898 O O . GLN B 1 58 ? -6.668 -27.266 6.105 1 95.5 58 GLN B O 1
ATOM 2903 N N . ALA B 1 59 ? -8.219 -28.047 4.648 1 96.56 59 ALA B N 1
ATOM 2904 C CA . ALA B 1 59 ? -8.75 -29 5.625 1 96.56 59 ALA B CA 1
ATOM 2905 C C . ALA B 1 59 ? -7.746 -30.109 5.918 1 96.56 59 ALA B C 1
ATOM 2907 O O . ALA B 1 59 ? -7.055 -30.578 5.012 1 96.56 59 ALA B O 1
ATOM 2908 N N . LEU B 1 60 ? -7.703 -30.5 7.137 1 97.44 60 LEU B N 1
ATOM 2909 C CA . LEU B 1 60 ? -6.883 -31.656 7.512 1 97.44 60 LEU B CA 1
ATOM 2910 C C . LEU B 1 60 ? -7.496 -32.938 7 1 97.44 60 LEU B C 1
ATOM 2912 O O . LEU B 1 60 ? -8.719 -33.094 6.977 1 97.44 60 LEU B O 1
ATOM 2916 N N . ASP B 1 61 ? -6.586 -33.844 6.641 1 97.38 61 ASP B N 1
ATOM 2917 C CA . ASP B 1 61 ? -6.953 -35.156 6.18 1 97.38 61 ASP B CA 1
ATOM 2918 C C . ASP B 1 61 ? -7.867 -35.094 4.957 1 97.38 61 ASP B C 1
ATOM 2920 O O . ASP B 1 61 ? -8.867 -35.812 4.883 1 97.38 61 ASP B O 1
ATOM 2924 N N . ALA B 1 62 ? -7.598 -34.188 4.168 1 96.88 62 ALA B N 1
ATOM 2925 C CA . ALA B 1 62 ? -8.25 -33.969 2.877 1 96.88 62 ALA B CA 1
ATOM 2926 C C . ALA B 1 62 ? -7.219 -33.625 1.799 1 96.88 62 ALA B C 1
ATOM 2928 O O . ALA B 1 62 ? -6.094 -33.219 2.107 1 96.88 62 ALA B O 1
ATOM 2929 N N . PRO B 1 63 ? -7.598 -33.844 0.546 1 96.94 63 PRO B N 1
ATOM 2930 C CA . PRO B 1 63 ? -6.648 -33.531 -0.523 1 96.94 63 PRO B CA 1
ATOM 2931 C C . PRO B 1 63 ? -6.215 -32.062 -0.512 1 96.94 63 PRO B C 1
ATOM 2933 O O . PRO B 1 63 ? -7.031 -31.172 -0.246 1 96.94 63 PRO B O 1
ATOM 2936 N N . LEU B 1 64 ? -4.957 -31.906 -0.763 1 97.31 64 LEU B N 1
ATOM 2937 C CA . LEU B 1 64 ? -4.445 -30.547 -0.891 1 97.31 64 LEU B CA 1
ATOM 2938 C C . LEU B 1 64 ? -5.203 -29.781 -1.971 1 97.31 64 LEU B C 1
ATOM 2940 O O . LEU B 1 64 ? -5.539 -30.344 -3.018 1 97.31 64 LEU B O 1
ATOM 2944 N N . LEU B 1 65 ? -5.422 -28.531 -1.688 1 95.25 65 LEU B N 1
ATOM 2945 C CA . LEU B 1 65 ? -5.996 -27.656 -2.697 1 95.25 65 LEU B CA 1
ATOM 2946 C C . LEU B 1 65 ? -4.977 -27.328 -3.785 1 95.25 65 LEU B C 1
ATOM 2948 O O . LEU B 1 65 ? -3.77 -27.328 -3.529 1 95.25 65 LEU B O 1
ATOM 2952 N N . GLY B 1 66 ? -5.5 -27.062 -4.926 1 93.62 66 GLY B N 1
ATOM 2953 C CA . GLY B 1 66 ? -4.66 -26.766 -6.074 1 93.62 66 GLY B CA 1
ATOM 2954 C C . GLY B 1 66 ? -5.336 -27.047 -7.402 1 93.62 66 GLY B C 1
ATOM 2955 O O . GLY B 1 66 ? -6.496 -27.469 -7.438 1 93.62 66 GLY B O 1
ATOM 2956 N N . GLY B 1 67 ? -4.621 -26.75 -8.43 1 93.5 67 GLY B N 1
ATOM 2957 C CA . GLY B 1 67 ? -5.172 -26.938 -9.758 1 93.5 67 GLY B CA 1
ATOM 2958 C C . GLY B 1 67 ? -4.246 -27.719 -10.68 1 93.5 67 GLY B C 1
ATOM 2959 O O . GLY B 1 67 ? -3.141 -28.094 -10.289 1 93.5 67 GLY B O 1
ATOM 2960 N N . GLY B 1 68 ? -4.844 -28.047 -11.836 1 96.38 68 GLY B N 1
ATOM 2961 C CA . GLY B 1 68 ? -4.074 -28.781 -12.828 1 96.38 68 GLY B CA 1
ATOM 2962 C C . GLY B 1 68 ? -4.816 -28.969 -14.141 1 96.38 68 GLY B C 1
ATOM 2963 O O . GLY B 1 68 ? -5.848 -28.344 -14.375 1 96.38 68 GLY B O 1
ATOM 2964 N N . ILE B 1 69 ? -4.125 -29.672 -14.969 1 97.75 69 ILE B N 1
ATOM 2965 C CA . ILE B 1 69 ? -4.703 -30.125 -16.234 1 97.75 69 ILE B CA 1
ATOM 2966 C C . ILE B 1 69 ? -4.938 -31.641 -16.172 1 97.75 69 ILE B C 1
ATOM 2968 O O . ILE B 1 69 ? -4.098 -32.375 -15.656 1 97.75 69 ILE B O 1
ATOM 2972 N N . GLY B 1 70 ? -6.105 -31.984 -16.578 1 98.06 70 GLY B N 1
ATOM 2973 C CA . GLY B 1 70 ? -6.445 -33.406 -16.625 1 98.06 70 GLY B CA 1
ATOM 2974 C C . GLY B 1 70 ? -7.133 -33.812 -17.906 1 98.06 70 GLY B C 1
ATOM 2975 O O . GLY B 1 70 ? -7.344 -32.969 -18.797 1 98.06 70 GLY B O 1
ATOM 2976 N N . ARG B 1 71 ? -7.359 -35.094 -18 1 98.12 71 ARG B N 1
ATOM 2977 C CA . ARG B 1 71 ? -8.086 -35.688 -19.125 1 98.12 71 ARG B CA 1
ATOM 2978 C C . ARG B 1 71 ? -9.398 -36.312 -18.656 1 98.12 71 ARG B C 1
ATOM 2980 O O . ARG B 1 71 ? -9.422 -37.031 -17.656 1 98.12 71 ARG B O 1
ATOM 2987 N N . VAL B 1 72 ? -10.445 -36 -19.406 1 98.5 72 VAL B N 1
ATOM 2988 C CA . VAL B 1 72 ? -11.727 -36.625 -19.109 1 98.5 72 VAL B CA 1
ATOM 2989 C C . VAL B 1 72 ? -11.664 -38.094 -19.5 1 98.5 72 VAL B C 1
ATOM 2991 O O . VAL B 1 72 ? -11.484 -38.438 -20.672 1 98.5 72 VAL B O 1
ATOM 2994 N N . THR B 1 73 ? -11.859 -38.969 -18.531 1 97.81 73 THR B N 1
ATOM 2995 C CA . THR B 1 73 ? -11.75 -40.406 -18.781 1 97.81 73 THR B CA 1
ATOM 2996 C C . THR B 1 73 ? -13.133 -41.031 -18.859 1 97.81 73 THR B C 1
ATOM 2998 O O . THR B 1 73 ? -13.297 -42.094 -19.469 1 97.81 73 THR B O 1
ATOM 3001 N N . GLN B 1 74 ? -14.086 -40.5 -18.156 1 98.06 74 GLN B N 1
ATOM 3002 C CA . GLN B 1 74 ? -15.5 -40.844 -18.281 1 98.06 74 GLN B CA 1
ATOM 3003 C C . GLN B 1 74 ? -16.359 -39.562 -18.359 1 98.06 74 GLN B C 1
ATOM 3005 O O . GLN B 1 74 ? -16.094 -38.594 -17.672 1 98.06 74 GLN B O 1
ATOM 3010 N N . SER B 1 75 ? -17.406 -39.656 -19.234 1 98.25 75 SER B N 1
ATOM 3011 C CA . SER B 1 75 ? -18.281 -38.469 -19.297 1 98.25 75 SER B CA 1
ATOM 3012 C C . SER B 1 75 ? -19.734 -38.906 -19.438 1 98.25 75 SER B C 1
ATOM 3014 O O . SER B 1 75 ? -20.078 -39.75 -20.266 1 98.25 75 SER B O 1
ATOM 3016 N N . LYS B 1 76 ? -20.5 -38.469 -18.609 1 98.31 76 LYS B N 1
ATOM 3017 C CA . LYS B 1 76 ? -21.969 -38.438 -18.734 1 98.31 76 LYS B CA 1
ATOM 3018 C C . LYS B 1 76 ? -22.516 -37.031 -18.656 1 98.31 76 LYS B C 1
ATOM 3020 O O . LYS B 1 76 ? -23.594 -36.812 -18.094 1 98.31 76 LYS B O 1
ATOM 3025 N N . ASN B 1 77 ? -21.719 -36.156 -19.016 1 98 77 ASN B N 1
ATOM 3026 C CA . ASN B 1 77 ? -22 -34.719 -19.094 1 98 77 ASN B CA 1
ATOM 3027 C C . ASN B 1 77 ? -21.906 -34.219 -20.531 1 98 77 ASN B C 1
ATOM 3029 O O . ASN B 1 77 ? -20.844 -34.312 -21.156 1 98 77 ASN B O 1
ATOM 3033 N N . PRO B 1 78 ? -22.906 -33.688 -21.109 1 97.19 78 PRO B N 1
ATOM 3034 C CA . PRO B 1 78 ? -22.922 -33.312 -22.516 1 97.19 78 PRO B CA 1
ATOM 3035 C C . PRO B 1 78 ? -21.906 -32.219 -22.844 1 97.19 78 PRO B C 1
ATOM 3037 O O . PRO B 1 78 ? -21.562 -32 -24 1 97.19 78 PRO B O 1
ATOM 3040 N N . LYS B 1 79 ? -21.469 -31.5 -21.844 1 97.62 79 LYS B N 1
ATOM 3041 C CA . LYS B 1 79 ? -20.531 -30.406 -22.078 1 97.62 79 LYS B CA 1
ATOM 3042 C C . LYS B 1 79 ? -19.109 -30.906 -22.234 1 97.62 79 LYS B C 1
ATOM 3044 O O . LYS B 1 79 ? -18.219 -30.156 -22.625 1 97.62 79 LYS B O 1
ATOM 3049 N N . PHE B 1 80 ? -18.844 -32.094 -21.938 1 98.38 80 PHE B N 1
ATOM 3050 C CA . PHE B 1 80 ? -17.5 -32.688 -21.969 1 98.38 80 PHE B CA 1
ATOM 3051 C C . PHE B 1 80 ? -17.5 -34 -22.703 1 98.38 80 PHE B C 1
ATOM 3053 O O . PHE B 1 80 ? -18.453 -34.781 -22.609 1 98.38 80 PHE B O 1
ATOM 3060 N N . LYS B 1 81 ? -16.391 -34.281 -23.375 1 97.88 81 LYS B N 1
ATOM 3061 C CA . LYS B 1 81 ? -16.188 -35.562 -24.031 1 97.88 81 LYS B CA 1
ATOM 3062 C C . LYS B 1 81 ? -15.008 -36.312 -23.422 1 97.88 81 LYS B C 1
ATOM 3064 O O . LYS B 1 81 ? -14.039 -35.719 -22.984 1 97.88 81 LYS B O 1
ATOM 3069 N N . GLU B 1 82 ? -15.18 -37.625 -23.453 1 98.19 82 GLU B N 1
ATOM 3070 C CA . GLU B 1 82 ? -14.023 -38.438 -23.078 1 98.19 82 GLU B CA 1
ATOM 3071 C C . GLU B 1 82 ? -12.805 -38.094 -23.938 1 98.19 82 GLU B C 1
ATOM 3073 O O . GLU B 1 82 ? -12.93 -37.938 -25.156 1 98.19 82 GLU B O 1
ATOM 3078 N N . GLY B 1 83 ? -11.719 -37.875 -23.297 1 97.56 83 GLY B N 1
ATOM 3079 C CA . GLY B 1 83 ? -10.5 -37.531 -24 1 97.56 83 GLY B CA 1
ATOM 3080 C C . GLY B 1 83 ? -10.195 -36.031 -23.938 1 97.56 83 GLY B C 1
ATOM 3081 O O . GLY B 1 83 ? -9.07 -35.625 -24.188 1 97.56 83 GLY B O 1
ATOM 3082 N N . ASP B 1 84 ? -11.195 -35.219 -23.594 1 97.94 84 ASP B N 1
ATOM 3083 C CA . ASP B 1 84 ? -10.992 -33.781 -23.484 1 97.94 84 ASP B CA 1
ATOM 3084 C C . ASP B 1 84 ? -9.906 -33.438 -22.469 1 97.94 84 ASP B C 1
ATOM 3086 O O . ASP B 1 84 ? -9.859 -34.031 -21.391 1 97.94 84 ASP B O 1
ATOM 3090 N N . LEU B 1 85 ? -9.008 -32.531 -22.875 1 97.81 85 LEU B N 1
ATOM 3091 C CA . LEU B 1 85 ? -8.148 -31.891 -21.891 1 97.81 85 LEU B CA 1
ATOM 3092 C C . LEU B 1 85 ? -8.906 -30.797 -21.125 1 97.81 85 LEU B C 1
ATOM 3094 O O . LEU B 1 85 ? -9.625 -30 -21.734 1 97.81 85 LEU B O 1
ATOM 3098 N N . VAL B 1 86 ? -8.766 -30.812 -19.781 1 98 86 VAL B N 1
ATOM 3099 C CA . VAL B 1 86 ? -9.516 -29.828 -19 1 98 86 VAL B CA 1
ATOM 3100 C C . VAL B 1 86 ? -8.609 -29.219 -17.938 1 98 86 VAL B C 1
ATOM 3102 O O . VAL B 1 86 ? -7.688 -29.875 -17.453 1 98 86 VAL B O 1
ATOM 3105 N N . ARG B 1 87 ? -8.797 -27.953 -17.672 1 96.5 87 ARG B N 1
ATOM 3106 C CA . ARG B 1 87 ? -8.266 -27.328 -16.469 1 96.5 87 ARG B CA 1
ATOM 3107 C C . ARG B 1 87 ? -9.188 -27.547 -15.273 1 96.5 87 ARG B C 1
ATOM 3109 O O . ARG B 1 87 ? -10.414 -27.469 -15.406 1 96.5 87 ARG B O 1
ATOM 3116 N N . HIS B 1 88 ? -8.68 -27.828 -14.211 1 96 88 HIS B N 1
ATOM 3117 C CA . HIS B 1 88 ? -9.492 -28.062 -13.023 1 96 88 HIS B CA 1
ATOM 3118 C C . HIS B 1 88 ? -8.828 -27.5 -11.773 1 96 88 HIS B C 1
ATOM 3120 O O . HIS B 1 88 ? -7.66 -27.125 -11.805 1 96 88 HIS B O 1
ATOM 3126 N N . SER B 1 89 ? -9.539 -27.391 -10.727 1 95.5 89 SER B N 1
ATOM 3127 C CA . SER B 1 89 ? -9.062 -26.969 -9.414 1 95.5 89 SER B CA 1
ATOM 3128 C C . SER B 1 89 ? -9.406 -28.016 -8.344 1 95.5 89 SER B C 1
ATOM 3130 O O . SER B 1 89 ? -9.766 -27.656 -7.223 1 95.5 89 SER B O 1
ATOM 3132 N N . ALA B 1 90 ? -9.359 -29.234 -8.703 1 94.81 90 ALA B N 1
ATOM 3133 C CA . ALA B 1 90 ? -9.844 -30.328 -7.855 1 94.81 90 ALA B CA 1
ATOM 3134 C C . ALA B 1 90 ? -8.828 -30.672 -6.773 1 94.81 90 ALA B C 1
ATOM 3136 O O . ALA B 1 90 ? -9.109 -31.469 -5.871 1 94.81 90 ALA B O 1
ATOM 3137 N N . GLY B 1 91 ? -7.676 -30.016 -6.801 1 94.38 91 GLY B N 1
ATOM 3138 C CA . GLY B 1 91 ? -6.656 -30.312 -5.809 1 94.38 91 GLY B CA 1
ATOM 3139 C C . GLY B 1 91 ? -5.77 -31.484 -6.191 1 94.38 91 GLY B C 1
ATOM 3140 O O . GLY B 1 91 ? -5.746 -31.906 -7.352 1 94.38 91 GLY B O 1
ATOM 3141 N N . PHE B 1 92 ? -5.004 -31.922 -5.211 1 97 92 PHE B N 1
ATOM 3142 C CA . PHE B 1 92 ? -4.008 -32.969 -5.457 1 97 92 PHE B CA 1
ATOM 3143 C C . PHE B 1 92 ? -4.641 -34.344 -5.379 1 97 92 PHE B C 1
ATOM 3145 O O . PHE B 1 92 ? -4.352 -35.125 -4.465 1 97 92 PHE B O 1
ATOM 3152 N N . ARG B 1 93 ? -5.402 -34.594 -6.426 1 97.19 93 ARG B N 1
ATOM 3153 C CA . ARG B 1 93 ? -6.043 -35.875 -6.688 1 97.19 93 ARG B CA 1
ATOM 3154 C C . ARG B 1 93 ? -5.637 -36.406 -8.055 1 97.19 93 ARG B C 1
ATOM 3156 O O . ARG B 1 93 ? -5.711 -35.719 -9.062 1 97.19 93 ARG B O 1
ATOM 3163 N N . GLU B 1 94 ? -5.27 -37.625 -8.016 1 97.12 94 GLU B N 1
ATOM 3164 C CA . GLU B 1 94 ? -4.891 -38.281 -9.273 1 97.12 94 GLU B CA 1
ATOM 3165 C C . GLU B 1 94 ? -6.086 -38.406 -10.211 1 97.12 94 GLU B C 1
ATOM 3167 O O . GLU B 1 94 ? -5.949 -38.219 -11.422 1 97.12 94 GLU B O 1
ATOM 3172 N N . THR B 1 95 ? -7.191 -38.844 -9.664 1 97.31 95 THR B N 1
ATOM 3173 C CA . THR B 1 95 ? -8.469 -38.969 -10.367 1 97.31 95 THR B CA 1
ATOM 3174 C C . THR B 1 95 ? -9.609 -38.438 -9.5 1 97.31 95 THR B C 1
ATOM 3176 O O . THR B 1 95 ? -9.602 -38.625 -8.281 1 97.31 95 THR B O 1
ATOM 3179 N N . PHE B 1 96 ? -10.609 -37.781 -10.141 1 96.94 96 PHE B N 1
ATOM 3180 C CA . PHE B 1 96 ? -11.75 -37.25 -9.398 1 96.94 96 PHE B CA 1
ATOM 3181 C C . PHE B 1 96 ? -12.984 -37.188 -10.281 1 96.94 96 PHE B C 1
ATOM 3183 O O . PHE B 1 96 ? -12.891 -37.312 -11.508 1 96.94 96 PHE B O 1
ATOM 3190 N N . VAL B 1 97 ? -14.094 -37.156 -9.68 1 97.81 97 VAL B N 1
ATOM 3191 C CA . VAL B 1 97 ? -15.367 -36.938 -10.359 1 97.81 97 VAL B CA 1
ATOM 3192 C C . VAL B 1 97 ? -15.875 -35.531 -10.102 1 97.81 97 VAL B C 1
ATOM 3194 O O . VAL B 1 97 ? -15.711 -35 -9.008 1 97.81 97 VAL B O 1
ATOM 3197 N N . SER B 1 98 ? -16.375 -34.906 -11.117 1 97.19 98 SER B N 1
ATOM 3198 C CA . SER B 1 98 ? -16.859 -33.531 -11.039 1 97.19 98 SER B CA 1
ATOM 3199 C C . SER B 1 98 ? -18.172 -33.344 -11.812 1 97.19 98 SER B C 1
ATOM 3201 O O . SER B 1 98 ? -18.438 -34.094 -12.758 1 97.19 98 SER B O 1
ATOM 3203 N N . ASP B 1 99 ? -18.969 -32.375 -11.383 1 97.19 99 ASP B N 1
ATOM 3204 C CA . ASP B 1 99 ? -20.172 -32.062 -12.141 1 97.19 99 ASP B CA 1
ATOM 3205 C C . ASP B 1 99 ? -19.859 -31.078 -13.273 1 97.19 99 ASP B C 1
ATOM 3207 O O . ASP B 1 99 ? -20.766 -30.625 -13.969 1 97.19 99 ASP B O 1
ATOM 3211 N N . GLY B 1 100 ? -18.641 -30.797 -13.43 1 95.75 100 GLY B N 1
ATOM 3212 C CA . GLY B 1 100 ? -18.203 -29.938 -14.516 1 95.75 100 GLY B CA 1
ATOM 3213 C C . GLY B 1 100 ? -18.094 -28.484 -14.117 1 95.75 100 GLY B C 1
ATOM 3214 O O . GLY B 1 100 ? -17.516 -27.672 -14.852 1 95.75 100 GLY B O 1
ATOM 3215 N N . ARG B 1 101 ? -18.734 -28.172 -12.977 1 90.38 101 ARG B N 1
ATOM 3216 C CA . ARG B 1 101 ? -18.625 -26.797 -12.516 1 90.38 101 ARG B CA 1
ATOM 3217 C C . ARG B 1 101 ? -17.188 -26.438 -12.172 1 90.38 101 ARG B C 1
ATOM 3219 O O . ARG B 1 101 ? -16.516 -27.188 -11.469 1 90.38 101 ARG B O 1
ATOM 3226 N N . GLY B 1 102 ? -16.594 -25.312 -12.727 1 91.56 102 GLY B N 1
ATOM 3227 C CA . GLY B 1 102 ? -15.227 -24.875 -12.469 1 91.56 102 GLY B CA 1
ATOM 3228 C C . GLY B 1 102 ? -14.195 -25.594 -13.32 1 91.56 102 GLY B C 1
ATOM 3229 O O . GLY B 1 102 ? -12.992 -25.422 -13.125 1 91.56 102 GLY B O 1
ATOM 3230 N N . VAL B 1 103 ? -14.68 -26.438 -14.117 1 96.25 103 VAL B N 1
ATOM 3231 C CA . VAL B 1 103 ? -13.82 -27.156 -15.062 1 96.25 103 VAL B CA 1
ATOM 3232 C C . VAL B 1 103 ? -14 -26.578 -16.453 1 96.25 103 VAL B C 1
ATOM 3234 O O . VAL B 1 103 ? -15.125 -26.312 -16.891 1 96.25 103 VAL B O 1
ATOM 3237 N N . SER B 1 104 ? -12.914 -26.344 -17.094 1 95.25 104 SER B N 1
ATOM 3238 C CA . SER B 1 104 ? -13 -25.766 -18.438 1 95.25 104 SER B CA 1
ATOM 3239 C C . SER B 1 104 ? -12.164 -26.578 -19.422 1 95.25 104 SER B C 1
ATOM 3241 O O . SER B 1 104 ? -11.062 -27.016 -19.094 1 95.25 104 SER B O 1
ATOM 3243 N N . VAL B 1 105 ? -12.688 -26.719 -20.609 1 96.88 105 VAL B N 1
ATOM 3244 C CA . VAL B 1 105 ? -11.969 -27.422 -21.656 1 96.88 105 VAL B CA 1
ATOM 3245 C C . VAL B 1 105 ? -10.758 -26.609 -22.109 1 96.88 105 VAL B C 1
ATOM 3247 O O . VAL B 1 105 ? -10.859 -25.391 -22.266 1 96.88 105 VAL B O 1
ATOM 3250 N N . LEU B 1 106 ? -9.656 -27.219 -22.203 1 95.75 106 LEU B N 1
ATOM 3251 C CA . LEU B 1 106 ? -8.414 -26.594 -22.656 1 95.75 106 LEU B CA 1
ATOM 3252 C C . LEU B 1 106 ? -8.188 -26.844 -24.141 1 95.75 106 LEU B C 1
ATOM 3254 O O . LEU B 1 106 ? -8.055 -28 -24.562 1 95.75 106 LEU B O 1
ATOM 3258 N N . ASN B 1 107 ? -8.227 -25.75 -24.906 1 90.94 107 ASN B N 1
ATOM 3259 C CA . ASN B 1 107 ? -7.844 -25.859 -26.297 1 90.94 107 ASN B CA 1
ATOM 3260 C C . ASN B 1 107 ? -6.344 -25.656 -26.484 1 90.94 107 ASN B C 1
ATOM 3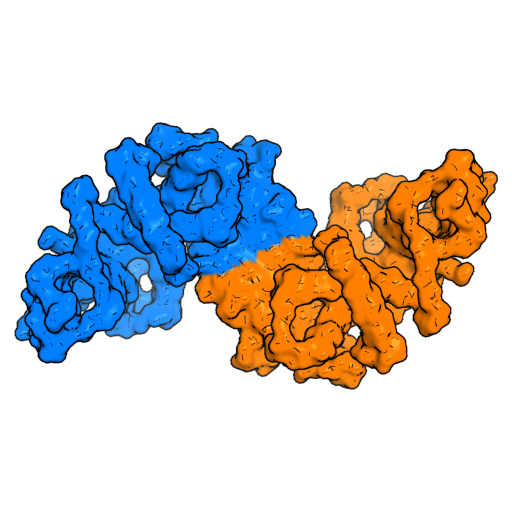262 O O . ASN B 1 107 ? -5.871 -24.516 -26.562 1 90.94 107 ASN B O 1
ATOM 3266 N N . ARG B 1 108 ? -5.676 -26.672 -26.609 1 90.25 108 ARG B N 1
ATOM 3267 C CA . ARG B 1 108 ? -4.215 -26.641 -26.656 1 90.25 108 ARG B CA 1
ATOM 3268 C C . ARG B 1 108 ? -3.727 -26.375 -28.078 1 90.25 108 ARG B C 1
ATOM 3270 O O . ARG B 1 108 ? -4.25 -26.938 -29.031 1 90.25 108 ARG B O 1
ATOM 3277 N N . ASP B 1 109 ? -2.795 -25.438 -28.234 1 90.81 109 ASP B N 1
ATOM 3278 C CA . ASP B 1 109 ? -1.989 -25.312 -29.438 1 90.81 109 ASP B CA 1
ATOM 3279 C C . ASP B 1 109 ? -0.974 -26.453 -29.547 1 90.81 109 ASP B C 1
ATOM 3281 O O . ASP B 1 109 ? -0.115 -26.594 -28.672 1 90.81 109 ASP B O 1
ATOM 3285 N N . PRO B 1 110 ? -1.085 -27.25 -30.578 1 90.25 110 PRO B N 1
ATOM 3286 C CA . PRO B 1 110 ? -0.203 -28.422 -30.672 1 90.25 110 PRO B CA 1
ATOM 3287 C C . PRO B 1 110 ? 1.274 -28.047 -30.734 1 90.25 110 PRO B C 1
ATOM 3289 O O . PRO B 1 110 ? 2.143 -28.875 -30.484 1 90.25 110 PRO B O 1
ATOM 3292 N N . GLU B 1 111 ? 1.541 -26.812 -31.016 1 92.94 111 GLU B N 1
ATOM 3293 C CA . GLU B 1 111 ? 2.928 -26.375 -31.109 1 92.94 111 GLU B CA 1
ATOM 3294 C C . GLU B 1 111 ? 3.512 -26.078 -29.734 1 92.94 111 GLU B C 1
ATOM 3296 O O . GLU B 1 111 ? 4.727 -25.906 -29.594 1 92.94 111 GLU B O 1
ATOM 3301 N N . LEU B 1 112 ? 2.691 -25.984 -28.781 1 94.5 112 LEU B N 1
ATOM 3302 C CA . LEU B 1 112 ? 3.148 -25.656 -27.438 1 94.5 112 LEU B CA 1
ATOM 3303 C C . LEU B 1 112 ? 2.984 -26.844 -26.5 1 94.5 112 LEU B C 1
ATOM 3305 O O . LEU B 1 112 ? 1.989 -27.562 -26.562 1 94.5 112 LEU B O 1
ATOM 3309 N N . PRO B 1 113 ? 3.99 -27.016 -25.688 1 94.56 113 PRO B N 1
ATOM 3310 C CA . PRO B 1 113 ? 3.844 -28.094 -24.719 1 94.56 113 PRO B CA 1
ATOM 3311 C C . PRO B 1 113 ? 2.676 -27.859 -23.75 1 94.56 113 PRO B C 1
ATOM 3313 O O . PRO B 1 113 ? 2.346 -26.719 -23.438 1 94.56 113 PRO B O 1
ATOM 3316 N N . LEU B 1 114 ? 2.1 -28.953 -23.281 1 95.31 114 LEU B N 1
ATOM 3317 C CA . LEU B 1 114 ? 0.948 -28.891 -22.375 1 95.31 114 LEU B CA 1
ATOM 3318 C C . LEU B 1 114 ? 1.29 -28.125 -21.109 1 95.31 114 LEU B C 1
ATOM 3320 O O . LEU B 1 114 ? 0.45 -27.406 -20.562 1 95.31 114 LEU B O 1
ATOM 3324 N N . SER B 1 115 ? 2.555 -28.266 -20.656 1 95.44 115 SER B N 1
ATOM 3325 C CA . SER B 1 115 ? 2.982 -27.703 -19.391 1 95.44 115 SER B CA 1
ATOM 3326 C C . SER B 1 115 ? 2.883 -26.172 -19.391 1 95.44 115 SER B C 1
ATOM 3328 O O . SER B 1 115 ? 2.639 -25.562 -18.344 1 95.44 115 SER B O 1
ATOM 3330 N N . VAL B 1 116 ? 3.018 -25.516 -20.547 1 95.62 116 VAL B N 1
ATOM 3331 C CA . VAL B 1 116 ? 3.031 -24.062 -20.625 1 95.62 116 VAL B CA 1
ATOM 3332 C C . VAL B 1 116 ? 1.658 -23.5 -20.25 1 95.62 116 VAL B C 1
ATOM 3334 O O . VAL B 1 116 ? 1.538 -22.359 -19.828 1 95.62 116 VAL B O 1
ATOM 3337 N N . TYR B 1 117 ? 0.6 -24.328 -20.375 1 95.62 117 TYR B N 1
ATOM 3338 C CA . TYR B 1 117 ? -0.761 -23.938 -20.031 1 95.62 117 TYR B CA 1
ATOM 3339 C C . TYR B 1 117 ? -0.965 -23.938 -18.516 1 95.62 117 TYR B C 1
ATOM 3341 O O . TYR B 1 117 ? -1.979 -23.438 -18.016 1 95.62 117 TYR B O 1
ATOM 3349 N N . MET B 1 118 ? 0.018 -24.438 -17.734 1 94 118 MET B N 1
ATOM 3350 C CA . MET B 1 118 ? 0.031 -24.359 -16.266 1 94 118 MET B CA 1
ATOM 3351 C C . MET B 1 118 ? 1.022 -23.297 -15.797 1 94 118 MET B C 1
ATOM 3353 O O . MET B 1 118 ? 1.248 -23.156 -14.594 1 94 118 MET B O 1
ATOM 3357 N N . HIS B 1 119 ? 1.612 -22.656 -16.672 1 94.44 119 HIS B N 1
ATOM 3358 C CA . HIS B 1 119 ? 2.656 -21.672 -16.406 1 94.44 119 HIS B CA 1
ATOM 3359 C C . HIS B 1 119 ? 2.4 -20.375 -17.172 1 94.44 119 HIS B C 1
ATOM 3361 O O . HIS B 1 119 ? 1.482 -19.625 -16.828 1 94.44 119 HIS B O 1
ATOM 3367 N N . ALA B 1 120 ? 3.197 -20.078 -18.297 1 95.19 120 ALA B N 1
ATOM 3368 C CA . ALA B 1 120 ? 3.217 -18.797 -18.984 1 95.19 120 ALA B CA 1
ATOM 3369 C C . ALA B 1 120 ? 1.883 -18.516 -19.672 1 95.19 120 ALA B C 1
ATOM 3371 O O . ALA B 1 120 ? 1.494 -17.359 -19.844 1 95.19 120 ALA B O 1
ATOM 3372 N N . LEU B 1 121 ? 1.106 -19.562 -20.062 1 95.31 121 LEU B N 1
ATOM 3373 C CA . LEU B 1 121 ? -0.18 -19.375 -20.719 1 95.31 121 LEU B CA 1
ATOM 3374 C C . LEU B 1 121 ? -1.331 -19.656 -19.766 1 95.31 121 LEU B C 1
ATOM 3376 O O . LEU B 1 121 ? -2.498 -19.625 -20.156 1 95.31 121 LEU B O 1
ATOM 3380 N N . GLY B 1 122 ? -0.998 -19.938 -18.531 1 93.31 122 GLY B N 1
ATOM 3381 C CA . GLY B 1 122 ? -1.978 -20.219 -17.5 1 93.31 122 GLY B CA 1
ATOM 3382 C C . GLY B 1 122 ? -2.047 -19.141 -16.438 1 93.31 122 GLY B C 1
ATOM 3383 O O . GLY B 1 122 ? -1.963 -17.953 -16.75 1 93.31 122 GLY B O 1
ATOM 3384 N N . GLY B 1 123 ? -2.295 -19.562 -15.234 1 92.81 123 GLY B N 1
ATOM 3385 C CA . GLY B 1 123 ? -2.459 -18.656 -14.109 1 92.81 123 GLY B CA 1
ATOM 3386 C C . GLY B 1 123 ? -1.236 -17.797 -13.852 1 92.81 123 GLY B C 1
ATOM 3387 O O . GLY B 1 123 ? -1.361 -16.609 -13.562 1 92.81 123 GLY B O 1
ATOM 3388 N N . THR B 1 124 ? -0.042 -18.359 -14.008 1 94.94 124 THR B N 1
ATOM 3389 C CA . THR B 1 124 ? 1.212 -17.641 -13.836 1 94.94 124 THR B CA 1
ATOM 3390 C C . THR B 1 124 ? 1.312 -16.484 -14.82 1 94.94 124 THR B C 1
ATOM 3392 O O . THR B 1 124 ? 1.662 -15.367 -14.445 1 94.94 124 THR B O 1
ATOM 3395 N N . GLY B 1 125 ? 0.995 -16.812 -16.078 1 97 125 GLY B N 1
ATOM 3396 C CA . GLY B 1 125 ? 1.062 -15.797 -17.109 1 97 125 GLY B CA 1
ATOM 3397 C C . GLY B 1 125 ? 0.076 -14.664 -16.906 1 97 125 GLY B C 1
ATOM 3398 O O . GLY B 1 125 ? 0.435 -13.492 -17.031 1 97 125 GLY B O 1
ATOM 3399 N N . VAL B 1 126 ? -1.152 -15.031 -16.594 1 97 126 VAL B N 1
ATOM 3400 C CA . VAL B 1 126 ? -2.184 -14.016 -16.391 1 97 126 VAL B CA 1
ATOM 3401 C C . VAL B 1 126 ? -1.838 -13.156 -15.18 1 97 126 VAL B C 1
ATOM 3403 O O . VAL B 1 126 ? -2.086 -11.953 -15.18 1 97 126 VAL B O 1
ATOM 3406 N N . THR B 1 127 ? -1.312 -13.758 -14.188 1 98.06 127 THR B N 1
ATOM 3407 C CA . THR B 1 127 ? -0.865 -13.023 -13.008 1 98.06 127 THR B CA 1
ATOM 3408 C C . THR B 1 127 ? 0.211 -12.008 -13.375 1 98.06 127 THR B C 1
ATOM 3410 O O . THR B 1 127 ? 0.135 -10.844 -12.977 1 98.06 127 THR B O 1
ATOM 3413 N N . ALA B 1 128 ? 1.177 -12.438 -14.125 1 98.69 128 ALA B N 1
ATOM 3414 C CA . ALA B 1 128 ? 2.26 -11.562 -14.555 1 98.69 128 ALA B CA 1
ATOM 3415 C C . ALA B 1 128 ? 1.735 -10.445 -15.453 1 98.69 128 ALA B C 1
ATOM 3417 O O . ALA B 1 128 ? 2.008 -9.266 -15.219 1 98.69 128 ALA B O 1
ATOM 3418 N N . TYR B 1 129 ? 0.951 -10.836 -16.484 1 98.75 129 TYR B N 1
ATOM 3419 C CA . TYR B 1 129 ? 0.431 -9.93 -17.5 1 98.75 129 TYR B CA 1
ATOM 3420 C C . TYR B 1 129 ? -0.509 -8.898 -16.891 1 98.75 129 TYR B C 1
ATOM 3422 O O . TYR B 1 129 ? -0.3 -7.691 -17.031 1 98.75 129 TYR B O 1
ATOM 3430 N N . GLY B 1 130 ? -1.484 -9.398 -16.219 1 98.75 130 GLY B N 1
ATOM 3431 C CA . GLY B 1 130 ? -2.455 -8.516 -15.586 1 98.75 130 GLY B CA 1
ATOM 3432 C C . GLY B 1 130 ? -1.867 -7.68 -14.469 1 98.75 130 GLY B C 1
ATOM 3433 O O . GLY B 1 130 ? -2.188 -6.496 -14.336 1 98.75 130 GLY B O 1
ATOM 3434 N N . GLY B 1 131 ? -1.025 -8.305 -13.617 1 98.81 131 GLY B N 1
ATOM 3435 C CA . GLY B 1 131 ? -0.396 -7.555 -12.539 1 98.81 131 GLY B CA 1
ATOM 3436 C C . GLY B 1 131 ? 0.483 -6.422 -13.031 1 98.81 131 GLY B C 1
ATOM 3437 O O . GLY B 1 131 ? 0.44 -5.316 -12.484 1 98.81 131 GLY B O 1
ATOM 3438 N N . LEU B 1 132 ? 1.272 -6.684 -14.055 1 98.88 132 LEU B N 1
ATOM 3439 C CA . LEU B 1 132 ? 2.23 -5.703 -14.555 1 98.88 132 LEU B CA 1
ATOM 3440 C C . LEU B 1 132 ? 1.527 -4.625 -15.375 1 98.88 132 LEU B C 1
ATOM 3442 O O . LEU B 1 132 ? 1.74 -3.432 -15.141 1 98.88 132 LEU B O 1
ATOM 3446 N N . LEU B 1 133 ? 0.654 -5 -16.281 1 98.62 133 LEU B N 1
ATOM 3447 C CA . LEU B 1 133 ? 0.071 -4.055 -17.234 1 98.62 133 LEU B CA 1
ATOM 3448 C C . LEU B 1 133 ? -1.216 -3.453 -16.688 1 98.62 133 LEU B C 1
ATOM 3450 O O . LEU B 1 133 ? -1.555 -2.309 -16.984 1 98.62 133 LEU B O 1
ATOM 3454 N N . GLY B 1 134 ? -1.952 -4.234 -15.969 1 98.25 134 GLY B N 1
ATOM 3455 C CA . GLY B 1 134 ? -3.193 -3.742 -15.391 1 98.25 134 GLY B CA 1
ATOM 3456 C C . GLY B 1 134 ? -2.988 -3.002 -14.086 1 98.25 134 GLY B C 1
ATOM 3457 O O . GLY B 1 134 ? -3.047 -1.771 -14.047 1 98.25 134 GLY B O 1
ATOM 3458 N N . THR B 1 135 ? -2.613 -3.723 -13.031 1 98.62 135 THR B N 1
ATOM 3459 C CA . THR B 1 135 ? -2.463 -3.145 -11.703 1 98.62 135 THR B CA 1
ATOM 3460 C C . THR B 1 135 ? -1.258 -2.209 -11.656 1 98.62 135 THR B C 1
ATOM 3462 O O . THR B 1 135 ? -1.348 -1.1 -11.125 1 98.62 135 THR B O 1
ATOM 3465 N N . GLY B 1 136 ? -0.174 -2.629 -12.219 1 98.69 136 GLY B N 1
ATOM 3466 C CA . GLY B 1 136 ? 1.031 -1.816 -12.25 1 98.69 136 GLY B CA 1
ATOM 3467 C C . GLY B 1 136 ? 0.967 -0.692 -13.266 1 98.69 136 GLY B C 1
ATOM 3468 O O . GLY B 1 136 ? 1.752 0.257 -13.203 1 98.69 136 GLY B O 1
ATOM 3469 N N . ALA B 1 137 ? 0.106 -0.827 -14.289 1 98.56 137 ALA B N 1
ATOM 3470 C CA . ALA B 1 137 ? -0.087 0.178 -15.328 1 98.56 137 ALA B CA 1
ATOM 3471 C C . ALA B 1 137 ? 1.241 0.554 -15.984 1 98.56 137 ALA B C 1
ATOM 3473 O O . ALA B 1 137 ? 1.556 1.737 -16.125 1 98.56 137 ALA B O 1
ATOM 3474 N N . LEU B 1 138 ? 2.014 -0.39 -16.328 1 98.75 138 LEU B N 1
ATOM 3475 C CA . LEU B 1 138 ? 3.352 -0.183 -16.875 1 98.75 138 LEU B CA 1
ATOM 3476 C C . LEU B 1 138 ? 3.297 0.649 -18.156 1 98.75 138 LEU B C 1
ATOM 3478 O O . LEU B 1 138 ? 2.438 0.425 -19.016 1 98.75 138 LEU B O 1
ATOM 3482 N N . LYS B 1 139 ? 4.141 1.633 -18.219 1 98.38 139 LYS B N 1
ATOM 3483 C CA . LYS B 1 139 ? 4.371 2.377 -19.453 1 98.38 139 LYS B CA 1
ATOM 3484 C C . LYS B 1 139 ? 5.695 1.981 -20.094 1 98.38 139 LYS B C 1
ATOM 3486 O O . LYS B 1 139 ? 6.648 1.627 -19.406 1 98.38 139 LYS B O 1
ATOM 3491 N N . ASP B 1 140 ? 5.719 2.062 -21.375 1 98.25 140 ASP B N 1
ATOM 3492 C CA . ASP B 1 140 ? 6.922 1.697 -22.125 1 98.25 140 ASP B CA 1
ATOM 3493 C C . ASP B 1 140 ? 8.125 2.506 -21.641 1 98.25 140 ASP B C 1
ATOM 3495 O O . ASP B 1 140 ? 8.016 3.709 -21.391 1 98.25 140 ASP B O 1
AT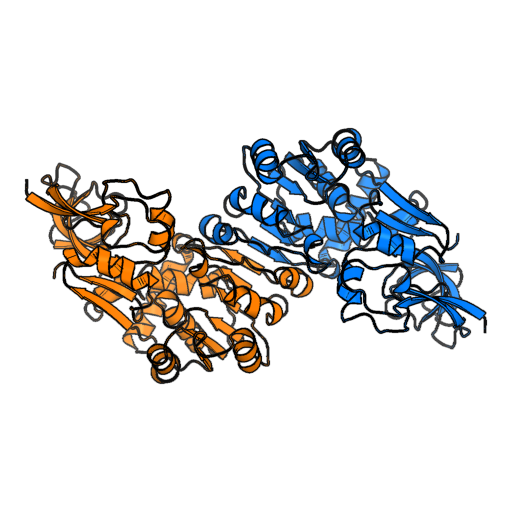OM 3499 N N . GLY B 1 141 ? 9.227 1.822 -21.438 1 98.38 141 GLY B N 1
ATOM 3500 C CA . GLY B 1 141 ? 10.484 2.498 -21.172 1 98.38 141 GLY B CA 1
ATOM 3501 C C . GLY B 1 141 ? 10.695 2.805 -19.703 1 98.38 141 GLY B C 1
ATOM 3502 O O . GLY B 1 141 ? 11.719 3.377 -19.312 1 98.38 141 GLY B O 1
ATOM 3503 N N . GLU B 1 142 ? 9.805 2.418 -18.812 1 98.88 142 GLU B N 1
ATOM 3504 C CA . GLU B 1 142 ? 9.906 2.727 -17.391 1 98.88 142 GLU B CA 1
ATOM 3505 C C . GLU B 1 142 ? 10.953 1.848 -16.703 1 98.88 142 GLU B C 1
ATOM 3507 O O . GLU B 1 142 ? 11.492 0.929 -17.328 1 98.88 142 GLU B O 1
ATOM 3512 N N . GLN B 1 143 ? 11.312 2.221 -15.492 1 98.88 143 GLN B N 1
ATOM 3513 C CA . GLN B 1 143 ? 12.219 1.467 -14.625 1 98.88 143 GLN B CA 1
ATOM 3514 C C . GLN B 1 143 ? 11.453 0.435 -13.805 1 98.88 143 GLN B C 1
ATOM 3516 O O . GLN B 1 143 ? 10.594 0.792 -12.992 1 98.88 143 GLN B O 1
ATOM 3521 N N . VAL B 1 144 ? 11.812 -0.838 -14.031 1 98.94 144 VAL B N 1
ATOM 3522 C CA . VAL B 1 144 ? 11.031 -1.899 -13.406 1 98.94 144 VAL B CA 1
ATOM 3523 C C . VAL B 1 144 ? 11.93 -2.74 -12.508 1 98.94 144 VAL B C 1
ATOM 3525 O O . VAL B 1 144 ? 13.039 -3.113 -12.898 1 98.94 144 VAL B O 1
ATOM 3528 N N . PHE B 1 145 ? 11.555 -2.975 -11.266 1 98.94 145 PHE B N 1
ATOM 3529 C CA . PHE B 1 145 ? 12.188 -3.943 -10.375 1 98.94 145 PHE B CA 1
ATOM 3530 C C . PHE B 1 145 ? 11.266 -5.129 -10.125 1 98.94 145 PHE B C 1
ATOM 3532 O O . PHE B 1 145 ? 10.086 -4.953 -9.82 1 98.94 145 PHE B O 1
ATOM 3539 N N . VAL B 1 146 ? 11.734 -6.332 -10.289 1 98.94 146 VAL B N 1
ATOM 3540 C CA . VAL B 1 146 ? 10.984 -7.562 -10.07 1 98.94 146 VAL B CA 1
ATOM 3541 C C . VAL B 1 146 ? 11.68 -8.406 -9 1 98.94 146 VAL B C 1
ATOM 3543 O O . VAL B 1 146 ? 12.805 -8.883 -9.211 1 98.94 146 VAL B O 1
ATOM 3546 N N . SER B 1 147 ? 11.062 -8.555 -7.848 1 98.5 147 SER B N 1
ATOM 3547 C CA . SER B 1 147 ? 11.609 -9.492 -6.867 1 98.5 147 SER B CA 1
ATOM 3548 C C . SER B 1 147 ? 11.289 -10.938 -7.238 1 98.5 147 SER B C 1
ATOM 3550 O O . SER B 1 147 ? 10.273 -11.203 -7.879 1 98.5 147 SER B O 1
ATOM 3552 N N . THR B 1 148 ? 12.141 -11.898 -6.828 1 96.44 148 THR B N 1
ATOM 3553 C CA . THR B 1 148 ? 12.062 -13.297 -7.23 1 96.44 148 THR B CA 1
ATOM 3554 C C . THR B 1 148 ? 11.859 -13.414 -8.734 1 96.44 148 THR B C 1
ATOM 3556 O O . THR B 1 148 ? 10.945 -14.102 -9.195 1 96.44 148 THR B O 1
ATOM 3559 N N . ALA B 1 149 ? 12.766 -12.766 -9.461 1 97.94 149 ALA B N 1
ATOM 3560 C CA . ALA B 1 149 ? 12.641 -12.656 -10.914 1 97.94 149 ALA B CA 1
ATOM 3561 C C . ALA B 1 149 ? 12.922 -13.992 -11.594 1 97.94 149 ALA B C 1
ATOM 3563 O O . ALA B 1 149 ? 12.594 -14.18 -12.766 1 97.94 149 ALA B O 1
ATOM 3564 N N . GLY B 1 150 ? 13.578 -14.875 -10.93 1 96.12 150 GLY B N 1
ATOM 3565 C CA . GLY B 1 150 ? 13.867 -16.188 -11.484 1 96.12 150 GLY B CA 1
ATOM 3566 C C . GLY B 1 150 ? 12.75 -17.188 -11.25 1 96.12 150 GLY B C 1
ATOM 3567 O O . GLY B 1 150 ? 12.828 -18.328 -11.711 1 96.12 150 GLY B O 1
ATOM 3568 N N . GLY B 1 151 ? 11.742 -16.781 -10.531 1 95.56 151 GLY B N 1
ATOM 3569 C CA . GLY B 1 151 ? 10.609 -17.656 -10.242 1 95.56 151 GLY B CA 1
ATOM 3570 C C . GLY B 1 151 ? 9.602 -17.719 -11.375 1 95.56 151 GLY B C 1
ATOM 3571 O O . GLY B 1 151 ? 9.867 -17.219 -12.477 1 95.56 151 GLY B O 1
ATOM 3572 N N . ALA B 1 152 ? 8.453 -18.375 -11.094 1 96 152 ALA B N 1
ATOM 3573 C CA . ALA B 1 152 ? 7.434 -18.609 -12.109 1 96 152 ALA B CA 1
ATOM 3574 C C . ALA B 1 152 ? 6.84 -17.297 -12.609 1 96 152 ALA B C 1
ATOM 3576 O O . ALA B 1 152 ? 7.027 -16.922 -13.773 1 96 152 ALA B O 1
ATOM 3577 N N . VAL B 1 153 ? 6.262 -16.531 -11.719 1 97.62 153 VAL B N 1
ATOM 3578 C CA . VAL B 1 153 ? 5.598 -15.297 -12.109 1 97.62 153 VAL B CA 1
ATOM 3579 C C . VAL B 1 153 ? 6.641 -14.227 -12.43 1 97.62 153 VAL B C 1
ATOM 3581 O O . VAL B 1 153 ? 6.555 -13.555 -13.461 1 97.62 153 VAL B O 1
ATOM 3584 N N . GLY B 1 154 ? 7.68 -14.133 -11.617 1 98.12 154 GLY B N 1
ATOM 3585 C CA . GLY B 1 154 ? 8.695 -13.094 -11.758 1 98.12 154 GLY B CA 1
ATOM 3586 C C . GLY B 1 154 ? 9.406 -13.141 -13.094 1 98.12 154 GLY B C 1
ATOM 3587 O O . GLY B 1 154 ? 9.68 -12.094 -13.695 1 98.12 154 GLY B O 1
ATOM 3588 N N . SER B 1 155 ? 9.734 -14.32 -13.57 1 98.06 155 SER B N 1
ATOM 3589 C CA . SER B 1 155 ? 10.461 -14.43 -14.828 1 98.06 155 SER B CA 1
ATOM 3590 C C . SER B 1 155 ? 9.617 -13.961 -16 1 98.06 155 SER B C 1
ATOM 3592 O O . SER B 1 155 ? 10.133 -13.352 -16.938 1 98.06 155 SER B O 1
ATOM 3594 N N . VAL B 1 156 ? 8.32 -14.25 -15.953 1 98.38 156 VAL B N 1
ATOM 3595 C CA . VAL B 1 156 ? 7.41 -13.805 -17 1 98.38 156 VAL B CA 1
ATOM 3596 C C . VAL B 1 156 ? 7.27 -12.289 -16.953 1 98.38 156 VAL B C 1
ATOM 3598 O O . VAL B 1 156 ? 7.312 -11.617 -17.984 1 98.38 156 VAL B O 1
ATOM 3601 N N . VAL B 1 157 ? 7.152 -11.695 -15.773 1 98.88 157 VAL B N 1
ATOM 3602 C CA . VAL B 1 157 ? 7.043 -10.258 -15.57 1 98.88 157 VAL B CA 1
ATOM 3603 C C . VAL B 1 157 ? 8.258 -9.555 -16.172 1 98.88 157 VAL B C 1
ATOM 3605 O O . VAL B 1 157 ? 8.117 -8.586 -16.922 1 98.88 157 VAL B O 1
ATOM 3608 N N . ALA B 1 158 ? 9.445 -10.055 -15.828 1 98.81 158 ALA B N 1
ATOM 3609 C CA . ALA B 1 158 ? 10.688 -9.445 -16.297 1 98.81 158 ALA B CA 1
ATOM 3610 C C . ALA B 1 158 ? 10.734 -9.43 -17.828 1 98.81 158 ALA B C 1
ATOM 3612 O O . ALA B 1 158 ? 11.125 -8.422 -18.438 1 98.81 158 ALA B O 1
ATOM 3613 N N . GLN B 1 159 ? 10.32 -10.484 -18.438 1 98.81 159 GLN B N 1
ATOM 3614 C CA . GLN B 1 159 ? 10.391 -10.602 -19.891 1 98.81 159 GLN B CA 1
ATOM 3615 C C . GLN B 1 159 ? 9.359 -9.703 -20.562 1 98.81 159 GLN B C 1
ATOM 3617 O O . GLN B 1 159 ? 9.648 -9.078 -21.594 1 98.81 159 GLN B O 1
ATOM 3622 N N . ILE B 1 160 ? 8.117 -9.641 -20.016 1 98.75 160 ILE B N 1
ATOM 3623 C CA . ILE B 1 160 ? 7.125 -8.727 -20.562 1 98.75 160 ILE B CA 1
ATOM 3624 C C . ILE B 1 160 ? 7.637 -7.289 -20.469 1 98.75 160 ILE B C 1
ATOM 3626 O O . ILE B 1 160 ? 7.508 -6.52 -21.422 1 98.75 160 ILE B O 1
ATOM 3630 N N . ALA B 1 161 ? 8.219 -6.914 -19.328 1 98.88 161 ALA B N 1
ATOM 3631 C CA . ALA B 1 161 ? 8.773 -5.574 -19.172 1 98.88 161 ALA B CA 1
ATOM 3632 C C . ALA B 1 161 ? 9.852 -5.289 -20.203 1 98.88 161 ALA B C 1
ATOM 3634 O O . ALA B 1 161 ? 9.914 -4.188 -20.766 1 98.88 161 ALA B O 1
ATOM 3635 N N . LYS B 1 162 ? 10.711 -6.277 -20.484 1 98.75 162 LYS B N 1
ATOM 3636 C CA . LYS B 1 162 ? 11.734 -6.109 -21.5 1 98.75 162 LYS B CA 1
ATOM 3637 C C . LYS B 1 162 ? 11.117 -5.906 -22.875 1 98.75 162 LYS B C 1
ATOM 3639 O O . LYS B 1 162 ? 11.57 -5.059 -23.656 1 98.75 162 LYS B O 1
ATOM 3644 N N . ILE B 1 163 ? 10.133 -6.715 -23.188 1 98.31 163 ILE B N 1
ATOM 3645 C CA . ILE B 1 163 ? 9.445 -6.598 -24.469 1 98.31 163 ILE B CA 1
ATOM 3646 C C . ILE B 1 163 ? 8.875 -5.191 -24.625 1 98.31 163 ILE B C 1
ATOM 3648 O O . ILE B 1 163 ? 8.844 -4.641 -25.719 1 98.31 163 ILE B O 1
ATOM 3652 N N . LYS B 1 164 ? 8.484 -4.574 -23.5 1 98.19 164 LYS B N 1
ATOM 3653 C CA . LYS B 1 164 ? 7.914 -3.232 -23.5 1 98.19 164 LYS B CA 1
ATOM 3654 C C . LYS B 1 164 ? 9.008 -2.17 -23.5 1 98.19 164 LYS B C 1
ATOM 3656 O O . LYS B 1 164 ? 8.727 -0.977 -23.375 1 98.19 164 LYS B O 1
ATOM 3661 N N . GLY B 1 165 ? 10.258 -2.564 -23.578 1 98.44 165 GLY B N 1
ATOM 3662 C CA . GLY B 1 165 ? 11.375 -1.642 -23.734 1 98.44 165 GLY B CA 1
ATOM 3663 C C . GLY B 1 165 ? 11.828 -1.043 -22.406 1 98.44 165 GLY B C 1
ATOM 3664 O O . GLY B 1 165 ? 12.438 0.027 -22.391 1 98.44 165 GLY B O 1
ATOM 3665 N N . CYS B 1 166 ? 11.555 -1.652 -21.344 1 98.81 166 CYS B N 1
ATOM 3666 C CA . CYS B 1 166 ? 11.844 -1.115 -20.031 1 98.81 166 CYS B CA 1
ATOM 3667 C C . CYS B 1 166 ? 13.25 -1.485 -19.578 1 98.81 166 CYS B C 1
ATOM 3669 O O . CYS B 1 166 ? 13.852 -2.418 -20.125 1 98.81 166 CYS B O 1
ATOM 3671 N N . TYR B 1 167 ? 13.828 -0.66 -18.672 1 98.88 167 TYR B N 1
ATOM 3672 C CA . TYR B 1 167 ? 14.977 -1.075 -17.875 1 98.88 167 TYR B CA 1
ATOM 3673 C C . TYR B 1 167 ? 14.539 -1.983 -16.734 1 98.88 167 TYR B C 1
ATOM 3675 O O . TYR B 1 167 ? 13.711 -1.595 -15.898 1 98.88 167 TYR B O 1
ATOM 3683 N N . VAL B 1 168 ? 15.055 -3.201 -16.719 1 98.94 168 VAL B N 1
ATOM 3684 C CA . VAL B 1 168 ? 14.531 -4.199 -15.789 1 98.94 168 VAL B CA 1
ATOM 3685 C C . VAL B 1 168 ? 15.648 -4.691 -14.875 1 98.94 168 VAL B C 1
ATOM 3687 O O . VAL B 1 168 ? 16.688 -5.148 -15.344 1 98.94 168 VAL B O 1
ATOM 3690 N N . VAL B 1 169 ? 15.477 -4.539 -13.578 1 98.94 169 VAL B N 1
ATOM 3691 C CA . VAL B 1 169 ? 16.297 -5.145 -12.539 1 98.94 169 VAL B CA 1
ATOM 3692 C C . VAL B 1 169 ? 15.547 -6.301 -11.891 1 98.94 169 VAL B C 1
ATOM 3694 O O . VAL B 1 169 ? 14.359 -6.176 -11.57 1 98.94 169 VAL B O 1
ATOM 3697 N N . GLY B 1 170 ? 16.141 -7.426 -11.742 1 98.88 170 GLY B N 1
ATOM 3698 C CA . GLY B 1 170 ? 15.562 -8.57 -11.055 1 98.88 170 GLY B CA 1
ATOM 3699 C C . GLY B 1 170 ? 16.406 -9.047 -9.883 1 98.88 170 GLY B C 1
ATOM 3700 O O . GLY B 1 170 ? 17.625 -8.945 -9.914 1 98.88 170 GLY B O 1
ATOM 3701 N N . SER B 1 171 ? 15.773 -9.477 -8.836 1 98.62 171 SER B N 1
ATOM 3702 C CA . SER B 1 171 ? 16.469 -10.172 -7.766 1 98.62 171 SER B CA 1
ATOM 3703 C C . SER B 1 171 ? 16.172 -11.664 -7.785 1 98.62 171 SER B C 1
ATOM 3705 O O . SER B 1 171 ? 15.086 -12.078 -8.211 1 98.62 171 SER B O 1
ATOM 3707 N N . THR B 1 172 ? 17.062 -12.453 -7.383 1 97.44 172 THR B N 1
ATOM 3708 C CA . THR B 1 172 ? 16.922 -13.898 -7.289 1 97.44 172 THR B CA 1
ATOM 3709 C C . THR B 1 172 ? 17.859 -14.477 -6.238 1 97.44 172 THR B C 1
ATOM 3711 O O . THR B 1 172 ? 18.656 -13.75 -5.641 1 97.44 172 THR B O 1
ATOM 3714 N N . GLY B 1 173 ? 17.781 -15.797 -5.941 1 95.25 173 GLY B N 1
ATOM 3715 C CA . GLY B 1 173 ? 18.484 -16.344 -4.801 1 95.25 173 GLY B CA 1
ATOM 3716 C C . GLY B 1 173 ? 19.656 -17.25 -5.195 1 95.25 173 GLY B C 1
ATOM 3717 O O . GLY B 1 173 ? 20.359 -17.766 -4.332 1 95.25 173 GLY B O 1
ATOM 3718 N N . THR B 1 174 ? 19.859 -17.5 -6.48 1 95.94 174 THR B N 1
ATOM 3719 C CA . THR B 1 174 ? 20.969 -18.375 -6.895 1 95.94 174 THR B CA 1
ATOM 3720 C C . THR B 1 174 ? 21.688 -17.766 -8.094 1 95.94 174 THR B C 1
ATOM 3722 O O . THR B 1 174 ? 21.125 -17 -8.859 1 95.94 174 THR B O 1
ATOM 3725 N N . ASP B 1 175 ? 22.938 -18.203 -8.227 1 97.06 175 ASP B N 1
ATOM 3726 C CA . ASP B 1 175 ? 23.734 -17.75 -9.359 1 97.06 175 ASP B CA 1
ATOM 3727 C C . ASP B 1 175 ? 23.203 -18.312 -10.672 1 97.06 175 ASP B C 1
ATOM 3729 O O . ASP B 1 175 ? 23.266 -17.656 -11.711 1 97.06 175 ASP B O 1
ATOM 3733 N N . GLU B 1 176 ? 22.719 -19.516 -10.578 1 96.56 176 GLU B N 1
ATOM 3734 C CA . GLU B 1 176 ? 22.156 -20.156 -11.758 1 96.56 176 GLU B CA 1
ATOM 3735 C C . GLU B 1 176 ? 20.984 -19.375 -12.312 1 96.56 176 GLU B C 1
ATOM 3737 O O . GLU B 1 176 ? 20.906 -19.094 -13.508 1 96.56 176 GLU B O 1
ATOM 3742 N N . LYS B 1 177 ? 20.109 -19.016 -11.492 1 96.94 177 LYS B N 1
ATOM 3743 C CA . LYS B 1 177 ? 18.953 -18.219 -11.898 1 96.94 177 LYS B CA 1
ATOM 3744 C C . LYS B 1 177 ? 19.375 -16.828 -12.367 1 96.94 177 LYS B C 1
ATOM 3746 O O . LYS B 1 177 ? 18.828 -16.297 -13.328 1 96.94 177 LYS B O 1
ATOM 3751 N N . ALA B 1 178 ? 20.344 -16.266 -11.648 1 97.94 178 ALA B N 1
ATOM 3752 C CA . ALA B 1 178 ? 20.844 -14.953 -12.047 1 97.94 178 ALA B CA 1
ATOM 3753 C C . ALA B 1 178 ? 21.438 -14.992 -13.453 1 97.94 178 ALA B C 1
ATOM 3755 O O . ALA B 1 178 ? 21.188 -14.102 -14.266 1 97.94 178 ALA B O 1
ATOM 3756 N N . ALA B 1 179 ? 22.188 -16.031 -13.703 1 97.69 179 ALA B N 1
ATOM 3757 C CA . ALA B 1 179 ? 22.797 -16.188 -15.016 1 97.69 179 ALA B CA 1
ATOM 3758 C C . ALA B 1 179 ? 21.734 -16.344 -16.094 1 97.69 179 ALA B C 1
ATOM 3760 O O . ALA B 1 179 ? 21.859 -15.781 -17.188 1 97.69 179 ALA B O 1
ATOM 3761 N N . TRP B 1 180 ? 20.734 -17.078 -15.828 1 97.75 180 TRP B N 1
ATOM 3762 C CA . TRP B 1 180 ? 19.656 -17.266 -16.781 1 97.75 180 TRP B CA 1
ATOM 3763 C C . TRP B 1 180 ? 18.938 -15.945 -17.062 1 97.75 180 TRP B C 1
ATOM 3765 O O . TRP B 1 180 ? 18.641 -15.625 -18.219 1 97.75 180 TRP B O 1
ATOM 3775 N N . LEU B 1 181 ? 18.656 -15.148 -16.047 1 98.19 181 LEU B N 1
ATOM 3776 C CA . LEU B 1 181 ? 17.984 -13.859 -16.172 1 98.19 181 LEU B CA 1
ATOM 3777 C C . LEU B 1 181 ? 18.797 -12.898 -17.031 1 98.19 181 LEU B C 1
ATOM 3779 O O . LEU B 1 181 ? 18.266 -12.211 -17.906 1 98.19 181 LEU B O 1
ATOM 3783 N N . LYS B 1 182 ? 20.062 -12.891 -16.797 1 97.5 182 LYS B N 1
ATOM 3784 C CA . LYS B 1 182 ? 20.938 -11.984 -17.516 1 97.5 182 LYS B CA 1
ATOM 3785 C C . LYS B 1 182 ? 21.172 -12.469 -18.953 1 97.5 182 LYS B C 1
ATOM 3787 O O . LYS B 1 182 ? 21.078 -11.688 -19.891 1 97.5 182 LYS B O 1
ATOM 3792 N N . GLY B 1 183 ? 21.5 -13.68 -19.094 1 97.06 183 GLY B N 1
ATOM 3793 C CA . GLY B 1 183 ? 21.906 -14.227 -20.391 1 97.06 183 GLY B CA 1
ATOM 3794 C C . GLY B 1 183 ? 20.75 -14.547 -21.297 1 97.06 183 GLY B C 1
ATOM 3795 O O . GLY B 1 183 ? 20.75 -14.164 -22.469 1 97.06 183 GLY B O 1
ATOM 3796 N N . GLU B 1 184 ? 19.766 -15.289 -20.797 1 95.69 184 GLU B N 1
ATOM 3797 C CA . GLU B 1 184 ? 18.672 -15.797 -21.609 1 95.69 184 GLU B CA 1
ATOM 3798 C C . GLU B 1 184 ? 17.516 -14.805 -21.641 1 95.69 184 GLU B C 1
ATOM 3800 O O . GLU B 1 184 ? 16.984 -14.492 -22.719 1 95.69 184 GLU B O 1
ATOM 3805 N N . VAL B 1 185 ? 17.125 -14.32 -20.531 1 96.62 185 VAL B N 1
ATOM 3806 C CA . VAL B 1 185 ? 16.016 -13.383 -20.469 1 96.62 185 VAL B CA 1
ATOM 3807 C C . VAL B 1 185 ? 16.484 -12 -20.906 1 96.62 185 VAL B C 1
ATOM 3809 O O . VAL B 1 185 ? 15.742 -11.266 -21.562 1 96.62 185 VAL B O 1
ATOM 3812 N N . GLY B 1 186 ? 17.734 -11.641 -20.531 1 97.69 186 GLY B N 1
ATOM 3813 C CA . GLY B 1 186 ? 18.344 -10.406 -21.016 1 97.69 186 GLY B CA 1
ATOM 3814 C C . GLY B 1 186 ? 17.922 -9.188 -20.203 1 97.69 186 GLY B C 1
ATOM 3815 O O . GLY B 1 186 ? 17.781 -8.094 -20.75 1 97.69 186 GLY B O 1
ATOM 3816 N N . ILE B 1 187 ? 17.672 -9.344 -18.891 1 98.06 187 ILE B N 1
ATOM 3817 C CA . ILE B 1 187 ? 17.328 -8.156 -18.109 1 98.06 187 ILE B CA 1
ATOM 3818 C C . ILE B 1 187 ? 18.594 -7.367 -17.797 1 98.06 187 ILE B C 1
ATOM 3820 O O . ILE B 1 187 ? 19.719 -7.863 -17.984 1 98.06 187 ILE B O 1
ATOM 3824 N N . ASP B 1 188 ? 18.438 -6.121 -17.438 1 98.75 188 ASP B N 1
ATOM 3825 C CA . ASP B 1 188 ? 19.5 -5.125 -17.438 1 98.75 188 ASP B CA 1
ATOM 3826 C C . ASP B 1 188 ? 20.422 -5.309 -16.219 1 98.75 188 ASP B C 1
ATOM 3828 O O . ASP B 1 188 ? 21.609 -5.008 -16.297 1 98.75 188 ASP B O 1
ATOM 3832 N N . ALA B 1 189 ? 19.891 -5.746 -15.117 1 98.75 189 ALA B N 1
ATOM 3833 C CA . ALA B 1 189 ? 20.672 -6.027 -13.914 1 98.75 189 ALA B CA 1
ATOM 3834 C C . ALA B 1 189 ? 20 -7.109 -13.062 1 98.75 189 ALA B C 1
ATOM 3836 O O . ALA B 1 189 ? 18.766 -7.223 -13.055 1 98.75 189 ALA B O 1
ATOM 3837 N N . VAL B 1 190 ? 20.812 -7.941 -12.422 1 98.75 190 VAL B N 1
ATOM 3838 C CA . VAL B 1 190 ? 20.312 -9 -11.555 1 98.75 190 VAL B CA 1
ATOM 3839 C C . VAL B 1 190 ? 21.031 -8.953 -10.211 1 98.75 190 VAL B C 1
ATOM 3841 O O . VAL B 1 190 ? 22.25 -8.766 -10.164 1 98.75 190 VAL B O 1
ATOM 3844 N N . ILE B 1 191 ? 20.312 -8.984 -9.188 1 98.62 191 ILE B N 1
ATOM 3845 C CA . ILE B 1 191 ? 20.844 -9 -7.828 1 98.62 191 ILE B CA 1
ATOM 3846 C C . ILE B 1 191 ? 20.656 -10.391 -7.215 1 98.62 191 ILE B C 1
ATOM 3848 O O . ILE B 1 191 ? 19.531 -10.875 -7.098 1 98.62 191 ILE B O 1
ATOM 3852 N N . ASN B 1 192 ? 21.719 -11.07 -6.863 1 98.31 192 ASN B N 1
ATOM 3853 C CA . ASN B 1 192 ? 21.625 -12.25 -6.008 1 98.31 192 ASN B CA 1
ATOM 3854 C C . ASN B 1 192 ? 21.578 -11.867 -4.531 1 98.31 192 ASN B C 1
ATOM 3856 O O . ASN B 1 192 ? 22.625 -11.68 -3.9 1 98.31 192 ASN B O 1
ATOM 3860 N N . TYR B 1 193 ? 20.391 -11.797 -4.016 1 96.19 193 TYR B N 1
ATOM 3861 C CA . TYR B 1 193 ? 20.172 -11.195 -2.707 1 96.19 193 TYR B CA 1
ATOM 3862 C C . TYR B 1 193 ? 20.719 -12.086 -1.6 1 96.19 193 TYR B C 1
ATOM 3864 O O . TYR B 1 193 ? 20.812 -11.664 -0.444 1 96.19 193 TYR B O 1
ATOM 3872 N N . LYS B 1 194 ? 21.094 -13.328 -1.902 1 95.44 194 LYS B N 1
ATOM 3873 C CA . LYS B 1 194 ? 21.719 -14.219 -0.924 1 95.44 194 LYS B CA 1
ATOM 3874 C C . LYS B 1 194 ? 23.219 -13.938 -0.814 1 95.44 194 LYS B C 1
ATOM 3876 O O . LYS B 1 194 ? 23.859 -14.352 0.155 1 95.44 194 LYS B O 1
ATOM 3881 N N . LYS B 1 195 ? 23.75 -13.25 -1.761 1 96.75 195 LYS B N 1
ATOM 3882 C CA . LYS B 1 195 ? 25.188 -13.031 -1.803 1 96.75 195 LYS B CA 1
ATOM 3883 C C . LYS B 1 195 ? 25.516 -11.547 -1.663 1 96.75 195 LYS B C 1
ATOM 3885 O O . LYS B 1 195 ? 26.672 -11.188 -1.38 1 96.75 195 LYS B O 1
ATOM 3890 N N . GLU B 1 196 ? 24.562 -10.781 -1.948 1 96.69 196 GLU B N 1
ATOM 3891 C CA . GLU B 1 196 ? 24.766 -9.336 -1.93 1 96.69 196 GLU B CA 1
ATOM 3892 C C . GLU B 1 196 ? 23.906 -8.664 -0.87 1 96.69 196 GLU B C 1
ATOM 3894 O O . GLU B 1 196 ? 22.875 -9.219 -0.461 1 96.69 196 GLU B O 1
ATOM 3899 N N . ASN B 1 197 ? 24.438 -7.547 -0.391 1 97.69 197 ASN B N 1
ATOM 3900 C CA . ASN B 1 197 ? 23.531 -6.688 0.374 1 97.69 197 ASN B CA 1
ATOM 3901 C C . ASN B 1 197 ? 22.422 -6.117 -0.503 1 97.69 197 ASN B C 1
ATOM 3903 O O . ASN B 1 197 ? 22.672 -5.254 -1.348 1 97.69 197 ASN B O 1
ATOM 3907 N N . LEU B 1 198 ? 21.297 -6.508 -0.307 1 97.56 198 LEU B N 1
ATOM 3908 C CA . LEU B 1 198 ? 20.156 -6.223 -1.18 1 97.56 198 LEU B CA 1
ATOM 3909 C C . LEU B 1 198 ? 19.953 -4.723 -1.336 1 97.56 198 LEU B C 1
ATOM 3911 O O . LEU B 1 198 ? 19.828 -4.219 -2.455 1 97.56 198 LEU B O 1
ATOM 3915 N N . ALA B 1 199 ? 19.906 -3.963 -0.228 1 97.69 199 ALA B N 1
ATOM 3916 C CA . ALA B 1 199 ? 19.625 -2.529 -0.272 1 97.69 199 ALA B CA 1
ATOM 3917 C C . ALA B 1 199 ? 20.703 -1.791 -1.073 1 97.69 199 ALA B C 1
ATOM 3919 O O . ALA B 1 199 ? 20.375 -0.964 -1.932 1 97.69 199 ALA B O 1
ATOM 3920 N N . GLU B 1 200 ? 21.938 -2.086 -0.87 1 98.25 200 GLU B N 1
ATOM 3921 C CA . GLU B 1 200 ? 23.031 -1.443 -1.576 1 98.25 200 GLU B CA 1
ATOM 3922 C C . GLU B 1 200 ? 23.047 -1.827 -3.053 1 98.25 200 GLU B C 1
ATOM 3924 O O . GLU B 1 200 ? 23.234 -0.974 -3.922 1 98.25 200 GLU B O 1
ATOM 3929 N N . ALA B 1 201 ? 22.875 -3.137 -3.293 1 98.62 201 ALA B N 1
ATOM 3930 C CA . ALA B 1 201 ? 22.875 -3.621 -4.672 1 98.62 201 ALA B CA 1
ATOM 3931 C C . ALA B 1 201 ? 21.734 -3.004 -5.465 1 98.62 201 ALA B C 1
ATOM 3933 O O . ALA B 1 201 ? 21.906 -2.625 -6.625 1 98.62 201 ALA B O 1
ATOM 3934 N N . LEU B 1 202 ? 20.562 -2.916 -4.84 1 98.69 202 LEU B N 1
ATOM 3935 C CA . LEU B 1 202 ? 19.406 -2.338 -5.512 1 98.69 202 LEU B CA 1
ATOM 3936 C C . LEU B 1 202 ? 19.641 -0.859 -5.812 1 98.69 202 LEU B C 1
ATOM 3938 O O . LEU B 1 202 ? 19.297 -0.382 -6.895 1 98.69 202 LEU B O 1
ATOM 3942 N N . LYS B 1 203 ? 20.172 -0.123 -4.871 1 98.38 203 LYS B N 1
ATOM 3943 C CA . LYS B 1 203 ? 20.5 1.282 -5.09 1 98.38 203 LYS B CA 1
ATOM 3944 C C . LYS B 1 203 ? 21.453 1.445 -6.273 1 98.38 203 LYS B C 1
ATOM 3946 O O . LYS B 1 203 ? 21.234 2.309 -7.129 1 98.38 203 LYS B O 1
ATOM 3951 N N . ALA B 1 204 ? 22.453 0.602 -6.355 1 98.56 204 ALA B N 1
ATOM 3952 C CA . ALA B 1 204 ? 23.438 0.653 -7.441 1 98.56 204 ALA B CA 1
ATOM 3953 C C . ALA B 1 204 ? 22.781 0.308 -8.781 1 98.56 204 ALA B C 1
ATOM 3955 O O . ALA B 1 204 ? 23.141 0.887 -9.812 1 98.56 204 ALA B O 1
ATOM 3956 N N . ALA B 1 205 ? 21.844 -0.59 -8.773 1 98.69 205 ALA B N 1
ATOM 3957 C CA . ALA B 1 205 ? 21.234 -1.098 -9.992 1 98.69 205 ALA B CA 1
ATOM 3958 C C . ALA B 1 205 ? 20.125 -0.173 -10.477 1 98.69 205 ALA B C 1
ATOM 3960 O O . ALA B 1 205 ? 19.625 -0.318 -11.602 1 98.69 205 ALA B O 1
ATOM 3961 N N . THR B 1 206 ? 19.672 0.753 -9.648 1 98.62 206 THR B N 1
ATOM 3962 C CA . THR B 1 206 ? 18.562 1.618 -10.016 1 98.62 206 THR B CA 1
ATOM 3963 C C . THR B 1 206 ? 18.922 3.086 -9.836 1 98.62 206 THR B C 1
ATOM 3965 O O . THR B 1 206 ? 18.266 3.811 -9.086 1 98.62 206 THR B O 1
ATOM 3968 N N . PRO B 1 207 ? 19.938 3.543 -10.492 1 98.19 207 PRO B N 1
ATOM 3969 C CA . PRO B 1 207 ? 20.359 4.934 -10.328 1 98.19 207 PRO B CA 1
ATOM 3970 C C . PRO B 1 207 ? 19.266 5.934 -10.672 1 98.19 207 PRO B C 1
ATOM 3972 O O . PRO B 1 207 ? 19.25 7.051 -10.148 1 98.19 207 PRO B O 1
ATOM 3975 N N . ASN B 1 208 ? 18.328 5.539 -11.539 1 98.56 208 ASN B N 1
ATOM 3976 C CA . ASN B 1 208 ? 17.234 6.434 -11.938 1 98.56 208 ASN B CA 1
ATOM 3977 C C . ASN B 1 208 ? 15.945 6.09 -11.211 1 98.56 208 ASN B C 1
ATOM 3979 O O . ASN B 1 208 ? 14.859 6.488 -11.648 1 98.56 208 ASN B O 1
ATOM 3983 N N . GLY B 1 209 ? 16 5.258 -10.164 1 98.81 209 GLY B N 1
ATOM 3984 C CA . GLY B 1 209 ? 14.844 4.895 -9.367 1 98.81 209 GLY B CA 1
ATOM 3985 C C . GLY B 1 209 ? 14.016 3.777 -9.984 1 98.81 209 GLY B C 1
ATOM 3986 O O . GLY B 1 209 ? 14.484 3.088 -10.891 1 98.81 209 GLY B O 1
ATOM 3987 N N . ILE B 1 210 ? 12.852 3.539 -9.375 1 98.94 210 ILE B N 1
ATOM 3988 C CA . ILE B 1 210 ? 11.938 2.479 -9.781 1 98.94 210 ILE B CA 1
ATOM 3989 C C . ILE B 1 210 ? 10.555 3.064 -10.047 1 98.94 210 ILE B C 1
ATOM 3991 O O . ILE B 1 210 ? 9.984 3.736 -9.18 1 98.94 210 ILE B O 1
ATOM 3995 N N . ASP B 1 211 ? 10.016 2.832 -11.203 1 98.94 211 ASP B N 1
ATOM 3996 C CA . ASP B 1 211 ? 8.664 3.281 -11.523 1 98.94 211 ASP B CA 1
ATOM 3997 C C . ASP B 1 211 ? 7.629 2.223 -11.141 1 98.94 211 ASP B C 1
ATOM 3999 O O . ASP B 1 211 ? 6.551 2.551 -10.648 1 98.94 211 ASP B O 1
ATOM 4003 N N . VAL B 1 212 ? 7.949 0.963 -11.43 1 98.94 212 VAL B N 1
ATOM 4004 C CA . VAL B 1 212 ? 7.074 -0.15 -11.086 1 98.94 212 VAL B CA 1
ATOM 4005 C C . VAL B 1 212 ? 7.871 -1.227 -10.352 1 98.94 212 VAL B C 1
ATOM 4007 O O . VAL B 1 212 ? 8.883 -1.711 -10.867 1 98.94 212 VAL B O 1
ATOM 4010 N N . TYR B 1 213 ? 7.562 -1.501 -9.18 1 99 213 TYR B N 1
ATOM 4011 C CA . TYR B 1 213 ? 8.102 -2.641 -8.445 1 99 213 TYR B CA 1
ATOM 4012 C C . TYR B 1 213 ? 7.078 -3.77 -8.359 1 99 213 TYR B C 1
ATOM 4014 O O . TYR B 1 213 ? 6.059 -3.641 -7.684 1 99 213 TYR B O 1
ATOM 4022 N N . PHE B 1 214 ? 7.262 -4.855 -9.109 1 98.94 214 PHE B N 1
ATOM 4023 C CA . PHE B 1 214 ? 6.418 -6.043 -9.023 1 98.94 214 PHE B CA 1
ATOM 4024 C C . PHE B 1 214 ? 6.785 -6.883 -7.805 1 98.94 214 PHE B C 1
ATOM 4026 O O . PHE B 1 214 ? 7.77 -7.629 -7.832 1 98.94 214 PHE B O 1
ATOM 4033 N N . GLU B 1 215 ? 6.012 -6.82 -6.777 1 98.81 215 GLU B N 1
ATOM 4034 C CA . GLU B 1 215 ? 6.344 -7.285 -5.434 1 98.81 215 GLU B CA 1
ATOM 4035 C C . GLU B 1 215 ? 5.914 -8.734 -5.234 1 98.81 215 GLU B C 1
ATOM 4037 O O . GLU B 1 215 ? 4.73 -9.062 -5.344 1 98.81 215 GLU B O 1
ATOM 4042 N N . ASN B 1 216 ? 6.871 -9.594 -4.969 1 97.69 216 ASN B N 1
ATOM 4043 C CA . ASN B 1 216 ? 6.598 -11.016 -4.754 1 97.69 216 ASN B CA 1
ATOM 4044 C C . ASN B 1 216 ? 7.102 -11.484 -3.393 1 97.69 216 ASN B C 1
ATOM 4046 O O . ASN B 1 216 ? 6.785 -12.594 -2.957 1 97.69 216 ASN B O 1
ATOM 4050 N N . VAL B 1 217 ? 7.844 -10.656 -2.674 1 95.81 217 VAL B N 1
ATOM 4051 C CA . VAL B 1 217 ? 8.625 -11.219 -1.58 1 95.81 217 VAL B CA 1
ATOM 4052 C C . VAL B 1 217 ? 8.234 -10.555 -0.264 1 95.81 217 VAL B C 1
ATOM 4054 O O . VAL B 1 217 ? 8.047 -11.227 0.75 1 95.81 217 VAL B O 1
ATOM 4057 N N . GLY B 1 218 ? 8.055 -9.273 -0.246 1 95.62 218 GLY B N 1
ATOM 4058 C CA . GLY B 1 218 ? 7.82 -8.523 0.981 1 95.62 218 GLY B CA 1
ATOM 4059 C C . GLY B 1 218 ? 9.078 -8.336 1.809 1 95.62 218 GLY B C 1
ATOM 4060 O O . GLY B 1 218 ? 10.188 -8.297 1.268 1 95.62 218 GLY B O 1
ATOM 4061 N N . GLY B 1 219 ? 8.914 -8.023 3.104 1 94.06 219 GLY B N 1
ATOM 4062 C CA . GLY B 1 219 ? 10.008 -7.934 4.059 1 94.06 219 GLY B CA 1
ATOM 4063 C C . GLY B 1 219 ? 11.125 -7.02 3.596 1 94.06 219 GLY B C 1
ATOM 4064 O O . GLY B 1 219 ? 10.883 -5.871 3.223 1 94.06 219 GLY B O 1
ATOM 4065 N N . ALA B 1 220 ? 12.352 -7.613 3.594 1 94.31 220 ALA B N 1
ATOM 4066 C CA . ALA B 1 220 ? 13.562 -6.852 3.305 1 94.31 220 ALA B CA 1
ATOM 4067 C C . ALA B 1 220 ? 13.539 -6.301 1.882 1 94.31 220 ALA B C 1
ATOM 4069 O O . ALA B 1 220 ? 14.047 -5.211 1.622 1 94.31 220 ALA B O 1
ATOM 4070 N N . HIS B 1 221 ? 12.969 -7.055 0.944 1 97 221 HIS B N 1
ATOM 4071 C CA . HIS B 1 221 ? 12.898 -6.605 -0.442 1 97 221 HIS B CA 1
ATOM 4072 C C . HIS B 1 221 ? 12.055 -5.344 -0.571 1 97 221 HIS B C 1
ATOM 4074 O O . HIS B 1 221 ? 12.484 -4.359 -1.175 1 97 221 HIS B O 1
ATOM 4080 N N . LEU B 1 222 ? 10.867 -5.438 0.004 1 97.69 222 LEU B N 1
ATOM 4081 C CA . LEU B 1 222 ? 9.984 -4.277 -0.041 1 97.69 222 LEU B CA 1
ATOM 4082 C C . LEU B 1 222 ? 10.609 -3.094 0.694 1 97.69 222 LEU B C 1
ATOM 4084 O O . LEU B 1 222 ? 10.555 -1.961 0.21 1 97.69 222 LEU B O 1
ATOM 4088 N N . ASP B 1 223 ? 11.188 -3.35 1.816 1 96.19 223 ASP B N 1
ATOM 4089 C CA . ASP B 1 223 ? 11.852 -2.309 2.602 1 96.19 223 ASP B CA 1
ATOM 4090 C C . ASP B 1 223 ? 12.945 -1.617 1.788 1 96.19 223 ASP B C 1
ATOM 4092 O O . ASP B 1 223 ? 13.125 -0.403 1.895 1 96.19 223 ASP B O 1
ATOM 4096 N N . ALA B 1 224 ? 13.672 -2.379 1.062 1 97.56 224 ALA B N 1
ATOM 4097 C CA . ALA B 1 224 ? 14.766 -1.836 0.262 1 97.56 224 ALA B CA 1
ATOM 4098 C C . ALA B 1 224 ? 14.234 -1.066 -0.944 1 97.56 224 ALA B C 1
ATOM 4100 O O . ALA B 1 224 ? 14.836 -0.075 -1.369 1 97.56 224 ALA B O 1
ATOM 4101 N N . ALA B 1 225 ? 13.156 -1.479 -1.533 1 98.75 225 ALA B N 1
ATOM 4102 C CA . ALA B 1 225 ? 12.633 -0.917 -2.777 1 98.75 225 ALA B CA 1
ATOM 4103 C C . ALA B 1 225 ? 11.938 0.418 -2.525 1 98.75 225 ALA B C 1
ATOM 4105 O O . ALA B 1 225 ? 12.016 1.33 -3.354 1 98.75 225 ALA B O 1
ATOM 4106 N N . LEU B 1 226 ? 11.289 0.565 -1.436 1 98.44 226 LEU B N 1
ATOM 4107 C CA . LEU B 1 226 ? 10.391 1.684 -1.155 1 98.44 226 LEU B CA 1
ATOM 4108 C C . LEU B 1 226 ? 11.141 3.012 -1.249 1 98.44 226 LEU B C 1
ATOM 4110 O O . LEU B 1 226 ? 10.711 3.92 -1.964 1 98.44 226 LEU B O 1
ATOM 4114 N N . PRO B 1 227 ? 12.312 3.133 -0.623 1 97.25 227 PRO B N 1
ATOM 4115 C CA . PRO B 1 227 ? 13.008 4.418 -0.723 1 97.25 227 PRO B CA 1
ATOM 4116 C C . PRO B 1 227 ? 13.523 4.699 -2.133 1 97.25 227 PRO B C 1
ATOM 4118 O O . PRO B 1 227 ? 13.93 5.824 -2.43 1 97.25 227 PRO B O 1
ATOM 4121 N N . ARG B 1 228 ? 13.5 3.707 -3.016 1 98.5 228 ARG B N 1
ATOM 4122 C CA . ARG B 1 228 ? 14.023 3.855 -4.367 1 98.5 228 ARG B CA 1
ATOM 4123 C C . ARG B 1 228 ? 12.906 4.188 -5.355 1 98.5 228 ARG B C 1
ATOM 4125 O O . ARG B 1 228 ? 13.164 4.461 -6.527 1 98.5 228 ARG B O 1
ATOM 4132 N N . MET B 1 229 ? 11.664 4.117 -4.922 1 98.88 229 MET B N 1
ATOM 4133 C CA . MET B 1 229 ? 10.531 4.332 -5.82 1 98.88 229 MET B CA 1
ATOM 4134 C C . MET B 1 229 ? 10.492 5.773 -6.312 1 98.88 229 MET B C 1
ATOM 4136 O O . MET B 1 229 ? 10.742 6.703 -5.543 1 98.88 229 MET B O 1
ATOM 4140 N N . ASN B 1 230 ? 10.203 5.922 -7.582 1 98.88 230 ASN B N 1
ATOM 4141 C CA . ASN B 1 230 ? 9.977 7.242 -8.164 1 98.88 230 ASN B CA 1
ATOM 4142 C C . ASN B 1 230 ? 8.609 7.801 -7.785 1 98.88 230 ASN B C 1
ATOM 4144 O O . ASN B 1 230 ? 7.746 7.062 -7.301 1 98.88 230 ASN B O 1
ATOM 4148 N N . LEU B 1 231 ? 8.508 9.156 -7.938 1 98.69 231 LEU B N 1
ATOM 4149 C CA . LEU B 1 231 ? 7.234 9.82 -7.68 1 98.69 231 LEU B CA 1
ATOM 4150 C C . LEU B 1 231 ? 6.094 9.133 -8.422 1 98.69 231 LEU B C 1
ATOM 4152 O O . LEU B 1 231 ? 6.195 8.883 -9.625 1 98.69 231 LEU B O 1
ATOM 4156 N N . ARG B 1 232 ? 5.035 8.75 -7.68 1 98.69 232 ARG B N 1
ATOM 4157 C CA . ARG B 1 232 ? 3.836 8.102 -8.203 1 98.69 232 ARG B CA 1
ATOM 4158 C C . ARG B 1 232 ? 4.148 6.707 -8.719 1 98.69 232 ARG B C 1
ATOM 4160 O O . ARG B 1 232 ? 3.488 6.219 -9.641 1 98.69 232 ARG B O 1
ATOM 4167 N N . GLY B 1 233 ? 5.293 6.109 -8.211 1 98.88 233 GLY B N 1
ATOM 4168 C CA . GLY B 1 233 ? 5.574 4.711 -8.5 1 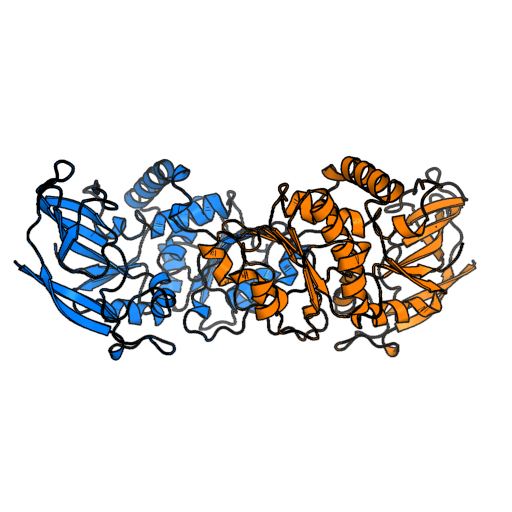98.88 233 GLY B CA 1
ATOM 4169 C C . GLY B 1 233 ? 4.441 3.779 -8.117 1 98.88 233 GLY B C 1
ATOM 4170 O O . GLY B 1 233 ? 3.604 4.125 -7.277 1 98.88 233 GLY B O 1
ATOM 4171 N N . ARG B 1 234 ? 4.402 2.633 -8.75 1 98.94 234 ARG B N 1
ATOM 4172 C CA . ARG B 1 234 ? 3.357 1.644 -8.508 1 98.94 234 ARG B CA 1
ATOM 4173 C C . ARG B 1 234 ? 3.959 0.303 -8.102 1 98.94 234 ARG B C 1
ATOM 4175 O O . ARG B 1 234 ? 4.973 -0.125 -8.656 1 98.94 234 ARG B O 1
ATOM 4182 N N . ILE B 1 235 ? 3.311 -0.246 -7.137 1 98.94 235 ILE B N 1
ATOM 4183 C CA . ILE B 1 235 ? 3.746 -1.555 -6.66 1 98.94 235 ILE B CA 1
ATOM 4184 C C . ILE B 1 235 ? 2.58 -2.539 -6.719 1 98.94 235 ILE B C 1
ATOM 4186 O O . ILE B 1 235 ? 1.792 -2.635 -5.773 1 98.94 235 ILE B O 1
ATOM 4190 N N . PRO B 1 236 ? 2.377 -3.223 -7.848 1 98.94 236 PRO B N 1
ATOM 4191 C CA . PRO B 1 236 ? 1.467 -4.371 -7.805 1 98.94 236 PRO B CA 1
ATOM 4192 C C . PRO B 1 236 ? 1.945 -5.469 -6.855 1 98.94 236 PRO B C 1
ATOM 4194 O O . PRO B 1 236 ? 3.055 -5.984 -7.016 1 98.94 236 PRO B O 1
ATOM 4197 N N . VAL B 1 237 ? 1.153 -5.766 -5.887 1 98.88 237 VAL B N 1
ATOM 4198 C CA . VAL B 1 237 ? 1.523 -6.73 -4.855 1 98.88 237 VAL B CA 1
ATOM 4199 C C . VAL B 1 237 ? 0.995 -8.117 -5.23 1 98.88 237 VAL B C 1
ATOM 4201 O O . VAL B 1 237 ? -0.19 -8.406 -5.051 1 98.88 237 VAL B O 1
ATOM 4204 N N . CYS B 1 238 ? 1.874 -8.906 -5.652 1 98.38 238 CYS B N 1
ATOM 4205 C CA . CYS B 1 238 ? 1.537 -10.234 -6.137 1 98.38 238 CYS B CA 1
ATOM 4206 C C . CYS B 1 238 ? 1.676 -11.273 -5.027 1 98.38 238 CYS B C 1
ATOM 4208 O O . CYS B 1 238 ? 0.866 -12.195 -4.93 1 98.38 238 CYS B O 1
ATOM 4210 N N . GLY B 1 239 ? 2.693 -11.117 -4.293 1 96.44 239 GLY B N 1
ATOM 4211 C CA . GLY B 1 239 ? 2.98 -12.047 -3.213 1 96.44 239 GLY B CA 1
ATOM 4212 C C . GLY B 1 239 ? 3.889 -11.461 -2.146 1 96.44 239 GLY B C 1
ATOM 4213 O O . GLY B 1 239 ? 4.445 -10.375 -2.326 1 96.44 239 GLY B O 1
ATOM 4214 N N . MET B 1 240 ? 4.066 -12.188 -1.085 1 94.44 240 MET B N 1
ATOM 4215 C CA . MET B 1 240 ? 4.957 -11.891 0.033 1 94.44 240 MET B CA 1
ATOM 4216 C C . MET B 1 240 ? 5.52 -13.18 0.634 1 94.44 240 MET B C 1
ATOM 4218 O O . MET B 1 240 ? 5.332 -13.445 1.822 1 94.44 240 MET B O 1
ATOM 4222 N N . ILE B 1 241 ? 6.227 -13.82 -0.162 1 90.56 241 ILE B N 1
ATOM 4223 C CA . ILE B 1 241 ? 6.641 -15.18 0.138 1 90.56 241 ILE B CA 1
ATOM 4224 C C . ILE B 1 241 ? 7.539 -15.195 1.372 1 90.56 241 ILE B C 1
ATOM 4226 O O . ILE B 1 241 ? 7.652 -16.219 2.057 1 90.56 241 ILE B O 1
ATOM 4230 N N . SER B 1 242 ? 8.203 -14.117 1.757 1 86.06 242 SER B N 1
ATOM 4231 C CA . SER B 1 242 ? 9.094 -14.047 2.91 1 86.06 242 SER B CA 1
ATOM 4232 C C . SER B 1 2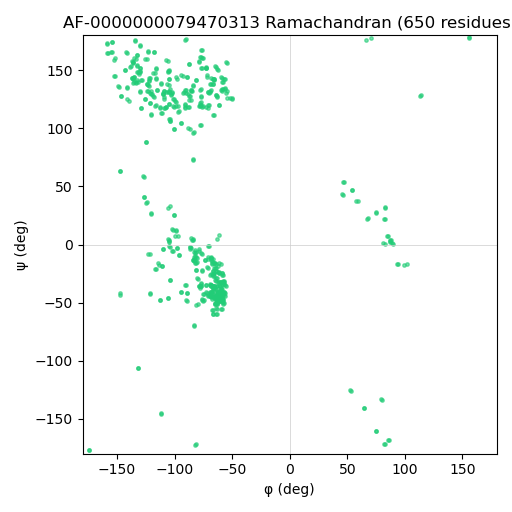42 ? 8.328 -14.25 4.215 1 86.06 242 SER B C 1
ATOM 4234 O O . SER B 1 242 ? 8.922 -14.57 5.242 1 86.06 242 SER B O 1
ATOM 4236 N N . THR B 1 243 ? 7.051 -14.039 4.141 1 84.94 243 THR B N 1
ATOM 4237 C CA . THR B 1 243 ? 6.277 -14.078 5.379 1 84.94 243 THR B CA 1
ATOM 4238 C C . THR B 1 243 ? 5.535 -15.398 5.512 1 84.94 243 THR B C 1
ATOM 4240 O O . THR B 1 243 ? 4.906 -15.664 6.539 1 84.94 243 THR B O 1
ATOM 4243 N N . TYR B 1 244 ? 5.578 -16.203 4.551 1 85.88 244 TYR B N 1
ATOM 4244 C CA . TYR B 1 244 ? 4.715 -17.375 4.473 1 85.88 244 TYR B CA 1
ATOM 4245 C C . TYR B 1 244 ? 5.023 -18.344 5.602 1 85.88 244 TYR B C 1
ATOM 4247 O O . TYR B 1 244 ? 4.129 -19.047 6.094 1 85.88 244 TYR B O 1
ATOM 4255 N N . ASN B 1 245 ? 6.242 -18.359 5.992 1 82.56 245 ASN B N 1
ATOM 4256 C CA . ASN B 1 245 ? 6.625 -19.344 7.012 1 82.56 245 ASN B CA 1
ATOM 4257 C C . ASN B 1 245 ? 6.664 -18.703 8.398 1 82.56 245 ASN B C 1
ATOM 4259 O O . ASN B 1 245 ? 7.207 -19.297 9.336 1 82.56 245 ASN B O 1
ATOM 4263 N N . GLY B 1 246 ? 6.141 -17.484 8.617 1 76 246 GLY B N 1
ATOM 4264 C CA . GLY B 1 246 ? 5.973 -16.859 9.914 1 76 246 GLY B CA 1
ATOM 4265 C C . GLY B 1 246 ? 7.184 -16.047 10.352 1 76 246 GLY B C 1
ATOM 4266 O O . GLY B 1 246 ? 7.234 -15.555 11.477 1 76 246 GLY B O 1
ATOM 4267 N N . ASP B 1 247 ? 8.297 -15.883 9.664 1 68.88 247 ASP B N 1
ATOM 4268 C CA . ASP B 1 247 ? 9.547 -15.266 10.094 1 68.88 247 ASP B CA 1
ATOM 4269 C C . ASP B 1 247 ? 9.703 -13.867 9.492 1 68.88 247 ASP B C 1
ATOM 4271 O O . ASP B 1 247 ? 10.766 -13.25 9.617 1 68.88 247 ASP B O 1
ATOM 4275 N N . GLY B 1 248 ? 8.719 -13.203 9.305 1 72.31 248 GLY B N 1
ATOM 4276 C CA . GLY B 1 248 ? 8.992 -11.961 8.602 1 72.31 248 GLY B CA 1
ATOM 4277 C C . GLY B 1 248 ? 9.086 -10.758 9.523 1 72.31 248 GLY B C 1
ATOM 4278 O O . GLY B 1 248 ? 8.336 -10.664 10.5 1 72.31 248 GLY B O 1
ATOM 4279 N N . GLU B 1 249 ? 10.25 -9.875 9.594 1 77.5 249 GLU B N 1
ATOM 4280 C CA . GLU B 1 249 ? 10.492 -8.688 10.406 1 77.5 249 GLU B CA 1
ATOM 4281 C C . GLU B 1 249 ? 9.516 -7.57 10.062 1 77.5 249 GLU B C 1
ATOM 4283 O O . GLU B 1 249 ? 9.43 -6.566 10.773 1 77.5 249 GLU B O 1
ATOM 4288 N N . GLY B 1 250 ? 8.602 -7.73 9.266 1 88.31 250 GLY B N 1
ATOM 4289 C CA . GLY B 1 250 ? 7.695 -6.68 8.836 1 88.31 250 GLY B CA 1
ATOM 4290 C C . GLY B 1 250 ? 8.359 -5.645 7.945 1 88.31 250 GLY B C 1
ATOM 4291 O O . GLY B 1 250 ? 9.57 -5.695 7.723 1 88.31 250 GLY B O 1
ATOM 4292 N N . VAL B 1 251 ? 7.68 -4.684 7.457 1 94.5 251 VAL B N 1
ATOM 4293 C CA . VAL B 1 251 ? 8.164 -3.635 6.562 1 94.5 251 VAL B CA 1
ATOM 4294 C C . VAL B 1 251 ? 8.195 -2.301 7.305 1 94.5 251 VAL B C 1
ATOM 4296 O O . VAL B 1 251 ? 7.199 -1.888 7.898 1 94.5 251 VAL B O 1
ATOM 4299 N N . LYS B 1 252 ? 9.32 -1.553 7.242 1 93.06 252 LYS B N 1
ATOM 4300 C CA . LYS B 1 252 ? 9.523 -0.379 8.086 1 93.06 252 LYS B CA 1
ATOM 4301 C C . LYS B 1 252 ? 9.5 0.904 7.258 1 93.06 252 LYS B C 1
ATOM 4303 O O . LYS B 1 252 ? 9.305 1.993 7.801 1 93.06 252 LYS B O 1
ATOM 4308 N N . ASN B 1 253 ? 9.68 0.819 5.988 1 94.5 253 ASN B N 1
ATOM 4309 C CA . ASN B 1 253 ? 9.898 2.018 5.184 1 94.5 253 ASN B CA 1
ATOM 4310 C C . ASN B 1 253 ? 8.633 2.449 4.461 1 94.5 253 ASN B C 1
ATOM 4312 O O . ASN B 1 253 ? 8.695 3.141 3.441 1 94.5 253 ASN B O 1
ATOM 4316 N N . LEU B 1 254 ? 7.434 2.084 5.004 1 96.75 254 LEU B N 1
ATOM 4317 C CA . LEU B 1 254 ? 6.164 2.391 4.355 1 96.75 254 LEU B CA 1
ATOM 4318 C C . LEU B 1 254 ? 5.926 3.896 4.316 1 96.75 254 LEU B C 1
ATOM 4320 O O . LEU B 1 254 ? 5.078 4.375 3.557 1 96.75 254 LEU B O 1
ATOM 4324 N N . PHE B 1 255 ? 6.668 4.66 5.117 1 94.62 255 PHE B N 1
ATOM 4325 C CA . PHE B 1 255 ? 6.559 6.113 5.117 1 94.62 255 PHE B CA 1
ATOM 4326 C C . PHE B 1 255 ? 6.863 6.68 3.734 1 94.62 255 PHE B C 1
ATOM 4328 O O . PHE B 1 255 ? 6.352 7.738 3.365 1 94.62 255 PHE B O 1
ATOM 4335 N N . SER B 1 256 ? 7.625 5.965 2.896 1 96.56 256 SER B N 1
ATOM 4336 C CA . SER B 1 256 ? 8.008 6.383 1.551 1 96.56 256 SER B CA 1
ATOM 4337 C C . SER B 1 256 ? 6.781 6.559 0.659 1 96.56 256 SER B C 1
ATOM 4339 O O . SER B 1 256 ? 6.832 7.273 -0.343 1 96.56 256 SER B O 1
ATOM 4341 N N . LEU B 1 257 ? 5.656 5.887 0.996 1 98.56 257 LEU B N 1
ATOM 4342 C CA . LEU B 1 257 ? 4.441 6.008 0.198 1 98.56 257 LEU B CA 1
ATOM 4343 C C . LEU B 1 257 ? 3.967 7.457 0.148 1 98.56 257 LEU B C 1
ATOM 4345 O O . LEU B 1 257 ? 3.48 7.918 -0.887 1 98.56 257 LEU B O 1
ATOM 4349 N N . ILE B 1 258 ? 4.102 8.148 1.216 1 97.75 258 ILE B N 1
ATOM 4350 C CA . ILE B 1 258 ? 3.471 9.453 1.404 1 97.75 258 ILE B CA 1
ATOM 4351 C C . ILE B 1 258 ? 4.086 10.469 0.441 1 97.75 258 ILE B C 1
ATOM 4353 O O . ILE B 1 258 ? 3.449 10.867 -0.536 1 97.75 258 ILE B O 1
ATOM 4357 N N . TYR B 1 259 ? 5.406 10.703 0.528 1 95.5 259 TYR B N 1
ATOM 4358 C CA . TYR B 1 259 ? 6.012 11.773 -0.265 1 95.5 259 TYR B CA 1
ATOM 4359 C C . TYR B 1 259 ? 6.281 11.305 -1.689 1 95.5 259 TYR B C 1
ATOM 4361 O O . TYR B 1 259 ? 6.355 12.117 -2.613 1 95.5 259 TYR B O 1
ATOM 4369 N N . GLY B 1 260 ? 6.371 9.969 -1.833 1 98.12 260 GLY B N 1
ATOM 4370 C CA . GLY B 1 260 ? 6.504 9.414 -3.172 1 98.12 260 GLY B CA 1
ATOM 4371 C C . GLY B 1 260 ? 5.176 9.289 -3.896 1 98.12 260 GLY B C 1
ATOM 4372 O O . GLY B 1 260 ? 5.145 9.008 -5.098 1 98.12 260 GLY B O 1
ATOM 4373 N N . ARG B 1 261 ? 4.125 9.57 -3.189 1 98.75 261 ARG B N 1
ATOM 4374 C CA . ARG B 1 261 ? 2.807 9.312 -3.756 1 98.75 261 ARG B CA 1
ATOM 4375 C C . ARG B 1 261 ? 2.75 7.93 -4.398 1 98.75 261 ARG B C 1
ATOM 4377 O O . ARG B 1 261 ? 2.225 7.773 -5.504 1 98.75 261 ARG B O 1
ATOM 4384 N N . ILE B 1 262 ? 3.318 6.957 -3.715 1 98.88 262 ILE B N 1
ATOM 4385 C CA . ILE B 1 262 ? 3.41 5.605 -4.25 1 98.88 262 ILE B CA 1
ATOM 4386 C C . ILE B 1 262 ? 2.088 4.871 -4.031 1 98.88 262 ILE B C 1
ATOM 4388 O O . ILE B 1 262 ? 1.452 5.023 -2.986 1 98.88 262 ILE B O 1
ATOM 4392 N N . ARG B 1 263 ? 1.675 4.07 -5 1 98.88 263 ARG B N 1
ATOM 4393 C CA . ARG B 1 263 ? 0.491 3.223 -4.895 1 98.88 263 ARG B CA 1
ATOM 4394 C C . ARG B 1 263 ? 0.879 1.753 -4.777 1 98.88 263 ARG B C 1
ATOM 4396 O O . ARG B 1 263 ? 1.577 1.22 -5.641 1 98.88 263 ARG B O 1
ATOM 4403 N N . MET B 1 264 ? 0.54 1.179 -3.711 1 98.88 264 MET B N 1
ATOM 4404 C CA . MET B 1 264 ? 0.617 -0.266 -3.512 1 98.88 264 MET B CA 1
ATOM 4405 C C . MET B 1 264 ? -0.763 -0.906 -3.627 1 98.88 264 MET B C 1
ATOM 4407 O O . MET B 1 264 ? -1.718 -0.449 -2.996 1 98.88 264 MET B O 1
ATOM 4411 N N . GLU B 1 265 ? -0.872 -1.934 -4.426 1 98.94 265 GLU B N 1
ATOM 4412 C CA . GLU B 1 265 ? -2.193 -2.514 -4.645 1 98.94 265 GLU B CA 1
ATOM 4413 C C . GLU B 1 265 ? -2.105 -4.023 -4.859 1 98.94 265 GLU B C 1
ATOM 4415 O O . GLU B 1 265 ? -1.324 -4.492 -5.688 1 98.94 265 GLU B O 1
ATOM 4420 N N . GLY B 1 266 ? -2.902 -4.746 -4.066 1 98.81 266 GLY B N 1
ATOM 4421 C CA . GLY B 1 266 ? -2.98 -6.188 -4.242 1 98.81 266 GLY B CA 1
ATOM 4422 C C . GLY B 1 266 ? -3.867 -6.602 -5.398 1 98.81 266 GLY B C 1
ATOM 4423 O O . GLY B 1 266 ? -4.742 -5.844 -5.82 1 98.81 266 GLY B O 1
ATOM 4424 N N . PHE B 1 267 ? -3.6 -7.797 -5.855 1 98.75 267 PHE B N 1
ATOM 4425 C CA . PHE B 1 267 ? -4.41 -8.344 -6.938 1 98.75 267 PHE B CA 1
ATOM 4426 C C . PHE B 1 267 ? -4.312 -9.867 -6.965 1 98.75 267 PHE B C 1
ATOM 4428 O O . PHE B 1 267 ? -3.451 -10.453 -6.305 1 98.75 267 PHE B O 1
ATOM 4435 N N . VAL B 1 268 ? -5.215 -10.492 -7.68 1 97.06 268 VAL B N 1
ATOM 4436 C CA . VAL B 1 268 ? -5.156 -11.922 -7.988 1 97.06 268 VAL B CA 1
ATOM 4437 C C . VAL B 1 268 ? -5.426 -12.141 -9.477 1 97.06 268 VAL B C 1
ATOM 4439 O O . VAL B 1 268 ? -5.934 -11.25 -10.156 1 97.06 268 VAL B O 1
ATOM 4442 N N . ALA B 1 269 ? -5.086 -13.25 -9.938 1 94.81 269 ALA B N 1
ATOM 4443 C CA . ALA B 1 269 ? -5.211 -13.578 -11.359 1 94.81 269 ALA B CA 1
ATOM 4444 C C . ALA B 1 269 ? -6.645 -13.383 -11.844 1 94.81 269 ALA B C 1
ATOM 4446 O O . ALA B 1 269 ? -6.871 -12.984 -12.984 1 94.81 269 ALA B O 1
ATOM 4447 N N . GLY B 1 270 ? -7.621 -13.672 -11.016 1 94.81 270 GLY B N 1
ATOM 4448 C CA . GLY B 1 270 ? -9.031 -13.625 -11.383 1 94.81 270 GLY B CA 1
ATOM 4449 C C . GLY B 1 270 ? -9.547 -12.219 -11.602 1 94.81 270 GLY B C 1
ATOM 4450 O O . GLY B 1 270 ? -10.688 -12.031 -12.023 1 94.81 270 GLY B O 1
ATOM 4451 N N . ASP B 1 271 ? -8.734 -11.242 -11.43 1 96.81 271 ASP B N 1
ATOM 4452 C CA . ASP B 1 271 ? -9.156 -9.852 -11.523 1 96.81 271 ASP B CA 1
ATOM 4453 C C . ASP B 1 271 ? -9.094 -9.359 -12.961 1 96.81 271 ASP B C 1
ATOM 4455 O O . ASP B 1 271 ? -9.531 -8.242 -13.258 1 96.81 271 ASP B O 1
ATOM 4459 N N . PHE B 1 272 ? -8.625 -10.227 -13.93 1 96.88 272 PHE B N 1
ATOM 4460 C CA . PHE B 1 272 ? -8.289 -9.664 -15.227 1 96.88 272 PHE B CA 1
ATOM 4461 C C . PHE B 1 272 ? -9.008 -10.406 -16.344 1 96.88 272 PHE B C 1
ATOM 4463 O O . PHE B 1 272 ? -8.406 -10.719 -17.375 1 96.88 272 PHE B O 1
ATOM 4470 N N . PRO B 1 273 ? -10.211 -10.766 -16.203 1 93.94 273 PRO B N 1
ATOM 4471 C CA . PRO B 1 273 ? -10.914 -11.391 -17.328 1 93.94 273 PRO B CA 1
ATOM 4472 C C . PRO B 1 273 ? -10.945 -10.508 -18.578 1 93.94 273 PRO B C 1
ATOM 4474 O O . PRO B 1 273 ? -10.906 -11.008 -19.703 1 93.94 273 PRO B O 1
ATOM 4477 N N . HIS B 1 274 ? -10.977 -9.211 -18.312 1 95.69 274 HIS B N 1
ATOM 4478 C CA . HIS B 1 274 ? -11.062 -8.234 -19.391 1 95.69 274 HIS B CA 1
ATOM 4479 C C . HIS B 1 274 ? -9.789 -8.211 -20.219 1 95.69 274 HIS B C 1
ATOM 4481 O O . HIS B 1 274 ? -9.781 -7.691 -21.344 1 95.69 274 HIS B O 1
ATOM 4487 N N . LEU B 1 275 ? -8.727 -8.82 -19.719 1 96.31 275 LEU B N 1
ATOM 4488 C CA . LEU B 1 275 ? -7.457 -8.82 -20.422 1 96.31 275 LEU B CA 1
ATOM 4489 C C . LEU B 1 275 ? -7.199 -10.18 -21.078 1 96.31 275 LEU B C 1
ATOM 4491 O O . LEU B 1 275 ? -6.199 -10.352 -21.781 1 96.31 275 LEU B O 1
ATOM 4495 N N . ASN B 1 276 ? -8.07 -11.125 -20.906 1 94.12 276 ASN B N 1
ATOM 4496 C CA . ASN B 1 276 ? -7.82 -12.516 -21.266 1 94.12 276 ASN B CA 1
ATOM 4497 C C . ASN B 1 276 ? -7.484 -12.664 -22.734 1 94.12 276 ASN B C 1
ATOM 4499 O O . ASN B 1 276 ? -6.539 -13.367 -23.109 1 94.12 276 ASN B O 1
ATOM 4503 N N . ALA B 1 277 ? -8.258 -12.031 -23.641 1 95.31 277 ALA B N 1
ATOM 4504 C CA . ALA B 1 277 ? -8.031 -12.148 -25.078 1 95.31 277 ALA B CA 1
ATOM 4505 C C . ALA B 1 277 ? -6.66 -11.602 -25.469 1 95.31 277 ALA B C 1
ATOM 4507 O O . ALA B 1 277 ? -5.898 -12.266 -26.188 1 95.31 277 ALA B O 1
ATOM 4508 N N . ASP B 1 278 ? -6.336 -10.391 -25 1 97.62 278 ASP B N 1
ATOM 4509 C CA . ASP B 1 278 ? -5.039 -9.781 -25.266 1 97.62 278 ASP B CA 1
ATOM 4510 C C . ASP B 1 278 ? -3.904 -10.625 -24.688 1 97.62 278 ASP B C 1
ATOM 4512 O O . ASP B 1 278 ? -2.879 -10.828 -25.344 1 97.62 278 ASP B O 1
ATOM 4516 N N . PHE B 1 279 ? -4.145 -11.109 -23.516 1 97.69 279 PHE B N 1
ATOM 4517 C CA . PHE B 1 279 ? -3.158 -11.953 -22.844 1 97.69 279 PHE B CA 1
ATOM 4518 C C . PHE B 1 279 ? -2.838 -13.188 -23.688 1 97.69 279 PHE B C 1
ATOM 4520 O O . PHE B 1 279 ? -1.673 -13.453 -23.984 1 97.69 279 PHE B O 1
ATOM 4527 N N . LEU B 1 280 ? -3.854 -13.914 -24.031 1 95.31 280 LEU B N 1
ATOM 4528 C CA . LEU B 1 280 ? -3.646 -15.148 -24.766 1 95.31 280 LEU B CA 1
ATOM 4529 C C . LEU B 1 280 ? -2.99 -14.867 -26.125 1 95.31 280 LEU B C 1
ATOM 4531 O O . LEU B 1 280 ? -2.082 -15.586 -26.531 1 95.31 280 LEU B O 1
ATOM 4535 N N . ALA B 1 281 ? -3.395 -13.805 -26.797 1 96.94 281 ALA B N 1
ATOM 4536 C CA . ALA B 1 281 ? -2.822 -13.453 -28.094 1 96.94 281 ALA B CA 1
ATOM 4537 C C . ALA B 1 281 ? -1.348 -13.078 -27.953 1 96.94 281 ALA B C 1
ATOM 4539 O O . ALA B 1 281 ? -0.494 -13.633 -28.656 1 96.94 281 ALA B O 1
ATOM 4540 N N . ASP B 1 282 ? -1.037 -12.195 -27.047 1 97.94 282 ASP B N 1
ATOM 4541 C CA . ASP B 1 282 ? 0.327 -11.711 -26.859 1 97.94 282 ASP B CA 1
ATOM 4542 C C . ASP B 1 282 ? 1.252 -12.844 -26.422 1 97.94 282 ASP B C 1
ATOM 4544 O O . ASP B 1 282 ? 2.291 -13.086 -27.031 1 97.94 282 ASP B O 1
ATOM 4548 N N . MET B 1 283 ? 0.813 -13.562 -25.422 1 97.38 283 MET B N 1
ATOM 4549 C CA . MET B 1 283 ? 1.69 -14.57 -24.844 1 97.38 283 MET B CA 1
ATOM 4550 C C . MET B 1 283 ? 1.93 -15.719 -25.812 1 97.38 283 MET B C 1
ATOM 4552 O O . MET B 1 283 ? 3.041 -16.25 -25.891 1 97.38 283 MET B O 1
ATOM 4556 N N . THR B 1 284 ? 0.845 -16.109 -26.484 1 96.5 284 THR B N 1
ATOM 4557 C CA . THR B 1 284 ? 1.023 -17.156 -27.484 1 96.5 284 THR B CA 1
ATOM 4558 C C . THR B 1 284 ? 2.033 -16.719 -28.547 1 96.5 284 THR B C 1
ATOM 4560 O O . THR B 1 284 ? 2.945 -17.484 -28.891 1 96.5 284 THR B O 1
ATOM 4563 N N . HIS B 1 285 ? 1.866 -15.523 -29.016 1 97.12 285 HIS B N 1
ATOM 4564 C CA . HIS B 1 285 ? 2.789 -14.984 -30.016 1 97.12 285 HIS B CA 1
ATOM 4565 C C . HIS B 1 285 ? 4.211 -14.93 -29.469 1 97.12 285 HIS B C 1
ATOM 4567 O O . HIS B 1 285 ? 5.152 -15.367 -30.141 1 97.12 285 HIS B O 1
ATOM 4573 N N . TRP B 1 286 ? 4.375 -14.438 -28.25 1 97.88 286 TRP B N 1
ATOM 4574 C CA . TRP B 1 286 ? 5.699 -14.25 -27.656 1 97.88 286 TRP B CA 1
ATOM 4575 C C . TRP B 1 286 ? 6.367 -15.602 -27.391 1 97.88 286 TRP B C 1
ATOM 4577 O O . TRP B 1 286 ? 7.582 -15.734 -27.547 1 97.88 286 TRP B O 1
ATOM 4587 N N . LEU B 1 287 ? 5.598 -16.578 -27.016 1 96.62 287 LEU B N 1
ATOM 4588 C CA . LEU B 1 287 ? 6.145 -17.906 -26.766 1 96.62 287 LEU B CA 1
ATOM 4589 C C . LEU B 1 287 ? 6.566 -18.578 -28.078 1 96.62 287 LEU B C 1
ATOM 4591 O O . LEU B 1 287 ? 7.668 -19.109 -28.172 1 96.62 287 LEU B O 1
ATOM 4595 N N . LYS B 1 288 ? 5.738 -18.484 -29.078 1 96.19 288 LYS B N 1
ATOM 4596 C CA . LYS B 1 288 ? 6.012 -19.125 -30.359 1 96.19 288 LYS B CA 1
ATOM 4597 C C . LYS B 1 288 ? 7.191 -18.469 -31.062 1 96.19 288 LYS B C 1
ATOM 4599 O O . LYS B 1 288 ? 7.961 -19.141 -31.75 1 96.19 288 LYS B O 1
ATOM 4604 N N . SER B 1 289 ? 7.332 -17.125 -30.906 1 96.5 289 SER B N 1
ATOM 4605 C CA . SER B 1 289 ? 8.422 -16.391 -31.547 1 96.5 289 SER B CA 1
ATOM 4606 C C . SER B 1 289 ? 9.703 -16.484 -30.734 1 96.5 289 SER B C 1
ATOM 4608 O O . SER B 1 289 ? 10.758 -16.031 -31.172 1 96.5 289 SER B O 1
ATOM 4610 N N . GLY B 1 290 ? 9.602 -17 -29.547 1 95.12 290 GLY B N 1
ATOM 4611 C CA . GLY B 1 290 ? 10.766 -17.156 -28.688 1 95.12 290 GLY B CA 1
ATOM 4612 C C . GLY B 1 290 ? 11.102 -15.898 -27.906 1 95.12 290 GLY B C 1
ATOM 4613 O O . GLY B 1 290 ? 12.133 -15.844 -27.234 1 95.12 290 GLY B O 1
ATOM 4614 N N . LYS B 1 291 ? 10.281 -14.945 -27.969 1 96.56 291 LYS B N 1
ATOM 4615 C CA . LYS B 1 291 ? 10.5 -13.711 -27.234 1 96.56 291 LYS B CA 1
ATOM 4616 C C . LYS B 1 291 ? 10.359 -13.938 -25.734 1 96.56 291 LYS B C 1
ATOM 4618 O O . LYS B 1 291 ? 11 -13.258 -24.922 1 96.56 291 LYS B O 1
ATOM 4623 N N . ILE B 1 292 ? 9.461 -14.812 -25.391 1 97.12 292 ILE B N 1
ATOM 4624 C CA . ILE B 1 292 ? 9.367 -15.242 -24 1 97.12 292 ILE B CA 1
ATOM 4625 C C . ILE B 1 292 ? 9.852 -16.688 -23.875 1 97.12 292 ILE B C 1
ATOM 4627 O O . ILE B 1 292 ? 9.43 -17.562 -24.625 1 97.12 292 ILE B O 1
ATOM 4631 N N . LYS B 1 293 ? 10.75 -16.75 -23.016 1 95.88 293 LYS B N 1
ATOM 4632 C CA . LYS B 1 293 ? 11.266 -18.062 -22.625 1 95.88 293 LYS B CA 1
ATOM 4633 C C . LYS B 1 293 ? 10.758 -18.469 -21.25 1 95.88 293 LYS B C 1
ATOM 4635 O O . LYS B 1 293 ? 10.25 -17.641 -20.5 1 95.88 293 LYS B O 1
ATOM 4640 N N . TYR B 1 294 ? 10.773 -19.75 -21.016 1 93.75 294 TYR B N 1
ATOM 4641 C CA . TYR B 1 294 ? 10.32 -20.203 -19.703 1 93.75 294 TYR B CA 1
ATOM 4642 C C . TYR B 1 294 ? 11.148 -21.375 -19.219 1 93.75 294 TYR B C 1
ATOM 4644 O O . TYR B 1 294 ? 11.773 -22.078 -20.016 1 93.75 294 TYR B O 1
ATOM 4652 N N . GLN B 1 295 ? 11.258 -21.438 -17.891 1 95.06 295 GLN B N 1
ATOM 4653 C CA . GLN B 1 295 ? 11.852 -22.594 -17.219 1 95.06 295 GLN B CA 1
ATOM 4654 C C . GLN B 1 295 ? 10.82 -23.297 -16.344 1 95.06 295 GLN B C 1
ATOM 4656 O O . GLN B 1 295 ? 9.945 -22.656 -15.766 1 95.06 295 GLN B O 1
ATOM 4661 N N . GLU B 1 296 ? 10.945 -24.594 -16.328 1 96.38 296 GLU B N 1
ATOM 4662 C CA . GLU B 1 296 ? 10.062 -25.406 -15.492 1 96.38 296 GLU B CA 1
ATOM 4663 C C . GLU B 1 296 ? 10.844 -26.484 -14.75 1 96.38 296 GLU B C 1
ATOM 4665 O O . GLU B 1 296 ? 11.844 -27 -15.266 1 96.38 296 GLU B O 1
ATOM 4670 N N . THR B 1 297 ? 10.508 -26.672 -13.578 1 97.44 297 THR B N 1
ATOM 4671 C CA . THR B 1 297 ? 10.922 -27.844 -12.805 1 97.44 297 THR B CA 1
ATOM 4672 C C . THR B 1 297 ? 9.773 -28.844 -12.68 1 97.44 297 THR B C 1
ATOM 4674 O O . THR B 1 297 ? 8.812 -28.594 -11.953 1 97.44 297 THR B O 1
ATOM 4677 N N . ILE B 1 298 ? 9.891 -29.969 -13.406 1 97.5 298 ILE B N 1
ATOM 4678 C CA . ILE B 1 298 ? 8.805 -30.938 -13.453 1 97.5 298 ILE B CA 1
ATOM 4679 C C . ILE B 1 298 ? 9.227 -32.219 -12.727 1 97.5 298 ILE B C 1
ATOM 4681 O O . ILE B 1 298 ? 10.203 -32.875 -13.109 1 97.5 298 ILE B O 1
ATOM 4685 N N . LEU B 1 299 ? 8.594 -32.5 -11.633 1 97.81 299 LEU B N 1
ATOM 4686 C CA . LEU B 1 299 ? 8.805 -33.781 -10.938 1 97.81 299 LEU B CA 1
ATOM 4687 C C . LEU B 1 299 ? 7.895 -34.875 -11.508 1 97.81 299 LEU B C 1
ATOM 4689 O O . LEU B 1 299 ? 6.691 -34.656 -11.672 1 97.81 299 LEU B O 1
ATOM 4693 N N . ASP B 1 300 ? 8.453 -36 -11.766 1 97.81 300 ASP B N 1
ATOM 4694 C CA . ASP B 1 300 ? 7.684 -37.125 -12.312 1 97.81 300 ASP B CA 1
ATOM 4695 C C . ASP B 1 300 ? 7.125 -38 -11.195 1 97.81 300 ASP B C 1
ATOM 4697 O O . ASP B 1 300 ? 7.883 -38.531 -10.383 1 97.81 300 ASP B O 1
ATOM 4701 N N . GLY B 1 301 ? 5.781 -38.094 -11.227 1 97.5 301 GLY B N 1
ATOM 4702 C CA . GLY B 1 301 ? 5.133 -39 -10.273 1 97.5 301 GLY B CA 1
ATOM 4703 C C . GLY B 1 301 ? 4.289 -38.25 -9.25 1 97.5 301 GLY B C 1
ATOM 4704 O O . GLY B 1 301 ? 4.789 -37.375 -8.539 1 97.5 301 GLY B O 1
ATOM 4705 N N . PHE B 1 302 ? 3.09 -38.656 -9.133 1 96.56 302 PHE B N 1
ATOM 4706 C CA . PHE B 1 302 ? 2.135 -38.031 -8.227 1 96.56 302 PHE B CA 1
ATOM 4707 C C . PHE B 1 302 ? 2.637 -38.094 -6.789 1 96.56 302 PHE B C 1
ATOM 4709 O O . PHE B 1 302 ? 2.395 -37.156 -6.008 1 96.56 302 PHE B O 1
ATOM 4716 N N . GLU B 1 303 ? 3.391 -39.188 -6.438 1 96.06 303 GLU B N 1
ATOM 4717 C CA . GLU B 1 303 ? 3.871 -39.406 -5.078 1 96.06 303 GLU B CA 1
ATOM 4718 C C . GLU B 1 303 ? 4.895 -38.344 -4.668 1 96.06 303 GLU B C 1
ATOM 4720 O O . GLU B 1 303 ? 5.207 -38.219 -3.486 1 96.06 303 GLU B O 1
ATOM 4725 N N . ARG B 1 304 ? 5.371 -37.594 -5.633 1 96.62 304 ARG B N 1
ATOM 4726 C CA . ARG B 1 304 ? 6.402 -36.594 -5.355 1 96.62 304 ARG B CA 1
ATOM 4727 C C . ARG B 1 304 ? 5.793 -35.219 -5.172 1 96.62 304 ARG B C 1
ATOM 4729 O O . ARG B 1 304 ? 6.52 -34.219 -5.062 1 96.62 304 ARG B O 1
ATOM 4736 N N . ALA B 1 305 ? 4.465 -35.156 -5.145 1 96.38 305 ALA B N 1
ATOM 4737 C CA . ALA B 1 305 ? 3.779 -33.875 -5.09 1 96.38 305 ALA B CA 1
ATOM 4738 C C . ALA B 1 305 ? 4.172 -33.094 -3.836 1 96.38 305 ALA B C 1
ATOM 4740 O O . ALA B 1 305 ? 4.469 -31.891 -3.906 1 96.38 305 ALA B O 1
ATOM 4741 N N . SER B 1 306 ? 4.219 -33.75 -2.68 1 96.44 306 SER B N 1
ATOM 4742 C CA . SER B 1 306 ? 4.598 -33.062 -1.448 1 96.44 306 SER B CA 1
ATOM 4743 C C . SER B 1 306 ? 6.055 -32.594 -1.492 1 96.44 306 SER B C 1
ATOM 4745 O O . SER B 1 306 ? 6.402 -31.562 -0.949 1 96.44 306 SER B O 1
ATOM 4747 N N . GLU B 1 307 ? 6.891 -33.406 -2.127 1 96.75 307 GLU B N 1
ATOM 4748 C CA . GLU B 1 307 ? 8.281 -33.031 -2.346 1 96.75 307 GLU B CA 1
ATOM 4749 C C . GLU B 1 307 ? 8.375 -31.734 -3.146 1 96.75 307 GLU B C 1
ATOM 4751 O O . GLU B 1 307 ? 9.195 -30.859 -2.838 1 96.75 307 GLU B O 1
ATOM 4756 N N . GLY B 1 308 ? 7.566 -31.672 -4.172 1 96.69 308 GLY B N 1
ATOM 4757 C CA . GLY B 1 308 ? 7.531 -30.469 -4.977 1 96.69 308 GLY B CA 1
ATOM 4758 C C . GLY B 1 308 ? 7.129 -29.234 -4.188 1 96.69 308 GLY B C 1
ATOM 4759 O O . GLY B 1 308 ? 7.746 -28.172 -4.324 1 96.69 308 GLY B O 1
ATOM 4760 N N . LEU B 1 309 ? 6.129 -29.391 -3.379 1 95.75 309 LEU B N 1
ATOM 4761 C CA . LEU B 1 309 ? 5.648 -28.281 -2.564 1 95.75 309 LEU B CA 1
ATOM 4762 C C . LEU B 1 309 ? 6.715 -27.828 -1.576 1 95.75 309 LEU B C 1
ATOM 4764 O O . LEU B 1 309 ? 7.008 -26.625 -1.477 1 95.75 309 LEU B O 1
ATOM 4768 N N . ILE B 1 310 ? 7.355 -28.75 -0.867 1 95.88 310 ILE B N 1
ATOM 4769 C CA . ILE B 1 310 ? 8.414 -28.453 0.1 1 95.88 310 ILE B CA 1
ATOM 4770 C C . ILE B 1 310 ? 9.602 -27.812 -0.611 1 95.88 310 ILE B C 1
ATOM 4772 O O . ILE B 1 310 ? 10.133 -26.797 -0.151 1 95.88 310 ILE B O 1
ATOM 4776 N N . GLY B 1 311 ? 9.969 -28.406 -1.721 1 94.31 311 GLY B N 1
ATOM 4777 C CA . GLY B 1 311 ? 11.094 -27.906 -2.49 1 94.31 311 GLY B CA 1
ATOM 4778 C C . GLY B 1 311 ? 10.891 -26.484 -2.994 1 94.31 311 GLY B C 1
ATOM 4779 O O . GLY B 1 311 ? 11.844 -25.719 -3.098 1 94.31 311 GLY B O 1
ATOM 4780 N N . LEU B 1 312 ? 9.648 -26.156 -3.361 1 93.81 312 LEU B N 1
ATOM 4781 C CA . LEU B 1 312 ? 9.336 -24.812 -3.812 1 93.81 312 LEU B CA 1
ATOM 4782 C C . LEU B 1 312 ? 9.711 -23.781 -2.754 1 93.81 312 LEU B C 1
ATOM 4784 O O . LEU B 1 312 ? 10.336 -22.766 -3.066 1 93.81 312 LEU B O 1
ATOM 4788 N N . PHE B 1 313 ? 9.461 -24.047 -1.477 1 89.25 313 PHE B N 1
ATOM 4789 C CA . PHE B 1 313 ? 9.695 -23.094 -0.389 1 89.25 313 PHE B CA 1
ATOM 4790 C C . PHE B 1 313 ? 11.156 -23.125 0.044 1 89.25 313 PHE B C 1
ATOM 4792 O O . PHE B 1 313 ? 11.594 -22.266 0.811 1 89.25 313 PHE B O 1
ATOM 4799 N N . GLU B 1 314 ? 11.891 -24.078 -0.521 1 88.25 314 GLU B N 1
ATOM 4800 C CA . GLU B 1 314 ? 13.336 -24.125 -0.325 1 88.25 314 GLU B CA 1
ATOM 4801 C C . GLU B 1 314 ? 14.07 -23.484 -1.502 1 88.25 314 GLU B C 1
ATOM 4803 O O . GLU B 1 314 ? 15.297 -23.344 -1.479 1 88.25 314 GLU B O 1
ATOM 4808 N N . GLY B 1 315 ? 13.336 -23.062 -2.498 1 87.12 315 GLY B N 1
ATOM 4809 C CA . GLY B 1 315 ? 13.922 -22.406 -3.656 1 87.12 315 GLY B CA 1
ATOM 4810 C C . GLY B 1 315 ? 14.633 -23.375 -4.594 1 87.12 315 GLY B C 1
ATOM 4811 O O . GLY B 1 315 ? 15.547 -22.984 -5.32 1 87.12 315 GLY B O 1
ATOM 4812 N N . LYS B 1 316 ? 14.211 -24.578 -4.598 1 88.5 316 LYS B N 1
ATOM 4813 C CA . LYS B 1 316 ? 14.891 -25.609 -5.375 1 88.5 316 LYS B CA 1
ATOM 4814 C C . LYS B 1 316 ? 14.43 -25.594 -6.828 1 88.5 316 LYS B C 1
ATOM 4816 O O . LYS B 1 316 ? 15.07 -26.203 -7.695 1 88.5 316 LYS B O 1
ATOM 4821 N N . ASN B 1 317 ? 13.391 -24.906 -7.09 1 92.56 317 ASN B N 1
ATOM 4822 C CA . ASN B 1 317 ? 12.836 -24.922 -8.445 1 92.56 317 ASN B CA 1
ATOM 4823 C C . ASN B 1 317 ? 13.461 -23.844 -9.312 1 92.56 317 ASN B C 1
ATOM 4825 O O . ASN B 1 317 ? 13.781 -22.75 -8.828 1 92.56 317 ASN B O 1
ATOM 4829 N N . ASN B 1 318 ? 13.633 -24.156 -10.508 1 94.06 318 ASN B N 1
ATOM 4830 C CA . ASN B 1 318 ? 13.828 -23.156 -11.562 1 94.06 318 ASN B CA 1
ATOM 4831 C C . ASN B 1 318 ? 12.531 -22.891 -12.312 1 94.06 318 ASN B C 1
ATOM 4833 O O . ASN B 1 318 ? 11.984 -23.781 -12.969 1 94.06 318 ASN B O 1
ATOM 4837 N N . GLY B 1 319 ? 12.109 -21.703 -12.25 1 95.19 319 GLY B N 1
ATOM 4838 C CA . GLY B 1 319 ? 10.844 -21.359 -12.891 1 95.19 319 GLY B CA 1
ATOM 4839 C C . GLY B 1 319 ? 9.656 -22.062 -12.258 1 95.19 319 GLY B C 1
ATOM 4840 O O . GLY B 1 319 ? 9.578 -22.188 -11.031 1 95.19 319 GLY B O 1
ATOM 4841 N N . LYS B 1 320 ? 8.695 -22.516 -13.047 1 96.88 320 LYS B N 1
ATOM 4842 C CA . LYS B 1 320 ? 7.434 -23.094 -12.586 1 96.88 320 LYS B CA 1
ATOM 4843 C C . LYS B 1 320 ? 7.633 -24.516 -12.094 1 96.88 320 LYS B C 1
ATOM 4845 O O . LYS B 1 320 ? 8.25 -25.344 -12.773 1 96.88 320 LYS B O 1
ATOM 4850 N N . MET B 1 321 ? 7.176 -24.812 -10.883 1 97.12 321 MET B N 1
ATOM 4851 C CA . MET B 1 321 ? 7.176 -26.172 -10.336 1 97.12 321 MET B CA 1
ATOM 4852 C C . MET B 1 321 ? 5.91 -26.922 -10.734 1 97.12 321 MET B C 1
ATOM 4854 O O . MET B 1 321 ? 4.801 -26.422 -10.523 1 97.12 321 MET B O 1
ATOM 4858 N N . LEU B 1 322 ? 6.051 -28.047 -11.336 1 97.75 322 LEU B N 1
ATOM 4859 C CA . LEU B 1 322 ? 4.938 -28.875 -11.781 1 97.75 322 LEU B CA 1
ATOM 4860 C C . LEU B 1 322 ? 5.148 -30.328 -11.367 1 97.75 322 LEU B C 1
ATOM 4862 O O . LEU B 1 322 ? 6.281 -30.766 -11.148 1 97.75 322 LEU B O 1
ATOM 4866 N N . ILE B 1 323 ? 4.062 -30.984 -11.234 1 97.88 323 ILE B N 1
ATOM 4867 C CA . ILE B 1 323 ? 4.062 -32.438 -11.023 1 97.88 323 ILE B CA 1
ATOM 4868 C C . ILE B 1 323 ? 3.469 -33.125 -12.242 1 97.88 323 ILE B C 1
ATOM 4870 O O . ILE B 1 323 ? 2.316 -32.875 -12.609 1 97.88 323 ILE B O 1
ATOM 4874 N N . HIS B 1 324 ? 4.242 -33.938 -12.883 1 98 324 HIS B N 1
ATOM 4875 C CA . HIS B 1 324 ? 3.756 -34.75 -13.977 1 98 324 HIS B CA 1
ATOM 4876 C C . HIS B 1 324 ? 3.186 -36.062 -13.453 1 98 324 HIS B C 1
ATOM 4878 O O . HIS B 1 324 ? 3.854 -36.781 -12.703 1 98 324 HIS B O 1
ATOM 4884 N N . ILE B 1 325 ? 2.033 -36.344 -13.836 1 96.94 325 ILE B N 1
ATOM 4885 C CA . ILE B 1 325 ? 1.335 -37.531 -13.305 1 96.94 325 ILE B CA 1
ATOM 4886 C C . ILE B 1 325 ? 1.165 -38.562 -14.406 1 96.94 325 ILE B C 1
ATOM 4888 O O . ILE B 1 325 ? 1.431 -39.75 -14.188 1 96.94 325 ILE B O 1
ATOM 4892 N N . ALA B 1 326 ? 0.695 -38.094 -15.531 1 93.25 326 ALA B N 1
ATOM 4893 C CA . ALA B 1 326 ? 0.449 -38.969 -16.656 1 93.25 326 ALA B CA 1
ATOM 4894 C C . ALA B 1 326 ? 0.509 -38.219 -17.984 1 93.25 326 ALA B C 1
ATOM 4896 O O . ALA B 1 326 ? 0.485 -37 -18 1 93.25 326 ALA B O 1
ATOM 4897 N N . ASP B 1 327 ? 0.602 -39.031 -19.094 1 89.69 327 ASP B N 1
ATOM 4898 C CA . ASP B 1 327 ? 0.625 -38.438 -20.438 1 89.69 327 ASP B CA 1
ATOM 4899 C C . ASP B 1 327 ? -0.783 -38.344 -21.016 1 89.69 327 ASP B C 1
ATOM 4901 O O . ASP B 1 327 ? -1.627 -39.219 -20.75 1 89.69 327 ASP B O 1
#

Nearest PDB structures (foldseek):
  6yux-assembly1_A  TM=9.443E-01  e=7.378E-42  Malus domestica
  4b7x-assembly5_J  TM=9.326E-01  e=3.512E-41  Pseudomonas aeruginosa PAO1
  4b7x-assembly2_C  TM=9.399E-01  e=3.764E-40  Pseudomonas aeruginosa PAO1
  1v3u-assembly1_A  TM=9.575E-01  e=1.232E-39  Cavia porcellus
  4we3-assembly2_D  TM=9.505E-01  e=1.396E-39  Zingiber officinale

Foldseek 3Di:
DDKWWAKFQAAQDQFFDDPVRIDIDIDDADAEDALKWKWFFFKWFFDLVQLLCSHPVGDGPDGRWGKGKTATCGDNRPVDDGGFIKIAGPHLIRMYMDSCVRIGTDDDDPVDDPVCCVACVHFLVLLLVCLCCPQQVDAAAFAEEFEQCQAGNNVNNQLVNVVSNYQYEYEHADPVSQCCCCPVSNHDYYHNVNVDVQLVRVCVSQVPAHQEYAAAAFAPNCQSRLQRHAAQHEYEHEHHSPPSRPPGPHHDNCVSCVVSVYYYDYDGSVVPPVCSVVSNVVSVVCVVVSSRDFAEDEAEASVCVVVQNSCVSVVNIGYTYMYGHHD/DDKWWAKFQAAQDQFFDDPVRIDIDIDDADAEDALKWKKFFFKWFFDLVQLLCSHPVGDGPDGRWGKGKTATCGDNRPVDDGGFIKIAGPHLIRMYMDSCVRIGTDDDDPVDDPVCCSACVHQLVLLLVCLCCPQQVDAAAFAEEFEQCQAGNNVNNQLVNVVSVYQYEYEHADPVSQCCCCPVSNHNYYHNVNVDVQLVRVCVSQVPFHQEYAAAAFAPNCQSRLQRHAAQHEYEHEHHSPPSRPPGPHHDNCVSCVVSVYYYDYDGSVVPPVCSVVSNVVSVVCVVVSSRDFAEDEAEASVCVVVQNSCVSVVNIGYTYMYGHHD

pLDDT: mean 96.09, std 3.92, range [68.88, 99.0]

Radius of gyration: 29.35 Å; Cα contacts (8 Å, |Δi|>4): 1596; chains: 2; bounding box: 51×95×59 Å